Protein 6BHC (pdb70)

B-factor: mean 45.4, std 22.67, range [11.83, 154.19]

Organism: Homo sapiens (NCBI:txid9606)

Nearest PDB structures (foldseek):
  6bhc-assembly1_A-2  TM=9.994E-01  e=7.422E-68  Homo sapiens
  6ewx-assembly1_A-2  TM=8.955E-01  e=2.539E-34  Rattus norvegicus
  6ewx-assembly1_B-2  TM=9.000E-01  e=4.281E-34  Rattus norvegicus
  5ve6-assembly1_A-2  TM=8.969E-01  e=6.148E-33  Homo sapiens
  3byv-assembly1_A  TM=6.838E-01  e=8.892E-07  Toxoplasma gondii

GO terms:
  GO:0005925 focal adhesion (C, IDA)
  GO:0015629 actin cytoskeleton (C, IDA)
  GO:0042802 identical protein binding (F, IDA)
  GO:0051893 regulation of focal adhesion assembly (P, IDA)
  GO:0016477 cell migration (P, IMP)
  GO:0048041 focal adhesion assembly (P, IMP)
  GO:0005515 protein binding (F, IPI)
  GO:0004715 non-membrane spanning protein tyrosine kinase activity (F, IDA)
  GO:0034446 substrate adhesion-dependent cell spreading (P, IDA)
  GO:0016477 cell migration (P, IDA)
  GO:0046777 protein autophosphorylation (P, IDA)

Structure (mmCIF, N/CA/C/O backbone):
data_6BHC
#
_entry.id   6BHC
#
_cell.length_a   58.923
_cell.length_b   72.724
_cell.length_c   103.192
_cell.angle_alpha   90.00
_cell.angle_beta   90.00
_cell.angle_gamma   90.00
#
_symmetry.space_group_name_H-M   'P 2 21 21'
#
loop_
_entity.id
_entity.type
_entity.pdbx_description
1 polymer 'Pseudopodium-enriched atypical kinase 1'
2 water water
#
loop_
_atom_site.group_PDB
_atom_site.id
_atom_site.type_symbol
_atom_site.label_atom_id
_atom_site.label_alt_id
_atom_site.label_comp_id
_atom_site.label_asym_id
_atom_site.label_entity_id
_atom_site.label_seq_id
_atom_site.pdbx_PDB_ins_code
_atom_site.Cartn_x
_atom_site.Cartn_y
_atom_site.Cartn_z
_atom_site.occupancy
_atom_site.B_iso_or_equiv
_atom_site.auth_seq_id
_atom_site.auth_comp_id
_atom_site.auth_asym_id
_atom_site.auth_atom_id
_atom_site.pdbx_PDB_model_num
ATOM 1 N N . GLU A 1 15 ? 18.475 6.324 1.689 1.00 66.78 1285 GLU A N 1
ATOM 2 C CA . GLU A 1 15 ? 18.067 7.548 1.011 1.00 73.83 1285 GLU A CA 1
ATOM 3 C C . GLU A 1 15 ? 16.604 7.466 0.590 1.00 78.66 1285 GLU A C 1
ATOM 4 O O . GLU A 1 15 ? 15.714 7.906 1.319 1.00 79.86 1285 GLU A O 1
ATOM 10 N N . VAL A 1 16 ? 16.361 6.902 -0.595 1.00 77.71 1286 VAL A N 1
ATOM 11 C CA . VAL A 1 16 ? 14.989 6.705 -1.053 1.00 74.14 1286 VAL A CA 1
ATOM 12 C C . VAL A 1 16 ? 14.269 5.701 -0.162 1.00 70.12 1286 VAL A C 1
ATOM 13 O O . VAL A 1 16 ? 13.048 5.786 0.022 1.00 67.08 1286 VAL A O 1
ATOM 17 N N . VAL A 1 17 ? 15.007 4.751 0.418 1.00 68.46 1287 VAL A N 1
ATOM 18 C CA . VAL A 1 17 ? 14.397 3.767 1.309 1.00 60.44 1287 VAL A CA 1
ATOM 19 C C . VAL A 1 17 ? 13.757 4.455 2.509 1.00 49.67 1287 VAL A C 1
ATOM 20 O O . VAL A 1 17 ? 12.708 4.026 3.003 1.00 44.97 1287 VAL A O 1
ATOM 24 N N . GLY A 1 18 ? 14.372 5.537 2.991 1.00 48.36 1288 GLY A N 1
ATOM 25 C CA . GLY A 1 18 ? 13.790 6.274 4.100 1.00 47.03 1288 GLY A CA 1
ATOM 26 C C . GLY A 1 18 ? 12.520 7.009 3.724 1.00 43.37 1288 GLY A C 1
ATOM 27 O O . GLY A 1 18 ? 11.622 7.167 4.556 1.00 47.71 1288 GLY A O 1
ATOM 28 N N . LYS A 1 19 ? 12.425 7.465 2.473 1.00 43.72 1289 LYS A N 1
ATOM 29 C CA . LYS A 1 19 ? 11.223 8.156 2.015 1.00 48.51 1289 LYS A CA 1
ATOM 30 C C . LYS A 1 19 ? 10.026 7.213 1.976 1.00 41.08 1289 LYS A C 1
ATOM 31 O O . LYS A 1 19 ? 8.946 7.542 2.482 1.00 36.61 1289 LYS A O 1
ATOM 37 N N . ILE A 1 20 ? 10.200 6.033 1.376 1.00 38.39 1290 ILE A N 1
ATOM 38 C CA . ILE A 1 20 ? 9.115 5.055 1.316 1.00 41.10 1290 ILE A CA 1
ATOM 39 C C . ILE A 1 20 ? 8.751 4.579 2.716 1.00 43.43 1290 ILE A C 1
ATOM 40 O O . ILE A 1 20 ? 7.579 4.317 3.016 1.00 38.96 1290 ILE A O 1
ATOM 45 N N . ARG A 1 21 ? 9.748 4.462 3.594 1.00 35.87 1291 ARG A N 1
ATOM 46 C CA . ARG A 1 21 ? 9.481 4.082 4.975 1.00 34.90 1291 ARG A CA 1
ATOM 47 C C . ARG A 1 21 ? 8.629 5.131 5.678 1.00 36.47 1291 ARG A C 1
ATOM 48 O O . ARG A 1 21 ? 7.736 4.794 6.464 1.00 33.38 1291 ARG A O 1
ATOM 56 N N . SER A 1 22 ? 8.887 6.412 5.402 1.00 32.41 1292 SER A N 1
ATOM 57 C CA . SER A 1 22 ? 8.090 7.471 6.006 1.00 38.32 1292 SER A CA 1
ATOM 58 C C . SER A 1 22 ? 6.684 7.520 5.422 1.00 37.55 1292 SER A C 1
ATOM 59 O O . SER A 1 22 ? 5.727 7.830 6.142 1.00 32.38 1292 SER A O 1
ATOM 62 N N . LEU A 1 23 ? 6.539 7.223 4.127 1.00 28.94 1293 LEU A N 1
ATOM 63 C CA . LEU A 1 23 ? 5.220 7.238 3.502 1.00 33.51 1293 LEU A CA 1
ATOM 64 C C . LEU A 1 23 ? 4.321 6.158 4.089 1.00 30.19 1293 LEU A C 1
ATOM 65 O O . LEU A 1 23 ? 3.161 6.419 4.426 1.00 27.49 1293 LEU A O 1
ATOM 70 N N . HIS A 1 24 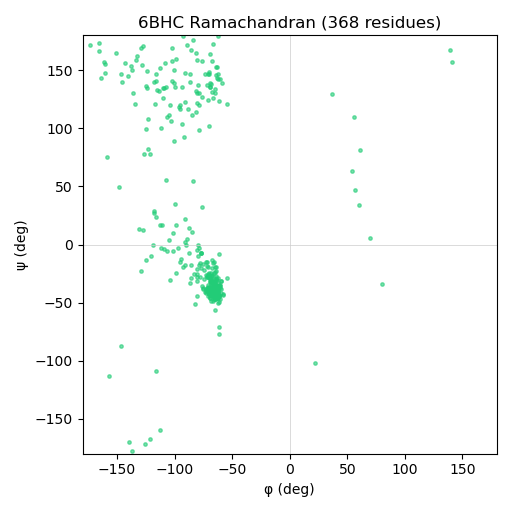? 4.838 4.934 4.212 1.00 34.03 1294 HIS A N 1
ATOM 71 C CA . HIS A 1 24 ? 4.043 3.851 4.781 1.00 31.92 1294 HIS A CA 1
ATOM 72 C C . HIS A 1 24 ? 3.679 4.138 6.230 1.00 33.28 1294 HIS A C 1
ATOM 73 O O . HIS A 1 24 ? 2.543 3.892 6.653 1.00 42.34 1294 HIS A O 1
ATOM 80 N N . THR A 1 25 ? 4.629 4.665 7.003 1.00 32.18 1295 THR A N 1
ATOM 81 C CA . THR A 1 25 ? 4.377 4.934 8.415 1.00 27.11 1295 THR A CA 1
ATOM 82 C C . THR A 1 25 ? 3.305 6.003 8.588 1.00 28.05 1295 THR A C 1
ATOM 83 O O . THR A 1 25 ? 2.369 5.838 9.378 1.00 38.82 1295 THR A O 1
ATOM 87 N N . ASP A 1 26 ? 3.422 7.109 7.847 1.00 28.52 1296 ASP A N 1
ATOM 88 C CA . ASP A 1 26 ? 2.416 8.162 7.937 1.00 27.26 1296 ASP A CA 1
ATOM 89 C C . ASP A 1 26 ? 1.064 7.697 7.410 1.00 30.37 1296 ASP A C 1
ATOM 90 O O . ASP A 1 26 ? 0.023 8.117 7.927 1.00 28.40 1296 ASP A O 1
ATOM 95 N N . ALA A 1 27 ? 1.056 6.832 6.393 1.00 28.90 1297 ALA A N 1
ATOM 96 C CA . ALA A 1 27 ? -0.207 6.336 5.857 1.00 26.60 1297 ALA A CA 1
ATOM 97 C C . ALA A 1 27 ? -0.903 5.412 6.849 1.00 28.20 1297 ALA A C 1
ATOM 98 O O . ALA A 1 27 ? -2.118 5.514 7.058 1.00 26.36 1297 ALA A O 1
ATOM 100 N N . LEU A 1 28 ? -0.150 4.501 7.472 1.00 27.24 1298 LEU A N 1
ATOM 101 C CA . LEU A 1 28 ? -0.752 3.576 8.429 1.00 24.17 1298 LEU A CA 1
ATOM 102 C C . LEU A 1 28 ? -1.292 4.304 9.652 1.00 26.05 1298 LEU A C 1
ATOM 103 O O . LEU A 1 28 ? -2.301 3.882 10.229 1.00 35.83 1298 LEU A O 1
ATOM 108 N N . LYS A 1 29 ? -0.638 5.392 10.066 1.00 28.49 1299 LYS A N 1
ATOM 109 C CA . LYS A 1 29 ? -1.181 6.205 11.149 1.00 31.23 1299 LYS A CA 1
ATOM 110 C C . LYS A 1 29 ? -2.496 6.855 10.739 1.00 30.69 1299 LYS A C 1
ATOM 111 O O . LYS A 1 29 ? -3.430 6.941 11.545 1.00 25.62 1299 LYS A O 1
ATOM 117 N N . LYS A 1 30 ? -2.589 7.314 9.489 1.00 25.71 1300 LYS A N 1
ATOM 118 C CA . LYS A 1 30 ? -3.837 7.901 9.013 1.00 31.02 1300 LYS A CA 1
ATOM 119 C C . LYS A 1 30 ? -4.926 6.843 8.882 1.00 32.04 1300 LYS A C 1
ATOM 120 O O . LYS A 1 30 ? -6.095 7.105 9.188 1.00 26.26 1300 LYS A O 1
ATOM 126 N N . LEU A 1 31 ? -4.560 5.639 8.435 1.00 25.15 1301 LEU A N 1
ATOM 127 C CA . LEU A 1 31 ? -5.530 4.552 8.355 1.00 25.31 1301 LEU A CA 1
ATOM 128 C C . LEU A 1 31 ? -6.016 4.143 9.740 1.00 31.11 1301 LEU A C 1
ATOM 129 O O . LEU A 1 31 ? -7.201 3.840 9.924 1.00 28.80 1301 LEU A O 1
ATOM 134 N N . ALA A 1 32 ? -5.116 4.130 10.726 1.00 25.09 1302 ALA A N 1
ATOM 135 C CA . ALA A 1 32 ? -5.517 3.772 12.083 1.00 32.98 1302 ALA A CA 1
ATOM 136 C C . ALA A 1 32 ? -6.460 4.813 12.671 1.00 26.54 1302 ALA A C 1
ATOM 137 O O . ALA A 1 32 ? -7.440 4.464 13.340 1.00 30.12 1302 ALA A O 1
ATOM 139 N N . VAL A 1 33 ? -6.184 6.096 12.427 1.00 27.84 1303 VAL A N 1
ATOM 140 C CA . VAL A 1 33 ? -7.056 7.155 12.925 1.00 25.03 1303 VAL A CA 1
ATOM 141 C C . VAL A 1 33 ? -8.408 7.108 12.223 1.00 40.53 1303 VAL A C 1
ATOM 142 O O . VAL A 1 33 ? -9.455 7.324 12.846 1.00 35.08 1303 VAL A O 1
ATOM 146 N N . LYS A 1 34 ? -8.412 6.822 10.918 1.00 30.35 1304 LYS A N 1
ATOM 147 C CA . LYS A 1 34 ? -9.676 6.712 10.198 1.00 36.79 1304 LYS A CA 1
ATOM 148 C C . LYS A 1 34 ? -10.493 5.525 10.694 1.00 36.37 1304 LYS A C 1
ATOM 149 O O . LYS A 1 34 ? -11.719 5.622 10.823 1.00 38.04 1304 LYS A O 1
ATOM 155 N N . CYS A 1 35 ? -9.835 4.398 10.975 1.00 34.30 1305 CYS A N 1
ATOM 156 C CA . CYS A 1 35 ? -10.536 3.271 11.582 1.00 30.51 1305 CYS A CA 1
ATOM 157 C C . CYS A 1 35 ? -11.105 3.652 12.941 1.00 38.07 1305 CYS A C 1
ATOM 158 O O . CYS A 1 35 ? -12.254 3.323 13.256 1.00 35.48 1305 CYS A O 1
ATOM 161 N N . GLU A 1 36 ? -10.317 4.359 13.755 1.00 40.78 1306 GLU A N 1
ATOM 162 C CA . GLU A 1 36 ? -10.778 4.762 15.079 1.00 46.31 1306 GLU A CA 1
ATOM 163 C C . GLU A 1 36 ? -12.046 5.604 14.994 1.00 42.26 1306 GLU A C 1
ATOM 164 O O . GLU A 1 36 ? -12.991 5.395 15.763 1.00 48.72 1306 GLU A O 1
ATOM 170 N N . ASP A 1 37 ? -12.093 6.551 14.056 1.00 34.59 1307 ASP A N 1
ATOM 171 C CA . ASP A 1 37 ? -13.277 7.393 13.929 1.00 39.57 1307 ASP A CA 1
ATOM 172 C C . ASP A 1 37 ? -14.474 6.608 13.405 1.00 44.20 1307 ASP A C 1
ATOM 173 O O . 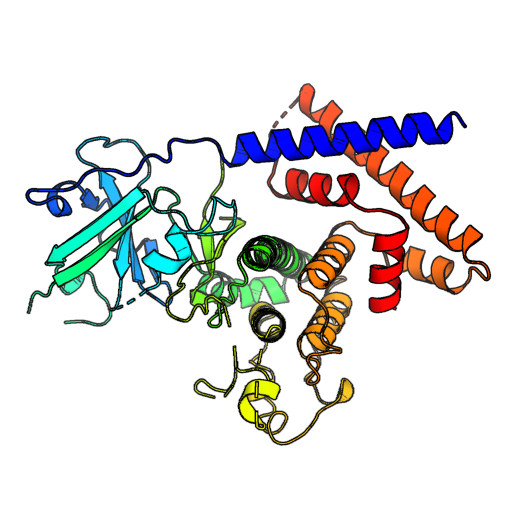ASP A 1 37 ? -15.620 6.949 13.718 1.00 45.40 1307 ASP A O 1
ATOM 178 N N . LEU A 1 38 ? -14.235 5.558 12.617 1.00 47.93 1308 LEU A N 1
ATOM 179 C CA . LEU A 1 38 ? -15.337 4.740 12.123 1.00 51.58 1308 LEU A CA 1
ATOM 180 C C . LEU A 1 38 ? -15.892 3.830 13.213 1.00 51.14 1308 LEU A C 1
ATOM 181 O O . LEU A 1 38 ? -17.105 3.605 13.277 1.00 45.75 1308 LEU A O 1
ATOM 186 N N . PHE A 1 39 ? -15.024 3.297 14.075 1.00 47.29 1309 PHE A N 1
ATOM 187 C CA . PHE A 1 39 ? -15.481 2.434 15.155 1.00 41.68 1309 PHE A CA 1
ATOM 188 C C . PHE A 1 39 ? -16.071 3.212 16.325 1.00 41.90 1309 PHE A C 1
ATOM 189 O O . PHE A 1 39 ? -16.786 2.623 17.143 1.00 45.78 1309 PHE A O 1
ATOM 197 N N . MET A 1 40 ? -15.796 4.512 16.423 1.00 35.95 1310 MET A N 1
ATOM 198 C CA . MET A 1 40 ? -16.275 5.333 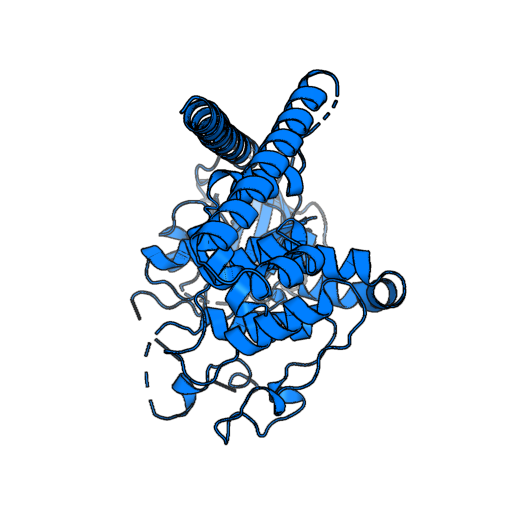17.528 1.00 33.90 1310 MET A CA 1
ATOM 199 C C . MET A 1 40 ? -17.432 6.243 17.140 1.00 38.97 1310 MET A C 1
ATOM 200 O O . MET A 1 40 ? -17.876 7.043 17.969 1.00 42.37 1310 MET A O 1
ATOM 205 N N . ALA A 1 41 ? -17.931 6.144 15.911 1.00 38.82 1311 ALA A N 1
ATOM 206 C CA . ALA A 1 41 ? -18.998 7.026 15.463 1.00 35.23 1311 ALA A CA 1
ATOM 207 C C . ALA A 1 41 ? -20.309 6.698 16.170 1.00 40.76 1311 ALA A C 1
ATOM 208 O O . ALA A 1 41 ? -20.582 5.548 16.525 1.00 39.80 1311 ALA A O 1
ATOM 210 N N . GLY A 1 42 ? -21.118 7.723 16.373 1.00 40.07 1312 GLY A N 1
ATOM 211 C CA . GLY A 1 42 ? -22.411 7.587 17.018 1.00 40.13 1312 GLY A CA 1
ATOM 212 C C . GLY A 1 42 ? -22.678 8.755 17.948 1.00 44.05 1312 GLY A C 1
ATOM 213 O O . GLY A 1 42 ? -21.769 9.438 18.419 1.00 42.82 1312 GLY A O 1
ATOM 214 N N . GLN A 1 43 ? -23.961 8.989 18.215 1.00 51.40 1313 GLN A N 1
ATOM 215 C CA . GLN A 1 43 ? -24.350 10.058 19.123 1.00 57.24 1313 GLN A CA 1
ATOM 216 C C . GLN A 1 43 ? -23.944 9.717 20.551 1.00 55.59 1313 GLN A C 1
ATOM 217 O O . GLN A 1 43 ? -24.127 8.588 21.014 1.00 53.93 1313 GLN A O 1
ATOM 223 N N . LYS A 1 44 ? -23.382 10.704 21.252 1.00 58.26 1314 LYS A N 1
ATOM 224 C CA . LYS A 1 44 ? -22.934 10.508 22.624 1.00 64.47 1314 LYS A CA 1
ATOM 225 C C . LYS A 1 44 ? -23.429 11.599 23.566 1.00 60.80 1314 LYS A C 1
ATOM 226 O O . LYS A 1 44 ? -22.933 11.696 24.694 1.00 57.65 1314 LYS A O 1
ATOM 232 N N . ASP A 1 45 ? -24.385 12.419 23.137 1.00 65.74 1315 ASP A N 1
ATOM 233 C CA . ASP A 1 45 ? -24.973 13.405 24.031 1.00 77.81 1315 ASP A CA 1
ATOM 234 C C . ASP A 1 45 ? -25.815 12.708 25.092 1.00 69.71 1315 ASP A C 1
ATOM 235 O O . ASP A 1 45 ? -26.580 11.787 24.793 1.00 66.30 1315 ASP A O 1
ATOM 240 N N . GLN A 1 46 ? -25.665 13.145 26.339 1.00 67.41 1316 GLN A N 1
ATOM 241 C CA . GLN A 1 46 ? -26.419 12.543 27.427 1.00 62.92 1316 GLN A CA 1
ATOM 242 C C . GLN A 1 46 ? -27.893 12.918 27.337 1.00 55.80 1316 GLN A C 1
ATOM 243 O O . GLN A 1 46 ? -28.257 14.012 26.900 1.00 57.35 1316 GLN A O 1
ATOM 249 N N . LEU A 1 47 ? -28.744 11.990 27.757 1.00 54.57 1317 LEU A N 1
ATOM 250 C CA . LEU A 1 47 ? -30.177 12.222 27.753 1.00 49.11 1317 LEU A CA 1
ATOM 251 C C . LEU A 1 47 ? -30.595 13.013 28.988 1.00 58.55 1317 LEU A C 1
ATOM 252 O O . LEU A 1 47 ? -29.846 13.142 29.960 1.00 61.69 1317 LEU A O 1
ATOM 257 N N . ARG A 1 48 ? -31.813 13.547 28.936 1.00 67.50 1318 ARG A N 1
ATOM 258 C CA . ARG A 1 48 ? -32.413 14.269 30.049 1.00 72.57 1318 ARG A CA 1
ATOM 259 C C . ARG A 1 48 ? -33.543 13.430 30.628 1.00 70.48 1318 ARG A C 1
ATOM 260 O O . ARG A 1 48 ? -34.358 12.880 29.881 1.00 71.48 1318 ARG A O 1
ATOM 268 N N . PHE A 1 49 ? -33.583 13.327 31.954 1.00 69.89 1319 PHE A N 1
ATOM 269 C CA . PHE A 1 49 ? -34.559 12.505 32.649 1.00 71.07 1319 PHE A CA 1
ATOM 270 C C . PHE A 1 49 ? -35.337 13.348 33.650 1.00 81.70 1319 PHE A C 1
ATOM 271 O O . PHE A 1 49 ? -34.819 14.323 34.204 1.00 88.43 1319 PHE A O 1
ATOM 279 N N . GLY A 1 50 ? -36.590 12.961 33.880 1.00 84.29 1320 GLY A N 1
ATOM 280 C CA . GLY A 1 50 ? -37.450 13.702 34.781 1.00 89.36 1320 GLY A CA 1
ATOM 281 C C . GLY A 1 50 ? -38.590 12.894 35.368 1.00 100.51 1320 GLY A C 1
ATOM 282 O O . GLY A 1 50 ? -38.365 11.964 36.149 1.00 96.29 1320 GLY A O 1
ATOM 283 N N . VAL A 1 51 ? -39.821 13.243 34.996 1.00 116.40 1321 VAL A N 1
ATOM 284 C CA . VAL A 1 51 ? -41.015 12.623 35.563 1.00 126.58 1321 VAL A CA 1
ATOM 285 C C . VAL A 1 51 ? -41.141 11.184 35.079 1.00 123.97 1321 VAL A C 1
ATOM 286 O O . VAL A 1 51 ? -41.571 10.933 33.947 1.00 126.37 1321 VAL A O 1
ATOM 290 N N . ASP A 1 52 ? -40.771 10.237 35.940 1.00 115.18 1322 ASP A N 1
ATOM 291 C CA . ASP A 1 52 ? -40.880 8.803 35.666 1.00 106.27 1322 ASP A CA 1
ATOM 292 C C . ASP A 1 52 ? -40.176 8.427 34.363 1.00 89.73 1322 ASP A C 1
ATOM 293 O O . ASP A 1 52 ? -40.789 7.971 33.395 1.00 89.15 1322 ASP A O 1
ATOM 298 N N . SER A 1 53 ? -38.856 8.626 34.355 1.00 71.41 1323 SER A N 1
ATOM 299 C CA . SER A 1 53 ? -38.058 8.182 33.221 1.00 60.54 1323 SER A CA 1
ATOM 300 C C . SER A 1 53 ? -37.852 6.674 33.224 1.00 53.17 1323 SER A C 1
ATOM 301 O O . SER A 1 53 ? -37.481 6.110 32.190 1.00 51.91 1323 SER A O 1
ATOM 304 N N . TRP A 1 54 ? -38.085 6.014 34.362 1.00 55.29 1324 TRP A N 1
ATOM 305 C CA . TRP A 1 54 ? -38.021 4.557 34.406 1.00 57.40 1324 TRP A CA 1
ATOM 306 C C . TRP A 1 54 ? -39.098 3.926 33.534 1.00 54.64 1324 TRP A C 1
ATOM 307 O O . TRP A 1 54 ? -38.906 2.825 33.007 1.00 56.74 1324 TRP A O 1
ATOM 318 N N . SER A 1 55 ? -40.233 4.608 33.367 1.00 54.70 1325 SER A N 1
ATOM 319 C CA . SER A 1 55 ? -41.304 4.107 32.517 1.00 57.43 1325 SER A CA 1
ATOM 320 C C . SER A 1 55 ? -41.024 4.316 31.035 1.00 51.95 1325 SER A C 1
ATOM 321 O O . SER A 1 55 ? -41.681 3.685 30.200 1.00 50.35 1325 SER A O 1
ATOM 324 N N . ASP A 1 56 ? -40.070 5.181 30.689 1.00 53.27 1326 ASP A N 1
ATOM 325 C CA . ASP A 1 56 ? -39.722 5.428 29.295 1.00 51.10 1326 ASP A CA 1
ATOM 326 C C . ASP A 1 56 ? -38.806 4.362 28.711 1.00 57.02 1326 ASP A C 1
ATOM 327 O O . ASP A 1 56 ? -38.510 4.414 27.512 1.00 55.91 1326 ASP A O 1
ATOM 332 N N . PHE A 1 57 ? -38.348 3.409 29.514 1.00 62.15 1327 PHE A N 1
ATOM 333 C CA . PHE A 1 57 ? -37.469 2.338 29.051 1.00 61.00 1327 PHE A CA 1
ATOM 334 C C . PHE A 1 57 ? -38.249 1.030 29.109 1.00 58.75 1327 PHE A C 1
ATOM 335 O O . PHE A 1 57 ? -38.396 0.428 30.176 1.00 63.99 1327 PHE A O 1
ATOM 343 N N . ARG A 1 58 ? -38.752 0.597 27.957 1.00 51.41 1328 ARG A N 1
ATOM 344 C CA . ARG A 1 58 ? -39.494 -0.653 27.850 1.00 51.27 1328 ARG A CA 1
ATOM 345 C C . ARG A 1 58 ? -38.495 -1.788 27.666 1.00 43.12 1328 ARG A C 1
ATOM 346 O O . ARG A 1 58 ? -37.836 -1.882 26.625 1.00 42.43 1328 ARG A O 1
ATOM 354 N N . LEU A 1 59 ? -38.375 -2.643 28.678 1.00 53.05 1329 LEU A N 1
ATOM 355 C CA . LEU A 1 59 ? -37.455 -3.768 28.599 1.00 51.89 1329 LEU A CA 1
ATOM 356 C C . LEU A 1 59 ? -37.924 -4.754 27.538 1.00 54.33 1329 LEU A C 1
ATOM 357 O O . LEU A 1 59 ? -39.072 -5.209 27.559 1.00 55.48 1329 LEU A O 1
ATOM 362 N N . THR A 1 60 ? -37.031 -5.080 26.605 1.00 53.50 1330 THR A N 1
ATOM 363 C CA . THR A 1 60 ? -37.355 -5.997 25.522 1.00 54.20 1330 THR A CA 1
ATOM 364 C C . THR A 1 60 ? -37.361 -7.455 25.959 1.00 57.28 1330 THR A C 1
ATOM 365 O O . THR A 1 60 ? -37.755 -8.320 25.169 1.00 68.99 1330 THR A O 1
ATOM 369 N N . SER A 1 61 ? -36.941 -7.745 27.188 1.00 54.86 1331 SER A N 1
ATOM 370 C CA . SER A 1 61 ? -36.905 -9.109 27.691 1.00 53.93 1331 SER A CA 1
ATOM 371 C C . SER A 1 61 ? -36.866 -9.063 29.210 1.00 63.80 1331 SER A C 1
ATOM 372 O O . SER A 1 61 ? -36.430 -8.075 29.807 1.00 67.41 1331 SER A O 1
ATOM 375 N N . ASP A 1 62 ? -37.331 -10.146 29.828 1.00 76.99 1332 ASP A N 1
ATOM 376 C CA . ASP A 1 62 ? -37.286 -10.260 31.279 1.00 88.03 1332 ASP A CA 1
ATOM 377 C C . ASP A 1 62 ? -36.031 -10.959 31.780 1.00 78.79 1332 ASP A C 1
ATOM 378 O O . ASP A 1 62 ? -35.685 -10.809 32.957 1.00 87.42 1332 ASP A O 1
ATOM 383 N N . LYS A 1 63 ? -35.341 -11.722 30.918 1.00 66.42 1333 LYS A N 1
ATOM 384 C CA . LYS A 1 63 ? -34.072 -12.199 31.441 1.00 60.36 1333 LYS A CA 1
ATOM 385 C C . LYS A 1 63 ? -32.977 -11.169 31.185 1.00 56.61 1333 LYS A C 1
ATOM 386 O O . LYS A 1 63 ? -33.017 -10.444 30.184 1.00 53.39 1333 LYS A O 1
ATOM 392 N N . PRO A 1 64 ? -32.002 -11.065 32.086 1.00 50.21 1334 PRO A N 1
ATOM 393 C CA . PRO A 1 64 ? -30.900 -10.124 31.865 1.00 44.80 1334 PRO A CA 1
ATOM 394 C C . PRO A 1 64 ? -30.078 -10.510 30.645 1.00 41.63 1334 PRO A C 1
ATOM 395 O O . PRO A 1 64 ? -29.905 -11.690 30.332 1.00 42.75 1334 PRO A O 1
ATOM 399 N N . CYS A 1 65 ? -29.575 -9.493 29.948 1.00 34.92 1335 CYS A N 1
ATOM 400 C CA . CYS A 1 65 ? -28.663 -9.722 28.837 1.00 42.35 1335 CYS A CA 1
ATOM 401 C C . CYS A 1 65 ? -27.215 -9.844 29.288 1.00 41.53 1335 CYS A C 1
ATOM 402 O O . CYS A 1 65 ? -26.386 -10.361 28.530 1.00 47.05 1335 CYS A O 1
ATOM 405 N N . CYS A 1 66 ? -26.897 -9.391 30.500 1.00 40.02 1336 CYS A N 1
ATOM 406 C CA . CYS A 1 66 ? -25.552 -9.499 31.047 1.00 36.96 1336 CYS A CA 1
ATOM 407 C C . CYS A 1 66 ? -25.614 -9.257 32.548 1.00 39.42 1336 CYS A C 1
ATOM 408 O O . CYS A 1 66 ? -26.399 -8.428 33.015 1.00 32.80 1336 CYS A O 1
ATOM 411 N N . GLU A 1 67 ? -24.784 -9.985 33.293 1.00 39.22 1337 GLU A N 1
ATOM 412 C CA . GLU A 1 67 ? -24.698 -9.858 34.748 1.00 46.43 1337 GLU A CA 1
ATOM 413 C C . GLU A 1 67 ? -23.243 -9.582 35.113 1.00 42.54 1337 GLU A C 1
ATOM 414 O O . GLU A 1 67 ? -22.429 -10.507 35.185 1.00 43.88 1337 GLU A O 1
ATOM 420 N N . ALA A 1 68 ? -22.919 -8.313 35.346 1.00 39.85 1338 ALA A N 1
ATOM 421 C CA . ALA A 1 68 ? -21.558 -7.910 35.650 1.00 36.72 1338 ALA A CA 1
ATOM 422 C C . ALA A 1 68 ? -21.332 -7.890 37.161 1.00 41.39 1338 ALA A C 1
ATOM 423 O O . ALA A 1 68 ? -22.230 -8.168 37.959 1.00 34.24 1338 ALA A O 1
ATOM 425 N N . GLY A 1 69 ? -20.107 -7.551 37.559 1.00 39.65 1339 GLY A N 1
ATOM 426 C CA . GLY A 1 69 ? -19.750 -7.510 38.966 1.00 43.01 1339 GLY A CA 1
ATOM 427 C C . GLY A 1 69 ? -20.362 -6.364 39.744 1.00 41.12 1339 GLY A C 1
ATOM 428 O O . GLY A 1 69 ? -20.352 -6.407 40.979 1.00 38.80 1339 GLY A O 1
ATOM 429 N N . ASP A 1 70 ? -20.893 -5.351 39.063 1.00 43.93 1340 ASP A N 1
ATOM 430 C CA . ASP A 1 70 ? -21.451 -4.187 39.734 1.00 39.06 1340 ASP A CA 1
ATOM 431 C C . ASP A 1 70 ? -22.919 -3.932 39.430 1.00 38.28 1340 ASP A C 1
ATOM 432 O O . ASP A 1 70 ? -23.527 -3.083 40.092 1.00 34.46 1340 ASP A O 1
ATOM 437 N N . ALA A 1 71 ? -23.508 -4.630 38.463 1.00 33.28 1341 ALA A N 1
ATOM 438 C CA . ALA A 1 71 ? -24.860 -4.300 38.037 1.00 35.47 1341 ALA A CA 1
ATOM 439 C C . ALA A 1 71 ? -25.429 -5.439 37.206 1.00 42.52 1341 ALA A C 1
ATOM 440 O O . ALA A 1 71 ? -24.737 -6.402 36.866 1.00 33.10 1341 ALA A O 1
ATOM 442 N N . VAL A 1 72 ? -26.713 -5.307 36.884 1.00 39.94 1342 VAL A N 1
ATOM 443 C CA . VAL A 1 72 ? -27.402 -6.188 35.953 1.00 33.70 1342 VAL A CA 1
ATOM 444 C C . VAL A 1 72 ? -27.842 -5.348 34.761 1.00 32.99 1342 VAL A C 1
ATOM 445 O O . VAL A 1 72 ? -28.142 -4.157 34.897 1.00 32.93 1342 VAL A O 1
ATOM 449 N N . TYR A 1 73 ? -27.853 -5.965 33.582 1.00 37.20 1343 TYR A N 1
ATOM 450 C CA . TYR A 1 73 ? -28.123 -5.264 32.334 1.00 32.12 1343 TYR A CA 1
ATOM 451 C C . TYR A 1 73 ? -29.377 -5.810 31.668 1.00 33.07 1343 TYR A C 1
ATOM 452 O O . TYR A 1 73 ? -29.606 -7.024 31.651 1.00 33.77 1343 TYR A O 1
ATOM 461 N N . TYR A 1 74 ? -30.174 -4.905 31.103 1.00 33.34 1344 TYR A N 1
ATOM 462 C CA . TYR A 1 74 ? -31.367 -5.267 30.351 1.00 34.42 1344 TYR A CA 1
ATOM 463 C C . TYR A 1 74 ? -31.428 -4.428 29.085 1.00 34.18 1344 TYR A C 1
ATOM 464 O O . TYR A 1 74 ? -31.280 -3.204 29.144 1.00 33.87 1344 TYR A O 1
ATOM 473 N N . THR A 1 75 ? -31.641 -5.083 27.948 1.00 36.97 1345 THR A N 1
ATOM 474 C CA . THR A 1 75 ? -31.899 -4.356 26.715 1.00 41.63 1345 THR A CA 1
ATOM 475 C C . THR A 1 75 ? -33.256 -3.670 26.801 1.00 42.84 1345 THR A C 1
ATOM 476 O O . THR A 1 75 ? -34.228 -4.245 27.297 1.00 37.41 1345 THR A O 1
ATOM 480 N N . ALA A 1 76 ? -33.320 -2.430 26.324 1.00 36.36 1346 ALA A N 1
ATOM 481 C CA . ALA A 1 76 ? -34.526 -1.631 26.469 1.00 48.09 1346 ALA A CA 1
ATOM 482 C C . ALA A 1 76 ? -34.751 -0.787 25.224 1.00 48.10 1346 ALA A C 1
ATOM 483 O O . ALA A 1 76 ? -33.820 -0.473 24.478 1.00 41.40 1346 ALA A O 1
ATOM 485 N N . SER A 1 77 ? -36.013 -0.421 25.018 1.00 44.98 1347 SER A N 1
ATOM 486 C CA . SER A 1 77 ? -36.425 0.491 23.958 1.00 41.94 1347 SER A CA 1
ATOM 487 C C . SER A 1 77 ? -36.788 1.823 24.603 1.00 49.34 1347 SER A C 1
ATOM 488 O O . SER A 1 77 ? -37.796 1.921 25.311 1.00 55.87 1347 SER A O 1
ATOM 491 N N . TYR A 1 78 ? -35.961 2.839 24.369 1.00 46.43 1348 TYR A N 1
ATOM 492 C CA . TYR A 1 78 ? -36.224 4.164 24.914 1.00 49.01 1348 TYR A CA 1
ATOM 493 C C . TYR A 1 78 ? -37.464 4.759 24.257 1.00 54.63 1348 TYR A C 1
ATOM 494 O O . TYR A 1 78 ? -37.594 4.748 23.031 1.00 55.23 1348 TYR A O 1
ATOM 503 N N . ALA A 1 79 ? -38.381 5.277 25.080 1.00 58.65 1349 ALA A N 1
ATOM 504 C CA . ALA A 1 79 ? -39.667 5.736 24.562 1.00 60.07 1349 ALA A CA 1
ATOM 505 C C . ALA A 1 79 ? -39.512 6.899 23.590 1.00 62.61 1349 ALA A C 1
ATOM 506 O O . ALA A 1 79 ? -40.326 7.051 22.672 1.00 65.60 1349 ALA A O 1
ATOM 508 N N . LYS A 1 80 ? -38.488 7.727 23.770 1.00 64.84 1350 LYS A N 1
ATOM 509 C CA . LYS A 1 80 ? -38.268 8.874 22.901 1.00 67.90 1350 LYS A CA 1
ATOM 510 C C . LYS A 1 80 ? -37.378 8.552 21.706 1.00 65.91 1350 LYS A C 1
ATOM 511 O O . LYS A 1 80 ? -37.127 9.437 20.881 1.00 62.91 1350 LYS A O 1
ATOM 517 N N . ASP A 1 81 ? -36.905 7.310 21.593 1.00 65.24 1351 ASP A N 1
ATOM 518 C CA . ASP A 1 81 ? -36.098 6.836 20.475 1.00 57.25 1351 ASP A CA 1
ATOM 519 C C . ASP A 1 81 ? -36.195 5.315 20.430 1.00 53.65 1351 ASP A C 1
ATOM 520 O O . ASP A 1 81 ? -35.249 4.617 20.819 1.00 55.96 1351 ASP A O 1
ATOM 525 N N . PRO A 1 82 ? -37.317 4.766 19.959 1.00 48.30 1352 PRO A N 1
ATOM 526 C CA . PRO A 1 82 ? -37.632 3.355 20.220 1.00 47.57 1352 PRO A CA 1
ATOM 527 C C . PRO A 1 82 ? -36.903 2.348 19.346 1.00 52.20 1352 PRO A C 1
ATOM 528 O O . PRO A 1 82 ? -37.076 1.143 19.562 1.00 48.76 1352 PRO A O 1
ATOM 532 N N . LEU A 1 83 ? -36.097 2.776 18.377 1.00 54.83 1353 LEU A N 1
ATOM 533 C CA . LEU A 1 83 ? -35.478 1.848 17.440 1.00 56.92 1353 LEU A CA 1
ATOM 534 C C . LEU A 1 83 ? -33.969 1.730 17.600 1.00 51.11 1353 LEU A C 1
ATOM 535 O O . LEU A 1 83 ? -33.350 0.924 16.898 1.00 52.15 1353 LEU A O 1
ATOM 540 N N . ASN A 1 84 ? -33.360 2.496 18.498 1.00 52.66 1354 ASN A N 1
ATOM 541 C CA . ASN A 1 84 ? -31.922 2.436 18.714 1.00 50.99 1354 ASN A CA 1
ATOM 542 C C . ASN A 1 84 ? -31.590 1.571 19.925 1.00 47.93 1354 ASN A C 1
ATOM 543 O O . ASN A 1 84 ? -32.426 1.330 20.799 1.00 57.83 1354 ASN A O 1
ATOM 548 N N . ASN A 1 85 ? -30.345 1.104 19.961 1.00 44.09 1355 ASN A N 1
ATOM 549 C CA . ASN A 1 85 ? -29.903 0.189 21.003 1.00 47.37 1355 ASN A CA 1
ATOM 550 C C . ASN A 1 85 ? -29.661 0.939 22.305 1.00 40.31 1355 ASN A C 1
ATOM 551 O O . ASN A 1 85 ? -28.925 1.931 22.337 1.00 37.34 1355 ASN A O 1
ATOM 556 N N . TYR A 1 86 ? -30.287 0.464 23.377 1.00 38.71 1356 TYR A N 1
ATOM 557 C CA . TYR A 1 86 ? -30.063 0.993 24.712 1.00 44.15 1356 TYR A CA 1
ATOM 558 C C . TYR A 1 86 ? -30.040 -0.161 25.699 1.00 40.63 1356 TYR A C 1
ATOM 559 O O . TYR A 1 86 ? -30.770 -1.142 25.535 1.00 35.70 1356 TYR A O 1
ATOM 568 N N . ALA A 1 87 ? -29.195 -0.039 26.718 1.00 32.06 1357 ALA A N 1
ATOM 569 C CA . ALA A 1 87 ? -29.106 -1.016 27.792 1.00 31.76 1357 ALA A CA 1
ATOM 570 C C . ALA A 1 87 ? -29.329 -0.309 29.120 1.00 39.21 1357 ALA A C 1
ATOM 571 O O . ALA A 1 87 ? -28.774 0.770 29.354 1.00 34.32 1357 ALA A O 1
ATOM 573 N N . VAL A 1 88 ? -30.148 -0.911 29.976 1.00 32.93 1358 VAL A N 1
ATOM 574 C CA . VAL A 1 88 ? -30.443 -0.380 31.301 1.00 36.18 1358 VAL A CA 1
ATOM 575 C C . VAL A 1 88 ? -29.522 -1.066 32.299 1.00 40.89 1358 VAL A C 1
ATOM 576 O O . VAL A 1 88 ? -29.563 -2.293 32.455 1.00 43.16 1358 VAL A O 1
ATOM 580 N N . LYS A 1 89 ? -28.686 -0.279 32.969 1.00 37.74 1359 LYS A N 1
ATOM 581 C CA . LYS A 1 89 ? -27.723 -0.789 33.938 1.00 37.78 1359 LYS A CA 1
ATOM 582 C C . LYS A 1 89 ? -28.236 -0.476 35.340 1.00 33.19 1359 LYS A C 1
ATOM 583 O O . LYS A 1 89 ? -28.284 0.691 35.743 1.00 33.73 1359 LYS A O 1
ATOM 589 N N . ILE A 1 90 ? -28.619 -1.514 36.076 1.00 37.48 1360 ILE A N 1
ATOM 590 C CA . ILE A 1 90 ? -29.166 -1.377 37.422 1.00 38.58 1360 ILE A CA 1
ATOM 591 C C . ILE A 1 90 ? -28.071 -1.763 38.408 1.00 34.87 1360 ILE A C 1
ATOM 592 O O . ILE A 1 90 ? -27.760 -2.947 38.575 1.00 34.84 1360 ILE A O 1
ATOM 597 N N . CYS A 1 91 ? -27.497 -0.769 39.079 1.00 35.49 1361 CYS A N 1
ATOM 598 C CA . CYS A 1 91 ? -26.329 -0.977 39.919 1.00 42.83 1361 CYS A CA 1
ATOM 599 C C . CYS A 1 91 ? -26.712 -1.634 41.245 1.00 45.32 1361 CYS A C 1
ATOM 600 O O . CYS A 1 91 ? -27.859 -1.572 41.696 1.00 47.98 1361 CYS A O 1
ATOM 603 N N . LYS A 1 92 ? -25.723 -2.272 41.873 1.00 49.96 1362 LYS A N 1
ATOM 604 C CA . LYS A 1 92 ? -25.987 -3.029 43.091 1.00 57.18 1362 LYS A CA 1
ATOM 605 C C . LYS A 1 92 ? -25.995 -2.147 44.334 1.00 72.97 1362 LYS A C 1
ATOM 606 O O . LYS A 1 92 ? -26.642 -2.492 45.329 1.00 74.44 1362 LYS A O 1
ATOM 612 N N . SER A 1 93 ? -25.296 -1.019 44.302 1.00 78.46 1363 SER A N 1
ATOM 613 C CA . SER A 1 93 ? -25.229 -0.127 45.458 1.00 89.70 1363 SER A CA 1
ATOM 614 C C . SER A 1 93 ? -25.132 1.334 45.028 1.00 92.99 1363 SER A C 1
ATOM 615 O O . SER A 1 93 ? -25.540 2.235 45.757 1.00 94.92 1363 SER A O 1
ATOM 618 N N . HIS A 1 103 ? -19.564 6.839 42.992 1.00 62.20 1373 HIS A N 1
ATOM 619 C CA . HIS A 1 103 ? -18.133 7.059 42.822 1.00 62.47 1373 HIS A CA 1
ATOM 620 C C . HIS A 1 103 ? -17.648 6.519 41.481 1.00 66.25 1373 HIS A C 1
ATOM 621 O O . HIS A 1 103 ? -16.732 7.074 40.874 1.00 63.94 1373 HIS A O 1
ATOM 628 N N . SER A 1 104 ? -18.265 5.424 41.027 1.00 63.99 1374 SER A N 1
ATOM 629 C CA . SER A 1 104 ? -17.905 4.862 39.730 1.00 59.88 1374 SER A CA 1
ATOM 630 C C . SER A 1 104 ? -18.247 5.825 38.601 1.00 59.71 1374 SER A C 1
ATOM 631 O O . SER A 1 104 ? -17.492 5.948 37.629 1.00 52.87 1374 SER A O 1
ATOM 634 N N . LEU A 1 105 ? -19.380 6.520 38.714 1.00 60.86 1375 LEU A N 1
ATOM 635 C CA . LEU A 1 105 ? -19.749 7.498 37.695 1.00 58.65 1375 LEU A CA 1
ATOM 636 C C . LEU A 1 105 ? -18.851 8.727 37.757 1.00 56.18 1375 LEU A C 1
ATOM 637 O O . LEU A 1 105 ? -18.499 9.294 36.718 1.00 51.08 1375 LEU A O 1
ATOM 642 N N . ALA A 1 106 ? -18.463 9.149 38.963 1.00 58.02 1376 ALA A N 1
ATOM 643 C CA . ALA A 1 106 ? -17.657 10.359 39.099 1.00 57.11 1376 ALA A CA 1
ATOM 644 C C . ALA A 1 106 ? -16.286 10.193 38.452 1.00 63.80 1376 ALA A C 1
ATOM 645 O O . ALA A 1 106 ? -15.815 11.088 37.740 1.00 60.23 1376 ALA A O 1
ATOM 647 N N . VAL A 1 107 ? -15.632 9.053 38.682 1.00 63.34 1377 VAL A N 1
ATOM 648 C CA . VAL A 1 107 ? -14.299 8.844 38.127 1.00 64.01 1377 VAL A CA 1
ATOM 649 C C . VAL A 1 107 ? -14.373 8.612 36.622 1.00 61.54 1377 VAL A C 1
ATOM 650 O O . VAL A 1 107 ? -13.560 9.144 35.857 1.00 57.13 1377 VAL A O 1
ATOM 654 N N . ARG A 1 108 ? -15.355 7.829 36.171 1.00 63.94 1378 ARG A N 1
ATOM 655 C CA . ARG A 1 108 ? -15.450 7.480 34.758 1.00 65.09 1378 ARG A CA 1
ATOM 656 C C . ARG A 1 108 ? -15.953 8.639 33.903 1.00 68.74 1378 ARG A C 1
ATOM 657 O O . ARG A 1 108 ? -15.587 8.736 32.726 1.00 68.32 1378 ARG A O 1
ATOM 665 N N . GLN A 1 109 ? -16.784 9.522 34.464 1.00 67.97 1379 GLN A N 1
ATOM 666 C CA . GLN A 1 109 ? -17.283 10.658 33.696 1.00 72.03 1379 GLN A CA 1
ATOM 667 C C . GLN A 1 109 ? -16.190 11.678 33.401 1.00 68.43 1379 GLN A C 1
ATOM 668 O O . GLN A 1 109 ? -16.301 12.424 32.421 1.00 67.50 1379 GLN A O 1
ATOM 674 N N . SER A 1 110 ? -15.135 11.720 34.213 1.00 60.47 1380 SER A N 1
ATOM 675 C CA . SER A 1 110 ? -14.034 12.650 33.997 1.00 62.49 1380 SER A CA 1
ATOM 676 C C . SER A 1 110 ? -13.064 12.189 32.917 1.00 54.14 1380 SER A C 1
ATOM 677 O O . SER A 1 110 ? -12.100 12.905 32.630 1.00 67.39 1380 SER A O 1
ATOM 680 N N . LEU A 1 111 ? -13.292 11.028 32.309 1.00 44.03 1381 LEU A N 1
ATOM 681 C CA . LEU A 1 111 ? -12.397 10.482 31.298 1.00 45.77 1381 LEU A CA 1
ATOM 682 C C . LEU A 1 111 ? -12.952 10.735 29.904 1.00 48.24 1381 LEU A C 1
ATOM 683 O O . LEU A 1 111 ? -14.158 10.604 29.670 1.00 36.04 1381 LEU A O 1
ATOM 688 N N . ALA A 1 112 ? -12.066 11.099 28.979 1.00 32.20 1382 ALA A N 1
ATOM 689 C CA . ALA A 1 112 ? -12.457 11.190 27.581 1.00 36.52 1382 ALA A CA 1
ATOM 690 C C . ALA A 1 112 ? -12.855 9.813 27.065 1.00 35.82 1382 ALA A C 1
ATOM 691 O O . ALA A 1 112 ? -12.390 8.783 27.560 1.00 35.06 1382 ALA A O 1
ATOM 693 N N . VAL A 1 113 ? -13.734 9.801 26.059 1.00 29.49 1383 VAL A N 1
ATOM 694 C CA . VAL A 1 113 ? -14.282 8.542 25.577 1.00 28.08 1383 VAL A CA 1
ATOM 695 C C . VAL A 1 113 ? -13.166 7.663 25.018 1.00 30.44 1383 VAL A C 1
ATOM 696 O O . VAL A 1 113 ? -12.170 8.147 24.466 1.00 29.23 1383 VAL A O 1
ATOM 700 N N . HIS A 1 114 ? -13.329 6.354 25.186 1.00 25.72 1384 HIS A N 1
ATOM 701 C CA . HIS A 1 114 ? -12.360 5.387 24.698 1.00 24.68 1384 HIS A CA 1
ATOM 702 C C . HIS A 1 114 ? -13.100 4.129 24.273 1.00 23.89 1384 HIS A C 1
ATOM 703 O O . HIS A 1 114 ? -14.115 3.758 24.866 1.00 29.54 1384 HIS A O 1
ATOM 710 N N . PHE A 1 115 ? -12.564 3.473 23.242 1.00 29.89 1385 PHE A N 1
ATOM 711 C CA . PHE A 1 115 ? -13.220 2.310 22.651 1.00 22.72 1385 PHE A CA 1
ATOM 712 C C . PHE A 1 115 ? -13.415 1.183 23.660 1.00 27.96 1385 PHE A C 1
ATOM 713 O O . PHE A 1 115 ? -14.391 0.429 23.567 1.00 24.76 1385 PHE A O 1
ATOM 721 N N . ASN A 1 116 ? -12.514 1.060 24.636 1.00 24.37 1386 ASN A N 1
ATOM 722 C CA . ASN A 1 116 ? -12.518 -0.059 25.570 1.00 22.76 1386 ASN A CA 1
ATOM 723 C C . ASN A 1 116 ? -12.892 0.356 26.990 1.00 23.43 1386 ASN A C 1
ATOM 724 O O . ASN A 1 116 ? -12.647 -0.399 27.937 1.00 25.67 1386 ASN A O 1
ATOM 729 N N . ILE A 1 117 ? -13.479 1.536 27.161 1.00 25.52 1387 ILE A N 1
ATOM 730 C CA . ILE A 1 117 ? -13.924 2.011 28.464 1.00 26.13 1387 ILE A CA 1
ATOM 731 C C . ILE A 1 117 ? -15.403 2.355 28.365 1.00 31.29 1387 ILE A C 1
ATOM 732 O O . ILE A 1 117 ? -15.843 2.964 27.383 1.00 24.89 1387 ILE A O 1
ATOM 737 N N . GLN A 1 118 ? -16.169 1.957 29.378 1.00 25.42 1388 GLN A N 1
ATOM 738 C CA . GLN A 1 118 ? -17.620 2.067 29.313 1.00 39.09 1388 GLN A CA 1
ATOM 739 C C . GLN A 1 118 ? -18.062 3.523 29.252 1.00 31.07 1388 GLN A C 1
ATOM 740 O O . GLN A 1 118 ? -17.577 4.366 30.014 1.00 29.62 1388 GLN A O 1
ATOM 746 N N . GLN A 1 119 ? -18.983 3.812 28.339 1.00 28.37 1389 GLN A N 1
ATOM 747 C CA . GLN A 1 119 ? -19.621 5.112 28.216 1.00 32.60 1389 GLN A CA 1
ATOM 748 C C . GLN A 1 119 ? -21.065 5.018 28.689 1.00 37.76 1389 GLN A C 1
ATOM 749 O O . GLN A 1 119 ? -21.678 3.947 28.675 1.00 28.18 1389 GLN A O 1
ATOM 755 N N . ASP A 1 120 ? -21.609 6.159 29.106 1.00 36.41 1390 ASP A N 1
ATOM 756 C CA . ASP A 1 120 ? -23.003 6.238 29.513 1.00 40.01 1390 ASP A CA 1
ATOM 757 C C . ASP A 1 120 ? -23.612 7.516 28.957 1.00 40.89 1390 ASP A C 1
ATOM 758 O O . ASP A 1 120 ? -22.909 8.497 28.705 1.00 36.18 1390 ASP A O 1
ATOM 763 N N . CYS A 1 121 ? -24.931 7.492 28.766 1.00 38.51 1391 CYS A N 1
ATOM 764 C CA . CYS A 1 121 ? -25.670 8.644 28.264 1.00 40.58 1391 CYS A CA 1
ATOM 765 C C . CYS A 1 121 ? -26.692 9.137 29.283 1.00 46.87 1391 CYS A C 1
ATOM 766 O O . CYS A 1 121 ? -27.724 9.704 28.915 1.00 48.34 1391 CYS A O 1
ATOM 769 N N . GLY A 1 122 ? -26.417 8.927 30.568 1.00 39.38 1392 GLY A N 1
ATOM 770 C CA . GLY A 1 122 ? -27.298 9.408 31.612 1.00 39.47 1392 GLY A CA 1
ATOM 771 C C . GLY A 1 122 ? -27.500 8.426 32.747 1.00 37.30 1392 GLY A C 1
ATOM 772 O O . GLY A 1 122 ? -27.136 7.252 32.638 1.00 35.75 1392 GLY A O 1
ATOM 773 N N . HIS A 1 123 ? -28.083 8.902 33.844 1.00 38.74 1393 HIS A N 1
ATOM 774 C CA . HIS A 1 123 ? -28.346 8.071 35.010 1.00 43.11 1393 HIS A CA 1
ATOM 775 C C . HIS A 1 123 ? -29.404 8.754 35.864 1.00 49.46 1393 HIS A C 1
ATOM 776 O O . HIS A 1 123 ? -29.593 9.971 35.792 1.00 42.19 1393 HIS A O 1
ATOM 783 N N . PHE A 1 124 ? -30.089 7.953 36.676 1.00 49.17 1394 PHE A N 1
ATOM 784 C CA . PHE A 1 124 ? -31.156 8.457 37.533 1.00 48.61 1394 PHE A CA 1
ATOM 785 C C . PHE A 1 124 ? -31.487 7.400 38.577 1.00 49.79 1394 PHE A C 1
ATOM 786 O O . PHE A 1 124 ? -31.076 6.241 38.470 1.00 45.78 1394 PHE A O 1
ATOM 794 N N . LEU A 1 125 ? -32.235 7.820 39.594 1.00 49.66 1395 LEU A N 1
ATOM 795 C CA . LEU A 1 125 ? -32.768 6.915 40.600 1.00 50.09 1395 LEU A CA 1
ATOM 796 C C . LEU A 1 125 ? -34.143 6.421 40.174 1.00 51.81 1395 LEU A C 1
ATOM 797 O O . LEU A 1 125 ? -34.903 7.135 39.514 1.00 59.46 1395 LEU A O 1
ATOM 802 N N . ALA A 1 126 ? -34.463 5.189 40.562 1.00 53.12 1396 ALA A N 1
ATOM 803 C CA . ALA A 1 126 ? -35.739 4.603 40.179 1.00 56.32 1396 ALA A CA 1
ATOM 804 C C . ALA A 1 126 ? -36.064 3.439 41.101 1.00 57.13 1396 ALA A C 1
ATOM 805 O O . ALA A 1 126 ? -35.169 2.733 41.572 1.00 56.99 1396 ALA A O 1
ATOM 807 N N . GLU A 1 127 ? -37.359 3.246 41.345 1.00 55.56 1397 GLU A N 1
ATOM 808 C CA . GLU A 1 127 ? -37.846 2.088 42.086 1.00 58.42 1397 GLU A CA 1
ATOM 809 C C . GLU A 1 127 ? -37.925 0.902 41.133 1.00 56.75 1397 GLU A C 1
ATOM 810 O O . GLU A 1 127 ? -38.724 0.903 40.192 1.00 60.26 1397 GLU A O 1
ATOM 816 N N . VAL A 1 128 ? -37.094 -0.107 41.370 1.00 57.32 1398 VAL A N 1
ATOM 817 C CA . VAL A 1 128 ? -36.991 -1.258 40.477 1.00 62.34 1398 VAL A CA 1
ATOM 818 C C . VAL A 1 128 ? -37.633 -2.465 41.152 1.00 65.47 1398 VAL A C 1
ATOM 819 O O . VAL A 1 128 ? -37.406 -2.692 42.350 1.00 64.47 1398 VAL A O 1
ATOM 823 N N . PRO A 1 129 ? -38.444 -3.249 40.441 1.00 61.20 1399 PRO A N 1
ATOM 824 C CA . PRO A 1 129 ? -39.000 -4.469 41.040 1.00 59.79 1399 PRO A CA 1
ATOM 825 C C . PRO A 1 129 ? -37.902 -5.449 41.426 1.00 58.91 1399 PRO A C 1
ATOM 826 O O . PRO A 1 129 ? -36.899 -5.597 40.724 1.00 54.06 1399 PRO A O 1
ATOM 830 N N . ASN A 1 130 ? -38.107 -6.128 42.557 1.00 56.35 1400 ASN A N 1
ATOM 831 C CA . ASN A 1 130 ? -37.122 -7.084 43.048 1.00 62.53 1400 ASN A CA 1
ATOM 832 C C . ASN A 1 130 ? -36.969 -8.285 42.125 1.00 62.12 1400 ASN A C 1
ATOM 833 O O . ASN A 1 130 ? -35.912 -8.926 42.136 1.00 60.50 1400 ASN A O 1
ATOM 838 N N . ARG A 1 131 ? -37.993 -8.606 41.328 1.00 46.62 1401 ARG A N 1
ATOM 839 C CA . ARG A 1 131 ? -37.901 -9.751 40.431 1.00 52.77 1401 ARG A CA 1
ATOM 840 C C . ARG A 1 131 ? -36.823 -9.569 39.370 1.00 55.57 1401 ARG A C 1
ATOM 841 O O . ARG A 1 131 ? -36.332 -10.562 38.823 1.00 58.84 1401 ARG A O 1
ATOM 849 N N . LEU A 1 132 ? -36.439 -8.326 39.071 1.00 50.20 1402 LEU A N 1
ATOM 850 C CA . LEU A 1 132 ? -35.378 -8.080 38.102 1.00 52.66 1402 LEU A CA 1
ATOM 851 C C . LEU A 1 132 ? -33.996 -8.261 38.714 1.00 62.33 1402 LEU A C 1
ATOM 852 O O . LEU A 1 132 ? -33.048 -8.613 38.003 1.00 60.65 1402 LEU A O 1
ATOM 857 N N . LEU A 1 133 ? -33.865 -8.035 40.018 1.00 66.55 1403 LEU A N 1
ATOM 858 C CA . LEU A 1 133 ? -32.574 -8.111 40.686 1.00 70.94 1403 LEU A CA 1
ATOM 859 C C . LEU A 1 133 ? -32.345 -9.521 41.210 1.00 71.04 1403 LEU A C 1
ATOM 860 O O . LEU A 1 133 ? -33.164 -10.018 41.996 1.00 75.00 1403 LEU A O 1
ATOM 865 N N . PRO A 1 134 ? -31.267 -10.197 40.808 1.00 67.35 1404 PRO A N 1
ATOM 866 C CA . PRO A 1 134 ? -31.025 -11.549 41.332 1.00 68.05 1404 PRO A CA 1
ATOM 867 C C . PRO A 1 134 ? -30.673 -11.567 42.808 1.00 76.47 1404 PRO A C 1
ATOM 868 O O . PRO A 1 134 ? -30.937 -12.572 43.479 1.00 83.07 1404 PRO A O 1
ATOM 872 N N . TRP A 1 135 ? -30.092 -10.492 43.337 1.00 78.51 1405 TRP A N 1
ATOM 873 C CA . TRP A 1 135 ? -29.657 -10.445 44.727 1.00 79.12 1405 TRP A CA 1
ATOM 874 C C . TRP A 1 135 ? -30.752 -9.980 45.680 1.00 86.02 1405 TRP A C 1
ATOM 875 O O . TRP A 1 135 ? -30.454 -9.653 46.833 1.00 88.99 1405 TRP A O 1
ATOM 886 N N . GLU A 1 136 ? -32.006 -9.948 45.231 1.00 92.26 1406 GLU A N 1
ATOM 887 C CA . GLU A 1 136 ? -33.117 -9.527 46.077 1.00 102.41 1406 GLU A CA 1
ATOM 888 C C . GLU A 1 136 ? -34.211 -10.589 46.096 1.00 107.46 1406 GLU A C 1
ATOM 889 O O . GLU A 1 136 ? -34.015 -11.698 45.587 1.00 109.14 1406 GLU A O 1
ATOM 895 N N . ASP A 1 137 ? -35.358 -10.254 46.686 1.00 108.43 1407 ASP A N 1
ATOM 896 C CA . ASP A 1 137 ? -36.529 -11.130 46.720 1.00 106.66 1407 ASP A CA 1
ATOM 897 C C . ASP A 1 137 ? -36.208 -12.492 47.330 1.00 107.58 1407 ASP A C 1
ATOM 898 O O . ASP A 1 137 ? -36.887 -12.945 48.252 1.00 110.37 1407 ASP A O 1
ATOM 903 N N . LYS A 1 141 ? -39.974 -6.277 48.917 1.00 96.44 1454 LYS A N 1
ATOM 904 C CA . LYS A 1 141 ? -40.229 -4.855 49.111 1.00 99.40 1454 LYS A CA 1
ATOM 905 C C . LYS A 1 141 ? -39.467 -4.036 48.073 1.00 101.63 1454 LYS A C 1
ATOM 906 O O . LYS A 1 141 ? -38.264 -4.221 47.886 1.00 106.74 1454 LYS A O 1
ATOM 912 N N . GLN A 1 142 ? -40.174 -3.134 47.398 1.00 100.30 1455 GLN A N 1
ATOM 913 C CA . GLN A 1 142 ? -39.566 -2.353 46.331 1.00 94.99 1455 GLN A CA 1
ATOM 914 C C . GLN A 1 142 ? -38.608 -1.315 46.901 1.00 96.86 1455 GLN A C 1
ATOM 915 O O . GLN A 1 142 ? -38.900 -0.659 47.904 1.00 99.70 1455 GLN A O 1
ATOM 921 N N . ARG A 1 143 ? -37.453 -1.171 46.254 1.00 92.55 1456 ARG A N 1
ATOM 922 C CA . ARG A 1 143 ? -36.408 -0.270 46.713 1.00 93.93 1456 ARG A CA 1
ATOM 923 C C . ARG A 1 143 ? -35.902 0.578 45.554 1.00 83.80 1456 ARG A C 1
ATOM 924 O O . ARG A 1 143 ? -36.115 0.261 44.380 1.00 84.30 1456 ARG A O 1
ATOM 932 N N . SER A 1 144 ? -35.223 1.667 45.903 1.00 69.68 1457 SER A N 1
ATOM 933 C CA . SER A 1 144 ? -34.679 2.591 44.920 1.00 60.63 1457 SER A CA 1
ATOM 934 C C . SER A 1 144 ? -33.238 2.225 44.596 1.00 62.81 1457 SER A C 1
ATOM 935 O O . SER A 1 144 ? -32.441 1.932 45.492 1.00 66.45 1457 SER A O 1
ATOM 938 N N . HIS A 1 145 ? -32.910 2.243 43.306 1.00 51.46 1458 HIS A N 1
ATOM 939 C CA . HIS A 1 145 ? -31.582 1.890 42.832 1.00 45.52 1458 HIS A CA 1
ATOM 940 C C . HIS A 1 145 ? -31.106 2.922 41.820 1.00 46.85 1458 HIS A C 1
ATOM 941 O O . HIS A 1 145 ? -31.901 3.644 41.212 1.00 44.64 1458 HIS A O 1
ATOM 948 N N . VAL A 1 146 ? -29.789 2.980 41.647 1.00 45.46 1459 VAL A N 1
ATOM 949 C CA . VAL A 1 146 ? -29.184 3.836 40.633 1.00 43.73 1459 VAL A CA 1
ATOM 950 C C . VAL A 1 146 ? -29.270 3.123 39.290 1.00 41.50 1459 VAL A C 1
ATOM 951 O O . VAL A 1 146 ? -28.765 2.006 39.135 1.00 38.05 1459 VAL A O 1
ATOM 955 N N . VAL A 1 147 ? -29.913 3.763 38.319 1.00 41.02 1460 VAL A N 1
ATOM 956 C CA . VAL A 1 147 ? -30.089 3.210 36.982 1.00 39.95 1460 VAL A CA 1
ATOM 957 C C . VAL A 1 147 ? -29.236 4.014 36.015 1.00 31.55 1460 VAL A C 1
ATOM 958 O O . VAL A 1 147 ? -29.347 5.244 35.955 1.00 34.42 1460 VAL A O 1
ATOM 962 N N . VAL A 1 148 ? -28.386 3.323 35.262 1.00 27.65 1461 VAL A N 1
ATOM 963 C CA . VAL A 1 148 ? -27.501 3.942 34.285 1.00 28.41 1461 VAL A CA 1
ATOM 964 C C . VAL A 1 148 ? -27.893 3.446 32.900 1.00 32.95 1461 VAL A C 1
ATOM 965 O O . VAL A 1 148 ? -28.234 2.271 32.726 1.00 35.35 1461 VAL A O 1
ATOM 969 N N . ILE A 1 149 ? -27.855 4.345 31.920 1.00 26.71 1462 ILE A N 1
ATOM 970 C CA . ILE A 1 149 ? -28.199 4.031 30.538 1.00 30.37 1462 ILE A CA 1
ATOM 971 C C . ILE A 1 149 ? -26.926 4.081 29.705 1.00 31.44 1462 ILE A C 1
ATOM 972 O O . ILE A 1 149 ? -26.124 5.014 29.841 1.00 43.80 1462 ILE A O 1
ATOM 977 N N . THR A 1 150 ? -26.739 3.079 28.848 1.00 29.35 1463 THR A N 1
ATOM 978 C CA . THR A 1 150 ? -25.585 3.019 27.963 1.00 38.72 1463 THR A CA 1
ATOM 979 C C . THR A 1 150 ? -26.033 2.584 26.576 1.00 38.38 1463 THR A C 1
ATOM 980 O O . THR A 1 150 ? -27.017 1.854 26.425 1.00 37.03 1463 THR A O 1
ATOM 984 N N . ARG A 1 151 ? -25.303 3.046 25.559 1.00 39.19 1464 ARG A N 1
ATOM 985 C CA . ARG A 1 151 ? -25.618 2.708 24.177 1.00 39.16 1464 ARG A CA 1
ATOM 986 C C . ARG A 1 151 ? -24.891 1.465 23.683 1.00 39.23 1464 ARG A C 1
ATOM 987 O O . ARG A 1 151 ? -25.301 0.888 22.670 1.00 47.32 1464 ARG A O 1
ATOM 995 N N . GLU A 1 152 ? -23.828 1.042 24.365 1.00 28.22 1465 GLU A N 1
ATOM 996 C CA . GLU A 1 152 ? -23.107 -0.182 24.014 1.00 30.07 1465 GLU A CA 1
ATOM 997 C C . GLU A 1 152 ? -23.691 -1.316 24.846 1.00 31.98 1465 GLU A C 1
ATOM 998 O O . GLU A 1 152 ? -23.409 -1.436 26.041 1.00 34.57 1465 GLU A O 1
ATOM 1004 N N . VAL A 1 153 ? -24.509 -2.151 24.214 1.00 33.11 1466 VAL A N 1
ATOM 1005 C CA . VAL A 1 153 ? -25.237 -3.207 24.913 1.00 30.85 1466 VAL A CA 1
ATOM 1006 C C . VAL A 1 153 ? -24.315 -4.390 25.179 1.00 27.91 1466 VAL A C 1
ATOM 1007 O O . VAL A 1 153 ? -23.784 -4.987 24.231 1.00 32.21 1466 VAL A O 1
ATOM 1011 N N . PRO A 1 154 ? -24.096 -4.766 26.437 1.00 31.24 1467 PRO A N 1
ATOM 1012 C CA . PRO A 1 154 ? -23.282 -5.952 26.720 1.00 34.47 1467 PRO A CA 1
ATOM 1013 C C . PRO A 1 154 ? -24.083 -7.233 26.552 1.00 34.32 1467 PRO A C 1
ATOM 1014 O O . PRO A 1 154 ? -25.238 -7.333 26.972 1.00 39.99 1467 PRO A O 1
ATOM 1018 N N . CYS A 1 155 ? -23.449 -8.221 25.921 1.00 25.51 1468 CYS A N 1
ATOM 1019 C CA . CYS A 1 155 ? -24.056 -9.530 25.725 1.00 37.92 1468 CYS A CA 1
ATOM 1020 C C . CYS A 1 155 ? -23.592 -10.555 26.748 1.00 35.84 1468 CYS A C 1
ATOM 1021 O O . CYS A 1 155 ? -24.321 -11.518 27.009 1.00 36.16 1468 CYS A O 1
ATOM 1024 N N . LEU A 1 156 ? -22.411 -10.360 27.327 1.00 39.97 1469 LEU A N 1
ATOM 1025 C CA . LEU A 1 156 ? -21.839 -11.252 28.328 1.00 34.35 1469 LEU A CA 1
ATOM 1026 C C . LEU A 1 156 ? -20.572 -10.593 28.859 1.00 28.62 1469 LEU A C 1
ATOM 1027 O O . LEU A 1 156 ? -20.124 -9.564 28.346 1.00 28.09 1469 LEU A O 1
ATOM 1032 N N . THR A 1 157 ? -20.006 -11.192 29.900 1.00 26.14 1470 THR A N 1
ATOM 1033 C CA . THR A 1 157 ? -18.723 -10.766 30.437 1.00 30.00 1470 THR A CA 1
ATOM 1034 C C . THR A 1 157 ? -17.626 -11.718 29.981 1.00 29.21 1470 THR A C 1
ATOM 1035 O O . THR A 1 157 ? -17.886 -12.793 29.436 1.00 28.54 1470 THR A O 1
ATOM 1039 N N . VAL A 1 158 ? -16.378 -11.311 30.216 1.00 21.93 1471 VAL A N 1
ATOM 1040 C CA . VAL A 1 158 ? -15.271 -12.213 29.928 1.00 23.81 1471 VAL A CA 1
ATOM 1041 C C . VAL A 1 158 ? -15.328 -13.430 30.844 1.00 26.56 1471 VAL A C 1
ATOM 1042 O O . VAL A 1 158 ? -14.998 -14.546 30.424 1.00 28.83 1471 VAL A O 1
ATOM 1046 N N . ALA A 1 159 ? -15.771 -13.248 32.093 1.00 26.94 1472 ALA A N 1
ATOM 1047 C CA . ALA A 1 159 ? -15.961 -14.389 32.983 1.00 25.80 1472 ALA A CA 1
ATOM 1048 C C . ALA A 1 159 ? -16.933 -15.400 32.386 1.00 31.55 1472 ALA A C 1
ATOM 1049 O O . ALA A 1 159 ? -16.695 -16.611 32.451 1.00 34.83 1472 ALA A O 1
ATOM 1051 N N . ASP A 1 160 ? -18.031 -14.922 31.794 1.00 33.93 1473 ASP A N 1
ATOM 1052 C CA . ASP A 1 160 ? -18.970 -15.829 31.140 1.00 32.06 1473 ASP A CA 1
ATOM 1053 C C . ASP A 1 160 ? -18.333 -16.496 29.930 1.00 32.59 1473 ASP A C 1
ATOM 1054 O O . ASP A 1 160 ? -18.546 -17.689 29.682 1.00 35.09 1473 ASP A O 1
ATOM 1059 N N . PHE A 1 161 ? -17.552 -15.737 29.159 1.00 25.48 1474 PHE A N 1
ATOM 1060 C CA . PHE A 1 161 ? -16.883 -16.296 27.990 1.00 19.15 1474 PHE A CA 1
ATOM 1061 C C . PHE A 1 161 ? -15.874 -17.363 28.394 1.00 29.02 1474 PHE A C 1
ATOM 1062 O O . PHE A 1 161 ? -15.819 -18.441 27.791 1.00 29.94 1474 PHE A O 1
ATOM 1070 N N . VAL A 1 162 ? -15.069 -17.080 29.421 1.00 23.72 1475 VAL A N 1
ATOM 1071 C CA . VAL A 1 162 ? -14.082 -18.051 29.884 1.00 31.27 1475 VAL A CA 1
ATOM 1072 C C . VAL A 1 162 ? -14.772 -19.298 30.427 1.00 37.08 1475 VAL A C 1
ATOM 1073 O O . VAL A 1 162 ? -14.325 -20.427 30.187 1.00 34.97 1475 VAL A O 1
ATOM 1077 N N . ARG A 1 163 ? -15.881 -19.116 31.150 1.00 32.82 1476 ARG A N 1
ATOM 1078 C CA . ARG A 1 163 ? -16.587 -20.254 31.732 1.00 35.04 1476 ARG A CA 1
ATOM 1079 C C . ARG A 1 163 ? -17.150 -21.175 30.655 1.00 31.48 1476 ARG A C 1
ATOM 1080 O O . ARG A 1 163 ? -17.171 -22.399 30.830 1.00 36.13 1476 ARG A O 1
ATOM 1088 N N . ASP A 1 164 ? -17.605 -20.614 29.538 1.00 33.78 1477 ASP A N 1
ATOM 1089 C CA . ASP A 1 164 ? -18.241 -21.392 28.483 1.00 45.18 1477 ASP A CA 1
ATOM 1090 C C . ASP A 1 164 ? -17.264 -21.890 27.426 1.00 46.99 1477 ASP A C 1
ATOM 1091 O O . ASP A 1 164 ? -17.695 -22.531 26.461 1.00 46.00 1477 ASP A O 1
ATOM 1096 N N . SER A 1 165 ? -15.966 -21.619 27.580 1.00 39.53 1478 SER A N 1
ATOM 1097 C CA . SER A 1 165 ? -14.978 -21.956 26.561 1.00 34.66 1478 SER A CA 1
ATOM 1098 C C . SER A 1 165 ? -13.956 -22.976 27.052 1.00 37.23 1478 SER A C 1
ATOM 1099 O O . SER A 1 165 ? -12.845 -23.038 26.517 1.00 43.43 1478 SER A O 1
ATOM 1102 N N . LEU A 1 166 ? -14.302 -23.780 28.059 1.00 35.89 1479 LEU A N 1
ATOM 1103 C CA . LEU A 1 166 ? -13.357 -24.778 28.548 1.00 40.57 1479 LEU A CA 1
ATOM 1104 C C . LEU A 1 166 ? -13.128 -25.876 27.516 1.00 41.02 1479 LEU A C 1
ATOM 1105 O O . LEU A 1 166 ? -11.985 -26.288 27.284 1.00 48.18 1479 LEU A O 1
ATOM 1110 N N . ALA A 1 167 ? -14.199 -26.355 26.880 1.00 37.95 1480 ALA A N 1
ATOM 1111 C CA . ALA A 1 167 ? -14.054 -27.420 25.893 1.00 35.18 1480 ALA A CA 1
ATOM 1112 C C . ALA A 1 167 ? -13.354 -26.921 24.634 1.00 35.84 1480 ALA A C 1
ATOM 1113 O O . ALA A 1 167 ? -12.561 -27.652 24.029 1.00 38.77 1480 ALA A O 1
ATOM 1115 N N . GLN A 1 168 ? -13.634 -25.681 24.222 1.00 30.77 1481 GLN A N 1
ATOM 1116 C CA . GLN A 1 168 ? -12.979 -25.138 23.037 1.00 35.54 1481 GLN A CA 1
ATOM 1117 C C . GLN A 1 168 ? -11.495 -24.892 23.275 1.00 32.50 1481 GLN A C 1
ATOM 1118 O O . GLN A 1 168 ? -10.695 -24.990 22.337 1.00 31.03 1481 GLN A O 1
ATOM 1124 N N . HIS A 1 169 ? -11.110 -24.567 24.510 1.00 23.45 1482 HIS A N 1
ATOM 1125 C CA . HIS A 1 169 ? -9.693 -24.417 24.819 1.00 23.16 1482 HIS A CA 1
ATOM 1126 C C . HIS A 1 169 ? -8.964 -25.748 24.681 1.00 29.86 1482 HIS A C 1
ATOM 1127 O O . HIS A 1 169 ? -7.829 -25.794 24.196 1.00 38.12 1482 HIS A O 1
ATOM 1134 N N . GLY A 1 170 ? -9.612 -26.842 25.083 1.00 35.89 1483 GLY A N 1
ATOM 1135 C CA . GLY A 1 170 ? -9.003 -28.152 24.928 1.00 34.88 1483 GLY A CA 1
ATOM 1136 C C . GLY A 1 170 ? -8.976 -28.624 23.487 1.00 36.11 1483 GLY A C 1
ATOM 1137 O O . GLY A 1 170 ? -8.003 -29.243 23.049 1.00 37.87 1483 GLY A O 1
ATOM 1138 N N . LYS A 1 171 ? -10.038 -28.336 22.731 1.00 35.16 1484 LYS A N 1
ATOM 1139 C CA . LYS A 1 171 ? -10.119 -28.796 21.348 1.00 37.64 1484 LYS A CA 1
ATOM 1140 C C . LYS A 1 171 ? -9.318 -27.906 20.405 1.00 36.00 1484 LYS A C 1
ATOM 1141 O O . LYS A 1 171 ? -8.595 -28.410 19.538 1.00 38.76 1484 LYS A O 1
ATOM 1147 N N . SER A 1 172 ? -9.432 -26.586 20.554 1.00 39.94 1485 SER A N 1
ATOM 1148 C CA . SER A 1 172 ? -8.772 -25.623 19.672 1.00 33.33 1485 SER A CA 1
ATOM 1149 C C . SER A 1 172 ? -7.965 -24.649 20.518 1.00 31.32 1485 SER A C 1
ATOM 1150 O O . SER A 1 172 ? -8.390 -23.508 20.748 1.00 39.96 1485 SER A O 1
ATOM 1153 N N . PRO A 1 173 ? -6.786 -25.061 20.993 1.00 29.16 1486 PRO A N 1
ATOM 1154 C CA . PRO A 1 173 ? -5.986 -24.149 21.825 1.00 26.31 1486 PRO A CA 1
ATOM 1155 C C . PRO A 1 173 ? -5.440 -22.956 21.060 1.00 27.71 1486 PRO A C 1
ATOM 1156 O O . PRO A 1 173 ? -5.298 -21.876 21.646 1.00 27.44 1486 PRO A O 1
ATOM 1160 N N . ASP A 1 174 ? -5.130 -23.114 19.772 1.00 24.13 1487 ASP A N 1
ATOM 1161 C CA . ASP A 1 174 ? -4.590 -21.996 19.004 1.00 31.83 1487 ASP A CA 1
ATOM 1162 C C . ASP A 1 174 ? -5.624 -20.892 18.832 1.00 27.10 1487 ASP A C 1
ATOM 1163 O O . ASP A 1 174 ? -5.311 -19.707 18.997 1.00 23.74 1487 ASP A O 1
ATOM 1168 N N . LEU A 1 175 ? -6.864 -21.262 18.508 1.00 24.08 1488 LEU A N 1
ATOM 1169 C CA . LEU A 1 175 ? -7.898 -20.259 18.286 1.00 24.07 1488 LEU A CA 1
ATOM 1170 C C . LEU A 1 175 ? -8.297 -19.573 19.587 1.00 22.83 1488 LEU A C 1
ATOM 1171 O O . LEU A 1 175 ? -8.457 -18.348 19.623 1.00 22.21 1488 LEU A O 1
ATOM 1176 N N . TYR A 1 176 ? -8.453 -20.339 20.668 1.00 25.01 1489 TYR A N 1
ATOM 1177 C CA . TYR A 1 176 ? -8.908 -19.741 21.920 1.00 20.68 1489 TYR A CA 1
ATOM 1178 C C . TYR A 1 176 ? -7.844 -18.828 22.517 1.00 24.34 1489 TYR A C 1
ATOM 1179 O O . TYR A 1 176 ? -8.146 -17.708 22.945 1.00 29.22 1489 TYR A O 1
ATOM 1188 N N . GLU A 1 177 ? -6.592 -19.290 22.563 1.00 24.35 1490 GLU A N 1
ATOM 1189 C CA . GLU A 1 177 ? -5.542 -18.489 23.182 1.00 27.56 1490 GLU A CA 1
ATOM 1190 C C . GLU A 1 177 ? -5.172 -17.272 22.343 1.00 28.61 1490 GLU A C 1
ATOM 1191 O O . GLU A 1 177 ? -4.584 -16.326 22.878 1.00 27.50 1490 GLU A O 1
ATOM 1197 N N . ARG A 1 178 ? -5.502 -17.270 21.049 1.00 23.58 1491 ARG A N 1
ATOM 1198 C CA . ARG A 1 178 ? -5.349 -16.048 20.266 1.00 21.62 1491 ARG A CA 1
ATOM 1199 C C . ARG A 1 178 ? -6.427 -15.033 20.627 1.00 24.47 1491 ARG A C 1
ATOM 1200 O O . ARG A 1 178 ? -6.146 -13.833 20.728 1.00 20.57 1491 ARG A O 1
ATOM 1208 N N . GLN A 1 179 ? -7.667 -15.494 20.827 1.00 24.45 1492 GLN A N 1
ATOM 1209 C CA . GLN A 1 179 ? -8.719 -14.598 21.302 1.00 19.02 1492 GLN A CA 1
ATOM 1210 C C . GLN A 1 179 ? -8.371 -14.006 22.660 1.00 20.22 1492 GLN A C 1
ATOM 1211 O O . GLN A 1 179 ? -8.720 -12.854 22.942 1.00 29.43 1492 GLN A O 1
ATOM 1217 N N . VAL A 1 180 ? -7.693 -14.778 23.513 1.00 18.79 1493 VAL A N 1
ATOM 1218 C CA . VAL A 1 180 ? -7.263 -14.256 24.806 1.00 24.59 1493 VAL A CA 1
ATOM 1219 C C . VAL A 1 180 ? -6.293 -13.097 24.615 1.00 25.08 1493 VAL A C 1
ATOM 1220 O O . VAL A 1 180 ? -6.411 -12.057 25.273 1.00 27.13 1493 VAL A O 1
ATOM 1224 N N . CYS A 1 181 ? -5.333 -13.248 23.696 1.00 16.19 1494 CYS A N 1
ATOM 1225 C CA . CYS A 1 181 ? -4.399 -12.159 23.419 1.00 22.74 1494 CYS A CA 1
ATOM 1226 C C . CYS A 1 181 ? -5.123 -10.928 22.888 1.00 16.94 1494 CYS A C 1
ATOM 1227 O O . CYS A 1 181 ? -4.759 -9.794 23.221 1.00 23.74 1494 CYS A O 1
ATOM 1230 N N . LEU A 1 182 ? -6.151 -11.129 22.059 1.00 15.60 1495 LEU A N 1
ATOM 1231 C CA . LEU A 1 182 ? -6.881 -9.994 21.502 1.00 21.99 1495 LEU A CA 1
ATOM 1232 C C . LEU A 1 182 ? -7.684 -9.269 22.574 1.00 23.29 1495 LEU A C 1
ATOM 1233 O O . LEU A 1 182 ? -7.771 -8.035 22.561 1.00 25.11 1495 LEU A O 1
ATOM 1238 N N . LEU A 1 183 ? -8.282 -10.012 23.508 1.00 16.43 1496 LEU A N 1
ATOM 1239 C CA . LEU A 1 183 ? -8.989 -9.369 24.610 1.00 24.11 1496 LEU A CA 1
ATOM 1240 C C . LEU A 1 183 ? -8.017 -8.664 25.548 1.00 23.60 1496 LEU A C 1
ATOM 1241 O O . LEU A 1 183 ? -8.285 -7.546 26.003 1.00 29.50 1496 LEU A O 1
ATOM 1246 N N . LEU A 1 184 ? -6.881 -9.300 25.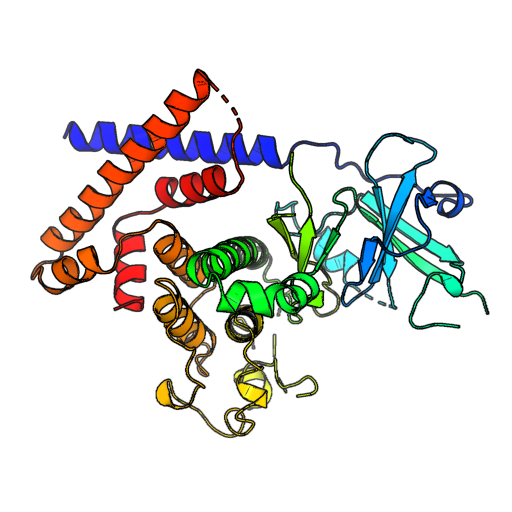845 1.00 22.06 1497 LEU A N 1
ATOM 1247 C CA . LEU A 1 184 ? -5.887 -8.670 26.707 1.00 19.60 1497 LEU A CA 1
ATOM 1248 C C . LEU A 1 184 ? -5.305 -7.420 26.064 1.00 20.87 1497 LEU A C 1
ATOM 1249 O O . LEU A 1 184 ? -4.978 -6.455 26.767 1.00 21.42 1497 LEU A O 1
ATOM 1254 N N . LEU A 1 185 ? -5.169 -7.417 24.736 1.00 22.46 1498 LEU A N 1
ATOM 1255 C CA . LEU A 1 185 ? -4.669 -6.235 24.041 1.00 22.45 1498 LEU A CA 1
ATOM 1256 C C . LEU A 1 185 ? -5.626 -5.059 24.195 1.00 20.64 1498 LEU A C 1
ATOM 1257 O O . LEU A 1 185 ? -5.193 -3.919 24.397 1.00 25.92 1498 LEU A O 1
ATOM 1262 N N . GLN A 1 186 ? -6.933 -5.315 24.098 1.00 13.04 1499 GLN A N 1
ATOM 1263 C CA . GLN A 1 186 ? -7.906 -4.246 24.298 1.00 17.68 1499 GLN A CA 1
ATOM 1264 C C . GLN A 1 186 ? -7.905 -3.762 25.743 1.00 22.48 1499 GLN A C 1
ATOM 1265 O O . GLN A 1 186 ? -8.083 -2.566 26.001 1.00 30.15 1499 GLN A O 1
ATOM 1271 N N . LEU A 1 187 ? -7.710 -4.676 26.697 1.00 19.08 1500 LEU A N 1
ATOM 1272 C CA . LEU A 1 187 ? -7.631 -4.281 28.099 1.00 19.81 1500 LEU A CA 1
ATOM 1273 C C . LEU A 1 187 ? -6.452 -3.348 28.335 1.00 18.39 1500 LEU A C 1
ATOM 1274 O O . LEU A 1 187 ? -6.584 -2.319 29.008 1.00 22.13 1500 LEU A O 1
ATOM 1279 N N . CYS A 1 188 ? -5.285 -3.692 27.784 1.00 11.83 1501 CYS A N 1
ATOM 1280 C CA . CYS A 1 188 ? -4.116 -2.834 27.942 1.00 22.98 1501 CYS A CA 1
ATOM 1281 C C . CYS A 1 188 ? -4.352 -1.461 27.327 1.00 17.82 1501 CYS A C 1
ATOM 1282 O O . CYS A 1 188 ? -3.892 -0.447 27.864 1.00 20.80 1501 CYS A O 1
ATOM 1285 N N . SER A 1 189 ? -5.078 -1.408 26.208 1.00 14.61 1502 SER A N 1
ATOM 1286 C CA A SER A 1 189 ? -5.387 -0.124 25.587 0.59 18.80 1502 SER A CA 1
ATOM 1287 C CA B SER A 1 189 ? -5.389 -0.124 25.586 0.41 18.60 1502 SER A CA 1
ATOM 1288 C C . SER A 1 189 ? -6.218 0.749 26.520 1.00 19.77 1502 SER A C 1
ATOM 1289 O O . SER A 1 189 ? -5.933 1.939 26.692 1.00 20.75 1502 SER A O 1
ATOM 1294 N N . GLY A 1 190 ? -7.251 0.170 27.135 1.00 18.18 1503 GLY A N 1
ATOM 1295 C CA . GLY A 1 190 ? -8.068 0.936 28.062 1.00 13.67 1503 GLY A CA 1
ATOM 1296 C C . GLY A 1 190 ? -7.315 1.329 29.318 1.00 18.58 1503 GLY A C 1
ATOM 1297 O O . GLY A 1 190 ? -7.497 2.432 29.840 1.00 23.63 1503 GLY A O 1
ATOM 1298 N N . LEU A 1 191 ? -6.459 0.435 29.823 1.00 18.04 1504 LEU A N 1
ATOM 1299 C CA . LEU A 1 191 ? -5.650 0.771 30.990 1.00 22.77 1504 LEU A CA 1
ATOM 1300 C C . LEU A 1 191 ? -4.613 1.834 30.654 1.00 20.65 1504 LEU A C 1
ATOM 1301 O O . LEU A 1 191 ? -4.304 2.692 31.488 1.00 29.53 1504 LEU A O 1
ATOM 1306 N N . GLU A 1 192 ? -4.065 1.794 29.437 1.00 32.66 1505 GLU A N 1
ATOM 1307 C CA . GLU A 1 192 ? -3.145 2.839 29.001 1.00 30.26 1505 GLU A CA 1
ATOM 1308 C C . GLU A 1 192 ? -3.843 4.191 28.929 1.00 34.70 1505 GLU A C 1
ATOM 1309 O O . GLU A 1 192 ? -3.204 5.234 29.109 1.00 27.37 1505 GLU A O 1
ATOM 1315 N N . HIS A 1 193 ? -5.154 4.192 28.675 1.00 23.53 1506 HIS A N 1
ATOM 1316 C CA . HIS A 1 193 ? -5.930 5.426 28.659 1.00 26.06 1506 HIS A CA 1
ATOM 1317 C C . HIS A 1 193 ? -6.049 6.049 30.044 1.00 29.28 1506 HIS A C 1
ATOM 1318 O O . HIS A 1 193 ? -6.238 7.265 30.149 1.00 32.25 1506 HIS A O 1
ATOM 1325 N N . LEU A 1 194 ? -5.931 5.249 31.106 1.00 21.35 1507 LEU A N 1
ATOM 1326 C CA . LEU A 1 194 ? -6.068 5.770 32.460 1.00 23.55 1507 LEU A CA 1
ATOM 1327 C C . LEU A 1 194 ? -4.800 6.438 32.973 1.00 27.33 1507 LEU A C 1
ATOM 1328 O O . LEU A 1 194 ? -4.877 7.242 33.909 1.00 29.29 1507 LEU A O 1
ATOM 1333 N N . LYS A 1 195 ? -3.645 6.128 32.385 1.00 19.37 1508 LYS A N 1
ATOM 1334 C CA . LYS A 1 195 ? -2.378 6.609 32.933 1.00 23.69 1508 LYS A CA 1
ATOM 1335 C C . LYS A 1 195 ? -2.250 8.127 32.927 1.00 33.01 1508 LYS A C 1
ATOM 1336 O O . LYS A 1 195 ? -1.826 8.687 33.953 1.00 30.22 1508 LYS A O 1
ATOM 1342 N N . PRO A 1 196 ? -2.572 8.852 31.848 1.00 32.70 1509 PRO A N 1
ATOM 1343 C CA . PRO A 1 196 ? -2.446 10.319 31.908 1.00 34.57 1509 PRO A CA 1
ATOM 1344 C C . PRO A 1 196 ? -3.383 10.969 32.912 1.00 32.65 1509 PRO A C 1
ATOM 1345 O O . PRO A 1 196 ? -3.141 12.114 33.314 1.00 33.06 1509 PRO A O 1
ATOM 1349 N N . TYR A 1 197 ? -4.444 10.281 33.329 1.00 22.72 1510 TYR A N 1
ATOM 1350 C CA . TYR A 1 197 ? -5.310 10.765 34.395 1.00 28.83 1510 TYR A CA 1
ATOM 1351 C C . TYR A 1 197 ? -4.827 10.356 35.779 1.00 36.82 1510 TYR A C 1
ATOM 1352 O O . TYR A 1 197 ? -5.391 10.823 36.774 1.00 33.04 1510 TYR A O 1
ATOM 1361 N N . HIS A 1 198 ? -3.801 9.504 35.861 1.00 33.67 1511 HIS A N 1
ATOM 1362 C CA . HIS A 1 198 ? -3.327 8.941 37.127 1.00 30.87 1511 HIS A CA 1
ATOM 1363 C C . HIS A 1 198 ? -4.456 8.213 37.853 1.00 31.49 1511 HIS A C 1
ATOM 1364 O O . HIS A 1 198 ? -4.678 8.392 39.052 1.00 38.64 1511 HIS A O 1
ATOM 1371 N N . VAL A 1 199 ? -5.178 7.385 37.105 1.00 29.98 1512 VAL A N 1
ATOM 1372 C CA . VAL A 1 199 ? -6.298 6.612 37.625 1.00 33.51 1512 VAL A CA 1
ATOM 1373 C C . VAL A 1 199 ? -5.926 5.137 37.579 1.00 34.87 1512 VAL A C 1
ATOM 1374 O O . VAL A 1 199 ? -5.419 4.649 36.561 1.00 32.92 1512 VAL A O 1
ATOM 1378 N N . THR A 1 200 ? -6.158 4.437 38.685 1.00 27.78 1513 THR A N 1
ATOM 1379 C CA . THR A 1 200 ? -5.981 2.993 38.769 1.00 31.60 1513 THR A CA 1
ATOM 1380 C C . THR A 1 200 ? -7.338 2.348 39.011 1.00 25.54 1513 THR A C 1
ATOM 1381 O O . THR A 1 200 ? -8.097 2.798 39.876 1.00 25.58 1513 THR A O 1
ATOM 1385 N N . HIS A 1 201 ? -7.638 1.295 38.250 1.00 23.02 1514 HIS A N 1
ATOM 1386 C CA . HIS A 1 201 ? -8.948 0.657 38.347 1.00 24.54 1514 HIS A CA 1
ATOM 1387 C C . HIS A 1 201 ? -9.121 -0.050 39.688 1.00 30.49 1514 HIS A C 1
ATOM 1388 O O . HIS A 1 201 ? -10.150 0.110 40.356 1.00 32.77 1514 HIS A O 1
ATOM 1395 N N . CYS A 1 202 ? -8.131 -0.851 40.086 1.00 27.57 1515 CYS A N 1
ATOM 1396 C CA . CYS A 1 202 ? -8.037 -1.516 41.387 1.00 37.18 1515 CYS A CA 1
ATOM 1397 C C . CYS A 1 202 ? -9.057 -2.630 41.588 1.00 34.79 1515 CYS A C 1
ATOM 1398 O O . CYS A 1 202 ? -9.135 -3.189 42.690 1.00 43.69 1515 CYS A O 1
ATOM 1401 N N . ASP A 1 203 ? -9.836 -2.979 40.571 1.00 29.12 1516 ASP A N 1
ATOM 1402 C CA . ASP A 1 203 ? -10.806 -4.062 40.699 1.00 29.49 1516 ASP A CA 1
ATOM 1403 C C . ASP A 1 203 ? -10.964 -4.762 39.351 1.00 30.88 1516 ASP A C 1
ATOM 1404 O O . ASP A 1 203 ? -12.073 -4.979 38.859 1.00 27.95 1516 ASP A O 1
ATOM 1409 N N . LEU A 1 204 ? -9.842 -5.124 38.737 1.00 32.32 1517 LEU A N 1
ATOM 1410 C CA . LEU A 1 204 ? -9.848 -5.786 37.437 1.00 27.63 1517 LEU A CA 1
ATOM 1411 C C . LEU A 1 204 ? -10.195 -7.255 37.642 1.00 32.87 1517 LEU A C 1
ATOM 1412 O O . LEU A 1 204 ? -9.339 -8.068 37.995 1.00 34.19 1517 LEU A O 1
ATOM 1417 N N . ARG A 1 205 ? -11.463 -7.595 37.428 1.00 31.42 1518 ARG A N 1
ATOM 1418 C CA . ARG A 1 205 ? -11.938 -8.968 37.502 1.00 24.15 1518 ARG A CA 1
ATOM 1419 C C . ARG A 1 205 ? -12.703 -9.294 36.228 1.00 29.06 1518 ARG A C 1
ATOM 1420 O O . ARG A 1 205 ? -13.238 -8.403 35.563 1.00 36.37 1518 ARG A O 1
ATOM 1428 N N . LEU A 1 206 ? -12.741 -10.585 35.887 1.00 30.85 1519 LEU A N 1
ATOM 1429 C CA . LEU A 1 206 ? -13.305 -10.991 34.602 1.00 26.83 1519 LEU A CA 1
ATOM 1430 C C . LEU A 1 206 ? -14.782 -10.634 34.491 1.00 26.23 1519 LEU A C 1
ATOM 1431 O O . LEU A 1 206 ? -15.278 -10.394 33.385 1.00 29.43 1519 LEU A O 1
ATOM 1436 N N . GLU A 1 207 ? -15.498 -10.585 35.615 1.00 25.83 1520 GLU A N 1
ATOM 1437 C CA . GLU A 1 207 ? -16.900 -10.187 35.600 1.00 32.56 1520 GLU A CA 1
ATOM 1438 C C . GLU A 1 207 ? -17.087 -8.681 35.461 1.00 34.76 1520 GLU A C 1
ATOM 1439 O O . GLU A 1 207 ? -18.226 -8.228 35.300 1.00 34.14 1520 GLU A O 1
ATOM 1445 N N . ASN A 1 208 ? -16.010 -7.899 35.515 1.00 30.98 1521 ASN A N 1
ATOM 1446 C CA . ASN A 1 208 ? -16.071 -6.463 35.284 1.00 29.35 1521 ASN A CA 1
ATOM 1447 C C . ASN A 1 208 ? -15.703 -6.082 33.856 1.00 31.21 1521 ASN A C 1
ATOM 1448 O O . ASN A 1 208 ? -15.774 -4.901 33.505 1.00 26.60 1521 ASN A O 1
ATOM 1453 N N . LEU A 1 209 ? -15.315 -7.049 33.030 1.00 26.93 1522 LEU A N 1
ATOM 1454 C CA . LEU A 1 209 ? -14.985 -6.810 31.632 1.00 25.52 1522 LEU A CA 1
ATOM 1455 C C . LEU A 1 209 ? -16.138 -7.303 30.766 1.00 29.24 1522 LEU A C 1
ATOM 1456 O O . LEU A 1 209 ? -16.477 -8.491 30.795 1.00 32.89 1522 LEU A O 1
ATOM 1461 N N . LEU A 1 210 ? -16.731 -6.394 30.000 1.00 20.81 1523 LEU A N 1
ATOM 1462 C CA . LEU A 1 210 ? -17.904 -6.685 29.192 1.00 22.10 1523 LEU A CA 1
ATOM 1463 C C . LEU A 1 210 ? -17.515 -6.908 27.736 1.00 24.79 1523 LEU A C 1
ATOM 1464 O O . LEU A 1 210 ? -16.545 -6.332 27.237 1.00 21.94 1523 LEU A O 1
ATOM 1469 N N . LEU A 1 211 ? -18.295 -7.746 27.055 1.00 25.71 1524 LEU A N 1
ATOM 1470 C CA . LEU A 1 211 ? -18.103 -8.044 25.640 1.00 25.24 1524 LEU A CA 1
ATOM 1471 C C . LEU A 1 211 ? -19.324 -7.569 24.866 1.00 32.61 1524 LEU A C 1
ATOM 1472 O O . LEU A 1 211 ? -20.445 -8.015 25.134 1.00 30.88 1524 LEU A O 1
ATOM 1477 N N . VAL A 1 212 ? -19.105 -6.668 23.908 1.00 28.20 1525 VAL A N 1
ATOM 1478 C CA . VAL A 1 212 ? -20.171 -6.102 23.094 1.00 38.02 1525 VAL A CA 1
ATOM 1479 C C . VAL A 1 212 ? -19.809 -6.272 21.623 1.00 43.08 1525 VAL A C 1
ATOM 1480 O O . VAL A 1 212 ? -18.695 -6.663 21.273 1.00 44.98 1525 VAL A O 1
ATOM 1484 N N . HIS A 1 213 ? -20.774 -5.970 20.761 1.00 45.73 1526 HIS A N 1
ATOM 1485 C CA . HIS A 1 213 ? -20.574 -6.046 19.322 1.00 52.23 1526 HIS A CA 1
ATOM 1486 C C . HIS A 1 213 ? -20.042 -4.723 18.780 1.00 54.72 1526 HIS A C 1
ATOM 1487 O O . HIS A 1 213 ? -19.970 -3.711 19.482 1.00 55.99 1526 HIS A O 1
ATOM 1494 N N . TYR A 1 214 ? -19.665 -4.741 17.505 1.00 60.71 1527 TYR A N 1
ATOM 1495 C CA . TYR A 1 214 ? -19.214 -3.536 16.827 1.00 64.51 1527 TYR A CA 1
ATOM 1496 C C . TYR A 1 214 ? -19.652 -3.601 15.372 1.00 64.53 1527 TYR A C 1
ATOM 1497 O O . TYR A 1 214 ? -19.596 -4.664 14.747 1.00 62.07 1527 TYR A O 1
ATOM 1506 N N . GLN A 1 215 ? -20.095 -2.465 14.843 1.00 73.78 1528 GLN A N 1
ATOM 1507 C CA . GLN A 1 215 ? -20.530 -2.388 13.453 1.00 81.84 1528 GLN A CA 1
ATOM 1508 C C . GLN A 1 215 ? -19.342 -2.167 12.524 1.00 76.59 1528 GLN A C 1
ATOM 1509 O O . GLN A 1 215 ? -18.874 -3.098 11.868 1.00 66.40 1528 GLN A O 1
ATOM 1515 N N . PRO A 1 235 ? -19.516 -10.894 19.732 1.00 50.71 1548 PRO A N 1
ATOM 1516 C CA . PRO A 1 235 ? -19.121 -9.954 20.786 1.00 45.48 1548 PRO A CA 1
ATOM 1517 C C . PRO A 1 235 ? -17.628 -10.023 21.093 1.00 40.33 1548 PRO A C 1
ATOM 1518 O O . PRO A 1 235 ? -17.207 -10.783 21.965 1.00 46.64 1548 PRO A O 1
ATOM 1522 N N . THR A 1 236 ? -16.837 -9.229 20.374 1.00 39.34 1549 THR A N 1
ATOM 1523 C CA . THR A 1 236 ? -15.390 -9.237 20.522 1.00 35.05 1549 THR A CA 1
ATOM 1524 C C . THR A 1 236 ? -14.820 -7.903 20.981 1.00 32.30 1549 THR A C 1
ATOM 1525 O O . THR A 1 236 ? -13.600 -7.797 21.154 1.00 24.35 1549 THR A O 1
ATOM 1529 N N . ARG A 1 237 ? -15.653 -6.885 21.182 1.00 25.85 1550 ARG A N 1
ATOM 1530 C CA . ARG A 1 237 ? -15.198 -5.599 21.693 1.00 23.50 1550 ARG A CA 1
ATOM 1531 C C . ARG A 1 237 ? -15.234 -5.627 23.217 1.00 25.78 1550 ARG A C 1
ATOM 1532 O O . ARG A 1 237 ? -16.308 -5.760 23.814 1.00 30.40 1550 ARG A O 1
ATOM 1540 N N . LEU A 1 238 ? -14.065 -5.504 23.840 1.00 20.33 1551 LEU A N 1
ATOM 1541 C CA . LEU A 1 238 ? -13.957 -5.527 25.291 1.00 20.25 1551 LEU A CA 1
ATOM 1542 C C . LEU A 1 238 ? -14.166 -4.128 25.853 1.00 22.53 1551 LEU A C 1
ATOM 1543 O O . LEU A 1 238 ? -13.688 -3.140 25.289 1.00 28.94 1551 LEU A O 1
ATOM 1548 N N . ILE A 1 239 ? -14.880 -4.051 26.973 1.00 19.52 1552 ILE A N 1
ATOM 1549 C CA . ILE A 1 239 ? -15.215 -2.784 27.608 1.00 20.81 1552 ILE A CA 1
ATOM 1550 C C . ILE A 1 239 ? -14.950 -2.911 29.102 1.00 27.22 1552 ILE A C 1
ATOM 1551 O O . ILE A 1 239 ? -15.534 -3.775 29.770 1.00 18.70 1552 ILE A O 1
ATOM 1556 N N . VAL A 1 240 ? -14.066 -2.062 29.621 1.00 22.53 1553 VAL A N 1
ATOM 1557 C CA . VAL A 1 240 ? -13.752 -2.050 31.046 1.00 20.63 1553 VAL A CA 1
ATOM 1558 C C . VAL A 1 240 ? -14.833 -1.271 31.781 1.00 24.55 1553 VAL A C 1
ATOM 1559 O O . VAL A 1 240 ? -15.185 -0.153 31.389 1.00 18.81 1553 VAL A O 1
ATOM 1563 N N . SER A 1 241 ? -15.361 -1.857 32.853 1.00 21.59 1554 SER A N 1
ATOM 1564 C CA . SER A 1 241 ? -16.438 -1.238 33.608 1.00 17.34 1554 SER A CA 1
ATOM 1565 C C . SER A 1 241 ? -16.163 -1.394 35.096 1.00 24.55 1554 SER A C 1
ATOM 1566 O O . SER A 1 241 ? -15.130 -1.934 35.509 1.00 22.35 1554 SER A O 1
ATOM 1569 N N . ASN A 1 242 ? -17.110 -0.909 35.899 1.00 26.01 1555 ASN A N 1
ATOM 1570 C CA . ASN A 1 242 ? -17.061 -0.984 37.353 1.00 20.54 1555 ASN A CA 1
ATOM 1571 C C . ASN A 1 242 ? -15.853 -0.247 37.914 1.00 32.47 1555 ASN A C 1
ATOM 1572 O O . ASN A 1 242 ? -14.833 -0.863 38.241 1.00 32.47 1555 ASN A O 1
ATOM 1577 N N . PHE A 1 243 ? -15.970 1.073 38.041 1.00 30.91 1556 PHE A N 1
ATOM 1578 C CA . PHE A 1 243 ? -14.932 1.910 38.628 1.00 29.47 1556 PHE A CA 1
ATOM 1579 C C . PHE A 1 243 ? -15.236 2.268 40.079 1.00 32.74 1556 PHE A C 1
ATOM 1580 O O . PHE A 1 243 ? -14.904 3.370 40.530 1.00 35.61 1556 PHE A O 1
ATOM 1588 N N . SER A 1 244 ? -15.861 1.351 40.824 1.00 26.80 1557 SER A N 1
ATOM 1589 C CA . SER A 1 244 ? -16.225 1.639 42.208 1.00 31.61 1557 SER A CA 1
ATOM 1590 C C . SER A 1 244 ? -15.004 1.700 43.117 1.00 36.67 1557 SER A C 1
ATOM 1591 O O . SER A 1 244 ? -15.028 2.400 44.135 1.00 40.86 1557 SER A O 1
ATOM 1594 N N . GLN A 1 245 ? -13.940 0.974 42.778 1.00 33.28 1558 GLN A N 1
ATOM 1595 C CA . GLN A 1 245 ? -12.721 0.942 43.574 1.00 35.42 1558 GLN A CA 1
ATOM 1596 C C . GLN A 1 245 ? -11.618 1.814 42.987 1.00 34.88 1558 GLN A C 1
ATOM 1597 O O . GLN A 1 245 ? -10.475 1.743 43.448 1.00 32.13 1558 GLN A O 1
ATOM 1603 N N . ALA A 1 246 ? -11.934 2.630 41.985 1.00 34.65 1559 ALA A N 1
ATOM 1604 C CA . ALA A 1 246 ? -10.906 3.373 41.271 1.00 32.92 1559 ALA A CA 1
ATOM 1605 C C . ALA A 1 246 ? -10.291 4.451 42.154 1.00 38.33 1559 ALA A C 1
ATOM 1606 O O . ALA A 1 246 ? -10.987 5.135 42.910 1.00 41.45 1559 ALA A O 1
ATOM 1608 N N . LYS A 1 247 ? -8.973 4.597 42.053 1.00 40.58 1560 LYS A N 1
ATOM 1609 C CA . LYS A 1 247 ? -8.235 5.622 42.775 1.00 44.08 1560 LYS A CA 1
ATOM 1610 C C . LYS A 1 247 ? -7.886 6.765 41.833 1.00 40.56 1560 LYS A C 1
ATOM 1611 O O . LYS A 1 247 ? -7.539 6.542 40.670 1.00 39.45 1560 LYS A O 1
ATOM 1617 N N . GLN A 1 248 ? -7.981 7.990 42.343 1.00 49.89 1561 GLN A N 1
ATOM 1618 C CA . GLN A 1 248 ? -7.701 9.200 41.576 1.00 59.41 1561 GLN A CA 1
ATOM 1619 C C . GLN A 1 248 ? -6.622 9.990 42.306 1.00 67.73 1561 GLN A C 1
ATOM 1620 O O . GLN A 1 248 ? -6.887 10.581 43.358 1.00 67.93 1561 GLN A O 1
ATOM 1626 N N . LYS A 1 249 ? -5.412 9.999 41.754 1.00 73.14 1562 LYS A N 1
ATOM 1627 C CA . LYS A 1 249 ? -4.311 10.736 42.365 1.00 80.40 1562 LYS A CA 1
ATOM 1628 C C . LYS A 1 249 ? -4.187 12.130 41.754 1.00 83.33 1562 LYS A C 1
ATOM 1629 O O . LYS A 1 249 ? -3.268 12.405 40.981 1.00 79.77 1562 LYS A O 1
ATOM 1635 N N . ARG A 1 259 ? -8.891 -14.084 49.884 1.00 92.96 1572 ARG A N 1
ATOM 1636 C CA . ARG A 1 259 ? -10.211 -13.496 49.694 1.00 93.03 1572 ARG A CA 1
ATOM 1637 C C . ARG A 1 259 ? -10.128 -12.291 48.762 1.00 95.95 1572 ARG A C 1
ATOM 1638 O O . ARG A 1 259 ? -10.031 -12.443 47.544 1.00 82.99 1572 ARG A O 1
ATOM 1646 N N . ASP A 1 260 ? -10.164 -11.093 49.348 1.00 112.46 1573 ASP A N 1
ATOM 1647 C CA . ASP A 1 260 ? -10.014 -9.858 48.590 1.00 120.36 1573 ASP A CA 1
ATOM 1648 C C . ASP A 1 260 ? -8.554 -9.470 48.396 1.00 107.86 1573 ASP A C 1
ATOM 1649 O O . ASP A 1 260 ? -8.219 -8.824 47.394 1.00 107.32 1573 ASP A O 1
ATOM 1654 N N . GLN A 1 261 ? -7.677 -9.855 49.326 1.00 95.58 1574 GLN A N 1
ATOM 1655 C CA . GLN A 1 261 ? -6.257 -9.554 49.208 1.00 81.30 1574 GLN A CA 1
ATOM 1656 C C . GLN A 1 261 ? -5.536 -10.459 48.218 1.00 70.87 1574 GLN A C 1
ATOM 1657 O O . GLN A 1 261 ? -4.358 -10.218 47.929 1.00 66.86 1574 GLN A O 1
ATOM 1663 N N . SER A 1 262 ? -6.207 -11.488 47.693 1.00 65.50 1575 SER A N 1
ATOM 1664 C CA . SER A 1 262 ? -5.577 -12.358 46.708 1.00 67.14 1575 SER A CA 1
ATOM 1665 C C . SER A 1 262 ? -5.298 -11.634 45.398 1.00 56.12 1575 SER A C 1
ATOM 1666 O O . SER A 1 262 ? -4.509 -12.130 44.586 1.00 50.86 1575 SER A O 1
ATOM 1669 N N . ARG A 1 263 ? -5.922 -10.477 45.176 1.00 58.92 1576 ARG A N 1
ATOM 1670 C CA . ARG A 1 263 ? -5.703 -9.679 43.977 1.00 54.11 1576 ARG A CA 1
ATOM 1671 C C . ARG A 1 263 ? -5.001 -8.361 44.283 1.00 56.53 1576 ARG A C 1
ATOM 1672 O O . ARG A 1 263 ? -5.018 -7.446 43.454 1.00 61.53 1576 ARG A O 1
ATOM 1680 N N . LEU A 1 264 ? -4.388 -8.244 45.456 1.00 52.23 1577 LEU A N 1
ATOM 1681 C CA . LEU A 1 264 ? -3.648 -7.052 45.840 1.00 50.78 1577 LEU A CA 1
ATOM 1682 C C . LEU A 1 264 ? -2.158 -7.274 45.623 1.00 47.43 1577 LEU A C 1
ATOM 1683 O O . LEU A 1 264 ? -1.620 -8.329 45.971 1.00 46.20 1577 LEU A O 1
ATOM 1688 N N . ALA A 1 265 ? -1.499 -6.273 45.045 1.00 46.06 1578 ALA A N 1
ATOM 1689 C CA . ALA A 1 265 ? -0.076 -6.374 44.771 1.00 44.67 1578 ALA A CA 1
ATOM 1690 C C . ALA A 1 265 ? 0.707 -6.512 46.077 1.00 41.97 1578 ALA A C 1
ATOM 1691 O O . ALA A 1 265 ? 0.255 -6.057 47.132 1.00 47.60 1578 ALA A O 1
ATOM 1693 N N . PRO A 1 266 ? 1.882 -7.148 46.037 1.00 45.69 1579 PRO A N 1
ATOM 1694 C CA . PRO A 1 266 ? 2.634 -7.374 47.284 1.00 45.51 1579 PRO A CA 1
ATOM 1695 C C . PRO A 1 266 ? 3.008 -6.100 48.020 1.00 46.10 1579 PRO A C 1
ATOM 1696 O O . PRO A 1 266 ? 3.085 -6.116 49.255 1.00 40.78 1579 PRO A O 1
ATOM 1700 N N . GLU A 1 267 ? 3.244 -4.994 47.308 1.00 40.00 1580 GLU A N 1
ATOM 1701 C CA . GLU A 1 267 ? 3.632 -3.764 47.991 1.00 43.94 1580 GLU A CA 1
ATOM 1702 C C . GLU A 1 267 ? 2.494 -3.209 48.839 1.00 47.06 1580 GLU A C 1
ATOM 1703 O O . GLU A 1 267 ? 2.744 -2.522 49.836 1.00 44.35 1580 GLU A O 1
ATOM 1709 N N . ILE A 1 268 ? 1.245 -3.504 48.472 1.00 48.14 1581 ILE A N 1
ATOM 1710 C CA . ILE A 1 268 ? 0.109 -3.046 49.265 1.00 59.08 1581 ILE A CA 1
ATOM 1711 C C . ILE A 1 268 ? 0.068 -3.759 50.613 1.00 66.84 1581 ILE A C 1
ATOM 1712 O O . ILE A 1 268 ? -0.368 -3.182 51.617 1.00 76.65 1581 ILE A O 1
ATOM 1717 N N . ILE A 1 269 ? 0.533 -5.005 50.666 1.00 64.52 1582 ILE A N 1
ATOM 1718 C CA . ILE A 1 269 ? 0.435 -5.794 51.889 1.00 64.17 1582 ILE A CA 1
ATOM 1719 C C . ILE A 1 269 ? 1.615 -5.554 52.829 1.00 68.01 1582 ILE A C 1
ATOM 1720 O O . ILE A 1 269 ? 1.446 -5.601 54.052 1.00 72.44 1582 ILE A O 1
ATOM 1725 N N . THR A 1 270 ? 2.803 -5.287 52.287 1.00 68.28 1583 THR A N 1
ATOM 1726 C CA . THR A 1 270 ? 4.026 -5.226 53.081 1.00 74.55 1583 THR A CA 1
ATOM 1727 C C . THR A 1 270 ? 3.990 -4.141 54.150 1.00 77.77 1583 THR A C 1
ATOM 1728 O O . THR A 1 270 ? 3.910 -4.446 55.345 1.00 91.58 1583 THR A O 1
ATOM 1732 N N . ALA A 1 271 ? 4.060 -2.881 53.734 1.00 70.02 1584 ALA A N 1
ATOM 1733 C CA . ALA A 1 271 ? 4.152 -1.761 54.669 1.00 76.59 1584 ALA A CA 1
ATOM 1734 C C . ALA A 1 271 ? 2.932 -1.675 55.581 1.00 61.00 1584 ALA A C 1
ATOM 1735 O O . ALA A 1 271 ? 3.007 -1.128 56.680 1.00 68.25 1584 ALA A O 1
ATOM 1737 N N . LYS A 1 275 ? 2.418 2.833 41.753 1.00 38.56 1588 LYS A N 1
ATOM 1738 C CA . LYS A 1 275 ? 1.204 2.806 40.946 1.00 52.79 1588 LYS A CA 1
ATOM 1739 C C . LYS A 1 275 ? 1.260 1.701 39.896 1.00 51.10 1588 LYS A C 1
ATOM 1740 O O . LYS A 1 275 ? 1.103 1.954 38.701 1.00 46.08 1588 LYS A O 1
ATOM 1746 N N . LYS A 1 276 ? 1.485 0.471 40.355 1.00 41.63 1589 LYS A N 1
ATOM 1747 C CA . LYS A 1 276 ? 1.553 -0.699 39.490 1.00 34.28 1589 LYS A CA 1
ATOM 1748 C C . LYS A 1 276 ? 0.459 -1.705 39.835 1.00 28.39 1589 LYS A C 1
ATOM 1749 O O . LYS A 1 276 ? 0.610 -2.905 39.598 1.00 30.69 1589 LYS A O 1
ATOM 1755 N N . CYS A 1 277 ? -0.653 -1.220 40.392 1.00 29.98 1590 CYS A N 1
ATOM 1756 C CA . CYS A 1 277 ? -1.712 -2.115 40.852 1.00 31.61 1590 CYS A CA 1
ATOM 1757 C C . CYS A 1 277 ? -2.421 -2.792 39.684 1.00 29.56 1590 CYS A C 1
ATOM 1758 O O . CYS A 1 277 ? -2.661 -4.005 39.711 1.00 39.34 1590 CYS A O 1
ATOM 1761 N N . ASP A 1 278 ? -2.772 -2.024 38.648 1.00 27.54 1591 ASP A N 1
ATOM 1762 C CA . ASP A 1 278 ? -3.509 -2.604 37.528 1.00 24.74 1591 ASP A CA 1
ATOM 1763 C C . ASP A 1 278 ? -2.657 -3.588 36.736 1.00 25.57 1591 ASP A C 1
ATOM 1764 O O . ASP A 1 278 ? -3.183 -4.577 36.211 1.00 24.31 1591 ASP A O 1
ATOM 1769 N N . GLU A 1 279 ? -1.348 -3.339 36.638 1.00 23.22 1592 GLU A N 1
ATOM 1770 C CA . GLU A 1 279 ? -0.470 -4.290 35.964 1.00 21.95 1592 GLU A CA 1
ATOM 1771 C C . GLU A 1 279 ? -0.437 -5.625 36.699 1.00 24.20 1592 GLU A C 1
ATOM 1772 O O . GLU A 1 279 ? -0.473 -6.691 36.072 1.00 26.23 1592 GLU A O 1
ATOM 1778 N N . PHE A 1 280 ? -0.379 -5.586 38.032 1.00 27.38 1593 PHE A N 1
ATOM 1779 C CA . PHE A 1 280 ? -0.342 -6.820 38.810 1.00 31.22 1593 PHE A CA 1
ATOM 1780 C C . PHE A 1 280 ? -1.639 -7.608 38.665 1.00 29.41 1593 PHE A C 1
ATOM 1781 O O . PHE A 1 280 ? -1.613 -8.839 38.555 1.00 32.74 1593 PHE A O 1
ATOM 1789 N N . GLN A 1 281 ? -2.784 -6.919 38.661 1.00 22.77 1594 GLN A N 1
ATOM 1790 C CA . GLN A 1 281 ? -4.057 -7.621 38.523 1.00 23.86 1594 GLN A CA 1
ATOM 1791 C C . GLN A 1 281 ? -4.241 -8.184 37.120 1.00 30.35 1594 GLN A C 1
ATOM 1792 O O . GLN A 1 281 ? -4.924 -9.200 36.947 1.00 34.42 1594 GLN A O 1
ATOM 1798 N N . THR A 1 282 ? -3.639 -7.548 36.112 1.00 28.48 1595 THR A N 1
ATOM 1799 C CA . THR A 1 282 ? -3.691 -8.089 34.758 1.00 20.97 1595 THR A CA 1
ATOM 1800 C C . THR A 1 282 ? -2.941 -9.412 34.659 1.00 21.87 1595 THR A C 1
ATOM 1801 O O . THR A 1 282 ? -3.343 -10.297 33.893 1.00 24.99 1595 THR A O 1
ATOM 1805 N N . GLY A 1 283 ? -1.863 -9.573 35.431 1.00 19.98 1596 GLY A N 1
ATOM 1806 C CA . GLY A 1 283 ? -1.150 -10.838 35.435 1.00 18.25 1596 GLY A CA 1
ATOM 1807 C C . GLY A 1 283 ? -1.976 -11.978 35.994 1.00 21.49 1596 GLY A C 1
ATOM 1808 O O . GLY A 1 283 ? -1.862 -13.118 35.534 1.00 23.34 1596 GLY A O 1
ATOM 1809 N N . ILE A 1 284 ? -2.815 -11.692 36.991 1.00 19.57 1597 ILE A N 1
ATOM 1810 C CA . ILE A 1 284 ? -3.728 -12.705 37.510 1.00 20.17 1597 ILE A CA 1
ATOM 1811 C C . ILE A 1 284 ? -4.770 -13.071 36.462 1.00 27.13 1597 ILE A C 1
ATOM 1812 O O . ILE A 1 284 ? -5.151 -14.240 36.326 1.00 40.35 1597 ILE A O 1
ATOM 1817 N N . LEU A 1 285 ? -5.241 -12.081 35.698 1.00 27.92 1598 LEU A N 1
ATOM 1818 C CA . LEU A 1 285 ? -6.262 -12.345 34.689 1.00 25.84 1598 LEU A CA 1
ATOM 1819 C C . LEU A 1 285 ? -5.756 -13.282 33.602 1.00 31.37 1598 LEU A C 1
ATOM 1820 O O . LEU A 1 285 ? -6.543 -14.040 33.025 1.00 32.90 1598 LEU A O 1
ATOM 1825 N N . ILE A 1 286 ? -4.454 -13.244 33.305 1.00 23.59 1599 ILE A N 1
ATOM 1826 C CA . ILE A 1 286 ? -3.902 -14.123 32.278 1.00 20.10 1599 ILE A CA 1
ATOM 1827 C C . ILE A 1 286 ? -4.090 -15.581 32.668 1.00 22.25 1599 ILE A C 1
ATOM 1828 O O . ILE A 1 286 ? -4.486 -16.415 31.845 1.00 31.65 1599 ILE A O 1
ATOM 1833 N N . TYR A 1 287 ? -3.815 -15.911 33.931 1.00 18.77 1600 TYR A N 1
ATOM 1834 C CA . TYR A 1 287 ? -4.037 -17.273 34.404 1.00 19.06 1600 TYR A CA 1
ATOM 1835 C C . TYR A 1 287 ? -5.512 -17.649 34.336 1.00 22.34 1600 TYR A C 1
ATOM 1836 O O . TYR A 1 287 ? -5.859 -18.750 33.892 1.00 24.64 1600 TYR A O 1
ATOM 1845 N N . GLU A 1 288 ? -6.395 -16.745 34.767 1.00 19.17 1601 GLU A N 1
ATOM 1846 C CA . GLU A 1 288 ? -7.819 -17.064 34.821 1.00 25.56 1601 GLU A CA 1
ATOM 1847 C C . GLU A 1 288 ? -8.411 -17.222 33.425 1.00 24.09 1601 GLU A C 1
ATOM 1848 O O . GLU A 1 288 ? -9.221 -18.127 33.190 1.00 26.68 1601 GLU A O 1
ATOM 1854 N N . MET A 1 289 ? -8.020 -16.358 32.486 1.00 20.36 1602 MET A N 1
ATOM 1855 C CA . MET A 1 289 ? -8.490 -16.492 31.112 1.00 22.97 1602 MET A CA 1
ATOM 1856 C C . MET A 1 289 ? -7.995 -17.773 30.454 1.00 32.49 1602 MET A C 1
ATOM 1857 O O . MET A 1 289 ? -8.627 -18.254 29.507 1.00 31.95 1602 MET A O 1
ATOM 1862 N N . LEU A 1 290 ? -6.885 -18.335 30.930 1.00 21.68 1603 LEU A N 1
ATOM 1863 C CA . LEU A 1 290 ? -6.399 -19.621 30.454 1.00 27.51 1603 LEU A CA 1
ATOM 1864 C C . LEU A 1 290 ? -6.947 -20.786 31.271 1.00 26.16 1603 LEU A C 1
ATOM 1865 O O . LEU A 1 290 ? -6.341 -21.864 31.282 1.00 29.83 1603 LEU A O 1
ATOM 1870 N N . HIS A 1 291 ? -8.074 -20.583 31.957 1.00 21.76 1604 HIS A N 1
ATOM 1871 C CA . HIS A 1 291 ? -8.744 -21.624 32.737 1.00 25.53 1604 HIS A CA 1
ATOM 1872 C C . HIS A 1 291 ? -7.845 -22.180 33.836 1.00 24.49 1604 HIS A C 1
ATOM 1873 O O . HIS A 1 291 ? -7.912 -23.363 34.177 1.00 27.73 1604 HIS A O 1
ATOM 1880 N N . LEU A 1 292 ? -7.004 -21.327 34.401 1.00 26.36 1605 LEU A N 1
ATOM 1881 C CA . LEU A 1 292 ? -6.187 -21.670 35.548 1.00 35.98 1605 LEU A CA 1
ATOM 1882 C C . LEU A 1 292 ? -6.635 -20.864 36.762 1.00 33.47 1605 LEU A C 1
ATOM 1883 O O . LEU A 1 292 ? -7.170 -19.761 36.614 1.00 40.55 1605 LEU A O 1
ATOM 1888 N N . PRO A 1 293 ? -6.446 -21.381 37.971 1.00 38.46 1606 PRO A N 1
ATOM 1889 C CA . PRO A 1 293 ? -6.822 -20.609 39.158 1.00 38.67 1606 PRO A CA 1
ATOM 1890 C C . PRO A 1 293 ? -5.903 -19.414 39.355 1.00 33.36 1606 PRO A C 1
ATOM 1891 O O . PRO A 1 293 ? -4.828 -19.310 38.760 1.00 27.51 1606 PRO A O 1
ATOM 1895 N N . ASN A 1 294 ? -6.364 -18.491 40.193 1.00 37.26 1607 ASN A N 1
ATOM 1896 C CA . ASN A 1 294 ? -5.543 -17.389 40.661 1.00 30.61 1607 ASN A CA 1
ATOM 1897 C C . ASN A 1 294 ? -4.258 -17.945 41.274 1.00 28.89 1607 ASN A C 1
ATOM 1898 O O . ASN A 1 294 ? -4.329 -18.748 42.217 1.00 36.71 1607 ASN A O 1
ATOM 1903 N N . PRO A 1 295 ? -3.083 -17.570 40.761 1.00 30.93 1608 PRO A N 1
ATOM 1904 C CA . PRO A 1 295 ? -1.829 -18.158 41.268 1.00 33.55 1608 PRO A CA 1
ATOM 1905 C C . PRO A 1 295 ? -1.651 -18.030 42.768 1.00 41.16 1608 PRO A C 1
ATOM 1906 O O . PRO A 1 295 ? -0.996 -18.882 43.384 1.00 48.37 1608 PRO A O 1
ATOM 1910 N N . PHE A 1 296 ? -2.213 -16.990 43.376 1.00 35.58 1609 PHE A N 1
ATOM 1911 C CA . PHE A 1 296 ? -2.127 -16.785 44.813 1.00 40.85 1609 PHE A CA 1
ATOM 1912 C C . PHE A 1 296 ? -3.262 -17.466 45.564 1.00 55.13 1609 PHE A C 1
ATOM 1913 O O . PHE A 1 296 ? -3.373 -17.302 46.784 1.00 59.80 1609 PHE A O 1
ATOM 1921 N N . ASP A 1 297 ? -4.105 -18.219 44.858 1.00 58.46 1610 ASP A N 1
ATOM 1922 C CA . ASP A 1 297 ? -5.023 -19.169 45.473 1.00 66.95 1610 ASP A CA 1
ATOM 1923 C C . ASP A 1 297 ? -4.568 -20.612 45.319 1.00 73.39 1610 ASP A C 1
ATOM 1924 O O . ASP A 1 297 ? -4.866 -21.439 46.187 1.00 69.94 1610 ASP A O 1
ATOM 1929 N N . GLU A 1 298 ? -3.859 -20.934 44.233 1.00 73.38 1611 GLU A N 1
ATOM 1930 C CA . GLU A 1 298 ? -3.314 -22.279 44.074 1.00 77.26 1611 GLU A CA 1
ATOM 1931 C C . GLU A 1 298 ? -2.091 -22.485 44.959 1.00 71.53 1611 GLU A C 1
ATOM 1932 O O . GLU A 1 298 ? -1.904 -23.566 45.532 1.00 75.26 1611 GLU A O 1
ATOM 1938 N N . ASN A 1 299 ? -1.250 -21.457 45.087 1.00 66.44 1612 ASN A N 1
ATOM 1939 C CA . ASN A 1 299 ? -0.079 -21.473 45.961 1.00 59.51 1612 ASN A CA 1
ATOM 1940 C C . ASN A 1 299 ? -0.230 -20.324 46.954 1.00 58.13 1612 ASN A C 1
ATOM 1941 O O . ASN A 1 299 ? 0.405 -19.269 46.801 1.00 52.38 1612 ASN A O 1
ATOM 1946 N N . PRO A 1 300 ? -1.058 -20.496 47.994 1.00 65.39 1613 PRO A N 1
ATOM 1947 C CA . PRO A 1 300 ? -1.377 -19.367 48.882 1.00 75.57 1613 PRO A CA 1
ATOM 1948 C C . PRO A 1 300 ? -0.262 -19.015 49.857 1.00 88.74 1613 PRO A C 1
ATOM 1949 O O . PRO A 1 300 ? -0.535 -18.570 50.976 1.00 98.73 1613 PRO A O 1
ATOM 1953 N N . GLU A 1 301 ? 0.994 -19.206 49.450 1.00 90.91 1614 GLU A N 1
ATOM 1954 C CA . GLU A 1 301 ? 2.133 -18.834 50.279 1.00 100.40 1614 GLU A CA 1
ATOM 1955 C C . GLU A 1 301 ? 3.122 -17.942 49.539 1.00 97.05 1614 GLU A C 1
ATOM 1956 O O . GLU A 1 301 ? 4.243 -17.744 50.023 1.00 99.77 1614 GLU A O 1
ATOM 1962 N N . LEU A 1 302 ? 2.739 -17.400 48.381 1.00 89.82 1615 LEU A N 1
ATOM 1963 C CA . LEU A 1 302 ? 3.609 -16.480 47.660 1.00 78.03 1615 LEU A CA 1
ATOM 1964 C C . LEU A 1 302 ? 3.554 -15.073 48.238 1.00 79.40 1615 LEU A C 1
ATOM 1965 O O . LEU A 1 302 ? 4.555 -14.349 48.190 1.00 84.36 1615 LEU A O 1
ATOM 1970 N N . LYS A 1 303 ? 2.405 -14.669 48.786 1.00 82.26 1616 LYS A N 1
ATOM 1971 C CA . LYS A 1 303 ? 2.287 -13.326 49.344 1.00 93.86 1616 LYS A CA 1
ATOM 1972 C C . LYS A 1 303 ? 3.039 -13.189 50.660 1.00 102.41 1616 LYS A C 1
ATOM 1973 O O . LYS A 1 303 ? 3.454 -12.083 51.022 1.00 108.94 1616 LYS A O 1
ATOM 1979 N N . GLU A 1 304 ? 3.221 -14.288 51.386 1.00 102.39 1617 GLU A N 1
ATOM 1980 C CA . GLU A 1 304 ? 3.972 -14.290 52.632 1.00 105.73 1617 GLU A CA 1
ATOM 1981 C C . GLU A 1 304 ? 5.472 -14.440 52.409 1.00 102.85 1617 GLU A C 1
ATOM 1982 O O . GLU A 1 304 ? 6.214 -14.662 53.372 1.00 102.92 1617 GLU A O 1
ATOM 1988 N N . ARG A 1 305 ? 5.929 -14.324 51.165 1.00 100.11 1618 ARG A N 1
ATOM 1989 C CA . ARG A 1 305 ? 7.343 -14.390 50.821 1.00 99.58 1618 ARG A CA 1
ATOM 1990 C C . ARG A 1 305 ? 7.615 -13.332 49.757 1.00 98.71 1618 ARG A C 1
ATOM 1991 O O . ARG A 1 305 ? 6.772 -12.476 49.472 1.00 100.30 1618 ARG A O 1
ATOM 1999 N N . GLU A 1 306 ? 8.806 -13.389 49.167 1.00 99.98 1619 GLU A N 1
ATOM 2000 C CA . GLU A 1 306 ? 9.169 -12.578 48.006 1.00 105.10 1619 GLU A CA 1
ATOM 2001 C C . GLU A 1 306 ? 9.584 -13.553 46.910 1.00 95.47 1619 GLU A C 1
ATOM 2002 O O . GLU A 1 306 ? 10.770 -13.812 46.693 1.00 101.19 1619 GLU A O 1
ATOM 2008 N N . TYR A 1 307 ? 8.585 -14.093 46.218 1.00 83.35 1620 TYR A N 1
ATOM 2009 C CA . TYR A 1 307 ? 8.767 -15.196 45.289 1.00 67.70 1620 TYR A CA 1
ATOM 2010 C C . TYR A 1 307 ? 9.600 -14.771 44.080 1.00 66.01 1620 TYR A C 1
ATOM 2011 O O . TYR A 1 307 ? 9.925 -13.596 43.884 1.00 68.33 1620 TYR A O 1
ATOM 2020 N N . THR A 1 308 ? 9.944 -15.760 43.263 1.00 62.07 1621 THR A N 1
ATOM 2021 C CA . THR A 1 308 ? 10.687 -15.567 42.027 1.00 62.32 1621 THR A CA 1
ATOM 2022 C C . THR A 1 308 ? 9.862 -16.103 40.856 1.00 64.98 1621 THR A C 1
ATOM 2023 O O . THR A 1 308 ? 8.670 -16.396 40.988 1.00 67.78 1621 THR A O 1
ATOM 2027 N N . ARG A 1 309 ? 10.513 -16.236 39.699 1.00 65.61 1622 ARG A N 1
ATOM 2028 C CA . ARG A 1 309 ? 9.812 -16.702 38.507 1.00 68.13 1622 ARG A CA 1
ATOM 2029 C C . ARG A 1 309 ? 9.472 -18.184 38.614 1.00 66.52 1622 ARG A C 1
ATOM 2030 O O . ARG A 1 309 ? 8.399 -18.614 38.174 1.00 61.38 1622 ARG A O 1
ATOM 2038 N N . ALA A 1 310 ? 10.368 -18.978 39.204 1.00 66.90 1623 ALA A N 1
ATOM 2039 C CA . ALA A 1 310 ? 10.148 -20.414 39.330 1.00 67.76 1623 ALA A CA 1
ATOM 2040 C C . ALA A 1 310 ? 9.088 -20.763 40.366 1.00 62.62 1623 ALA A C 1
ATOM 2041 O O . ALA A 1 310 ? 8.614 -21.905 40.378 1.00 69.32 1623 ALA A O 1
ATOM 2043 N N . ASP A 1 311 ? 8.705 -19.821 41.228 1.00 51.92 1624 ASP A N 1
ATOM 2044 C CA . ASP A 1 311 ? 7.695 -20.108 42.239 1.00 43.07 1624 ASP A CA 1
ATOM 2045 C C . ASP A 1 311 ? 6.278 -20.031 41.681 1.00 38.02 1624 ASP A C 1
ATOM 2046 O O . ASP A 1 311 ? 5.371 -20.671 42.226 1.00 39.70 1624 ASP A O 1
ATOM 2051 N N . LEU A 1 312 ? 6.066 -19.266 40.612 1.00 28.44 1625 LEU A N 1
ATOM 2052 C CA . LEU A 1 312 ? 4.730 -19.120 40.056 1.00 45.87 1625 LEU A CA 1
ATOM 2053 C C . LEU A 1 312 ? 4.274 -20.421 39.394 1.00 41.64 1625 LEU A C 1
ATOM 2054 O O . LEU A 1 312 ? 5.087 -21.165 38.840 1.00 39.18 1625 LEU A O 1
ATOM 2059 N N . PRO A 1 313 ? 2.975 -20.720 39.446 1.00 44.30 1626 PRO A N 1
ATOM 2060 C CA . PRO A 1 313 ? 2.471 -21.926 38.776 1.00 43.69 1626 PRO A CA 1
ATOM 2061 C C . PRO A 1 313 ? 2.686 -21.850 37.271 1.00 33.39 1626 PRO A C 1
ATOM 2062 O O . PRO A 1 313 ? 2.576 -20.784 36.662 1.00 41.44 1626 PRO A O 1
ATOM 2066 N N . ARG A 1 314 ? 2.995 -22.999 36.675 1.00 36.79 1627 ARG A N 1
ATOM 2067 C CA . ARG A 1 314 ? 3.345 -23.059 35.263 1.00 33.28 1627 ARG A CA 1
ATOM 2068 C C . ARG A 1 314 ? 2.092 -23.056 34.397 1.00 28.91 1627 ARG A C 1
ATOM 2069 O O . ARG A 1 314 ? 1.151 -23.816 34.644 1.00 35.58 1627 ARG A O 1
ATOM 2077 N N . ILE A 1 315 ? 2.085 -22.204 33.381 1.00 21.61 1628 ILE A N 1
ATOM 2078 C CA . ILE A 1 315 ? 1.002 -22.209 32.395 1.00 29.19 1628 ILE A CA 1
ATOM 2079 C C . ILE A 1 315 ? 1.236 -23.353 31.418 1.00 33.84 1628 ILE A C 1
ATOM 2080 O O . ILE A 1 315 ? 2.357 -23.496 30.900 1.00 40.23 1628 ILE A O 1
ATOM 2085 N N . PRO A 1 316 ? 0.233 -24.190 31.149 1.00 27.15 1629 PRO A N 1
ATOM 2086 C CA . PRO A 1 316 ? 0.433 -25.314 30.227 1.00 28.32 1629 PRO A CA 1
ATOM 2087 C C . PRO A 1 316 ? 0.830 -24.836 28.836 1.00 28.36 1629 PRO A C 1
ATOM 2088 O O . PRO A 1 316 ? 0.338 -23.821 28.341 1.00 23.41 1629 PRO A O 1
ATOM 2092 N N . PHE A 1 317 ? 1.734 -25.587 28.209 1.00 33.21 1630 PHE A N 1
ATOM 2093 C CA . PHE A 1 317 ? 2.284 -25.247 26.896 1.00 26.62 1630 PHE A CA 1
ATOM 2094 C C . PHE A 1 317 ? 1.425 -25.924 25.833 1.00 27.57 1630 PHE A C 1
ATOM 2095 O O . PHE A 1 317 ? 1.651 -27.075 25.457 1.00 29.46 1630 PHE A O 1
ATOM 2103 N N . ARG A 1 318 ? 0.423 -25.195 25.337 1.00 33.37 1631 ARG A N 1
ATOM 2104 C CA . ARG A 1 318 ? -0.588 -25.773 24.461 1.00 38.52 1631 ARG A CA 1
ATOM 2105 C C . ARG A 1 318 ? -0.747 -25.070 23.120 1.00 26.11 1631 ARG A C 1
ATOM 2106 O O . ARG A 1 318 ? -1.393 -25.633 22.231 1.00 31.34 1631 ARG A O 1
ATOM 2114 N N . SER A 1 319 ? -0.186 -23.881 22.938 1.00 29.29 1632 SER A N 1
ATOM 2115 C CA . SER A 1 319 ? -0.368 -23.126 21.706 1.00 26.27 1632 SER A CA 1
ATOM 2116 C C . SER A 1 319 ? 0.864 -22.272 21.482 1.00 28.24 1632 SER A C 1
ATOM 2117 O O . SER A 1 319 ? 1.676 -22.090 22.398 1.00 27.02 1632 SER A O 1
ATOM 2120 N N . PRO A 1 320 ? 1.047 -21.729 20.270 1.00 25.33 1633 PRO A N 1
ATOM 2121 C CA . PRO A 1 320 ? 2.174 -20.811 20.036 1.00 27.33 1633 PRO A CA 1
ATOM 2122 C C . PRO A 1 320 ? 2.140 -19.554 20.889 1.00 30.99 1633 PRO A C 1
ATOM 2123 O O . PRO A 1 320 ? 3.118 -18.795 20.874 1.00 25.69 1633 PRO A O 1
ATOM 2127 N N . TYR A 1 321 ? 1.058 -19.303 21.620 1.00 23.71 1634 TYR A N 1
ATOM 2128 C CA . TYR A 1 321 ? 0.937 -18.120 22.457 1.00 27.26 1634 TYR A CA 1
ATOM 2129 C C . TYR A 1 321 ? 1.190 -18.410 23.930 1.00 29.52 1634 TYR A C 1
ATOM 2130 O O . TYR A 1 321 ? 1.245 -17.472 24.730 1.00 26.58 1634 TYR A O 1
ATOM 2139 N N . SER A 1 322 ? 1.370 -19.680 24.300 1.00 24.75 1635 SER A N 1
ATOM 2140 C CA . SER A 1 322 ? 1.428 -20.045 25.712 1.00 23.36 1635 SER A CA 1
ATOM 2141 C C . SER A 1 322 ? 2.707 -19.545 26.374 1.00 23.75 1635 SER A C 1
ATOM 2142 O O . SER A 1 322 ? 2.666 -19.040 27.502 1.00 25.67 1635 SER A O 1
ATOM 2145 N N . ARG A 1 323 ? 3.851 -19.673 25.696 1.00 21.30 1636 ARG A N 1
ATOM 2146 C CA . ARG A 1 323 ? 5.111 -19.242 26.298 1.00 25.41 1636 ARG A CA 1
ATOM 2147 C C . ARG A 1 323 ? 5.152 -17.730 26.477 1.00 26.19 1636 ARG A C 1
ATOM 2148 O O . ARG A 1 323 ? 5.631 -17.235 27.504 1.00 24.93 1636 ARG A O 1
ATOM 2156 N N . GLY A 1 324 ? 4.663 -16.982 25.487 1.00 19.99 1637 GLY A N 1
ATOM 2157 C CA . GLY A 1 324 ? 4.649 -15.534 25.606 1.00 20.62 1637 GLY A CA 1
ATOM 2158 C C . GLY A 1 324 ? 3.709 -15.046 26.692 1.00 19.52 1637 GLY A C 1
ATOM 2159 O O . GLY A 1 324 ? 4.033 -14.112 27.430 1.00 19.89 1637 GLY A O 1
ATOM 2160 N N . LEU A 1 325 ? 2.534 -15.670 26.807 1.00 16.65 1638 LEU A N 1
ATOM 2161 C CA . LEU A 1 325 ? 1.610 -15.307 27.875 1.00 21.12 1638 LEU A CA 1
ATOM 2162 C C . LEU A 1 325 ? 2.171 -15.667 29.245 1.00 22.86 1638 LEU A C 1
ATOM 2163 O O . LEU A 1 325 ? 1.923 -14.953 30.223 1.00 24.01 1638 LEU A O 1
ATOM 2168 N N . GLN A 1 326 ? 2.926 -16.764 29.334 1.00 19.48 1639 GLN A N 1
ATOM 2169 C CA . GLN A 1 326 ? 3.582 -17.110 30.590 1.00 27.20 1639 GLN A CA 1
ATOM 2170 C C . GLN A 1 326 ? 4.622 -16.064 30.967 1.00 32.01 1639 GLN A C 1
ATOM 2171 O O . GLN A 1 326 ? 4.671 -15.606 32.115 1.00 29.08 1639 GLN A O 1
ATOM 2177 N N . GLN A 1 327 ? 5.464 -15.672 30.007 1.00 26.31 1640 GLN A N 1
ATOM 2178 C CA . GLN A 1 327 ? 6.471 -14.652 30.276 1.00 28.37 1640 GLN A CA 1
ATOM 2179 C C . GLN A 1 327 ? 5.822 -13.312 30.598 1.00 25.56 1640 GLN A C 1
ATOM 2180 O O . GLN A 1 327 ? 6.303 -12.572 31.464 1.00 32.50 1640 GLN A O 1
ATOM 2186 N N . LEU A 1 328 ? 4.722 -12.988 29.916 1.00 23.25 1641 LEU A N 1
ATOM 2187 C CA . LEU A 1 328 ? 4.023 -11.736 30.183 1.00 18.35 1641 LEU A CA 1
ATOM 2188 C C . LEU A 1 328 ? 3.454 -11.711 31.596 1.00 22.71 1641 LEU A C 1
ATOM 2189 O O . LEU A 1 328 ? 3.538 -10.691 32.289 1.00 25.43 1641 LEU A O 1
ATOM 2194 N N . ALA A 1 329 ? 2.871 -12.827 32.040 1.00 18.71 1642 ALA A N 1
ATOM 2195 C CA . ALA A 1 329 ? 2.321 -12.889 33.390 1.00 25.03 1642 ALA A CA 1
ATOM 2196 C C . ALA A 1 329 ? 3.419 -12.784 34.442 1.00 24.95 1642 ALA A C 1
ATOM 2197 O O . ALA A 1 329 ? 3.257 -12.080 35.445 1.00 23.44 1642 ALA A O 1
ATOM 2199 N N . SER A 1 330 ? 4.543 -13.472 34.228 1.00 23.62 1643 SER A N 1
ATOM 2200 C CA . SER A 1 330 ? 5.643 -13.413 35.186 1.00 23.29 1643 SER A CA 1
ATOM 2201 C C . SER A 1 330 ? 6.160 -11.990 35.348 1.00 21.08 1643 SER A C 1
ATOM 2202 O O . SER A 1 330 ? 6.521 -11.574 36.455 1.00 28.50 1643 SER A O 1
ATOM 2205 N N . CYS A 1 331 ? 6.202 -11.226 34.254 1.00 20.35 1644 CYS A N 1
ATOM 2206 C CA . CYS A 1 331 ? 6.647 -9.839 34.338 1.00 28.72 1644 CYS A CA 1
ATOM 2207 C C . CYS A 1 331 ? 5.616 -8.969 35.044 1.00 31.07 1644 CYS A C 1
ATOM 2208 O O . CYS A 1 331 ? 5.976 -8.080 35.825 1.00 29.42 1644 CYS A O 1
ATOM 2211 N N . LEU A 1 332 ? 4.329 -9.205 34.777 1.00 21.75 1645 LEU A N 1
ATOM 2212 C CA . LEU A 1 332 ? 3.276 -8.448 35.439 1.00 29.69 1645 LEU A CA 1
ATOM 2213 C C . LEU A 1 332 ? 3.137 -8.814 36.911 1.00 26.74 1645 LEU A C 1
ATOM 2214 O O . LEU A 1 332 ? 2.655 -7.992 37.697 1.00 24.44 1645 LEU A O 1
ATOM 2219 N N . LEU A 1 333 ? 3.543 -10.022 37.301 1.00 24.00 1646 LEU A N 1
ATOM 2220 C CA . LEU A 1 333 ? 3.426 -10.480 38.677 1.00 25.29 1646 LEU A CA 1
ATOM 2221 C C . LEU A 1 333 ? 4.729 -10.343 39.451 1.00 26.68 1646 LEU A C 1
ATOM 2222 O O . LEU A 1 333 ? 4.885 -10.970 40.504 1.00 37.92 1646 LEU A O 1
ATOM 2227 N N . ASN A 1 334 ? 5.664 -9.547 38.953 1.00 38.97 1647 ASN A N 1
ATOM 2228 C CA . ASN A 1 334 ? 6.908 -9.303 39.666 1.00 28.07 1647 ASN A CA 1
ATOM 2229 C C . ASN A 1 334 ? 6.601 -8.649 41.009 1.00 40.58 1647 ASN A C 1
ATOM 2230 O O . ASN A 1 334 ? 5.954 -7.592 41.040 1.00 33.67 1647 ASN A O 1
ATOM 2235 N N . PRO A 1 335 ? 7.037 -9.232 42.131 1.00 38.30 1648 PRO A N 1
ATOM 2236 C CA . PRO A 1 335 ? 6.704 -8.641 43.437 1.00 35.75 1648 PRO A CA 1
ATOM 2237 C C . PRO A 1 335 ? 7.332 -7.279 43.672 1.00 40.23 1648 PRO A C 1
ATOM 2238 O O . PRO A 1 335 ? 6.897 -6.569 44.588 1.00 40.61 1648 PRO A O 1
ATOM 2242 N N . ASN A 1 336 ? 8.332 -6.887 42.882 1.00 40.77 1649 ASN A N 1
ATOM 2243 C CA . ASN A 1 336 ? 8.951 -5.579 43.027 1.00 47.07 1649 ASN A CA 1
ATOM 2244 C C . ASN A 1 336 ? 8.308 -4.607 42.053 1.00 38.85 1649 ASN A C 1
ATOM 2245 O O . ASN A 1 336 ? 8.424 -4.805 40.833 1.00 29.55 1649 ASN A O 1
ATOM 2250 N N . PRO A 1 337 ? 7.632 -3.558 42.531 1.00 40.74 1650 PRO A N 1
ATOM 2251 C CA . PRO A 1 337 ? 6.946 -2.646 41.597 1.00 39.72 1650 PRO A CA 1
ATOM 2252 C C . PRO A 1 337 ? 7.884 -1.950 40.627 1.00 48.94 1650 PRO A C 1
ATOM 2253 O O . PRO A 1 337 ? 7.505 -1.711 39.473 1.00 44.20 1650 PRO A O 1
ATOM 2257 N N . SER A 1 338 ? 9.104 -1.622 41.061 1.00 53.94 1651 SER A N 1
ATOM 2258 C CA . SER A 1 338 ? 10.040 -0.924 40.183 1.00 55.90 1651 SER A CA 1
ATOM 2259 C C . SER A 1 338 ? 10.502 -1.803 39.028 1.00 51.53 1651 SER A C 1
ATOM 2260 O O . SER A 1 338 ? 10.875 -1.282 37.971 1.00 54.03 1651 SER A O 1
ATOM 2263 N N . GLU A 1 339 ? 10.488 -3.125 39.205 1.00 52.04 1652 GLU A N 1
ATOM 2264 C CA . GLU A 1 339 ? 10.831 -4.057 38.140 1.00 47.57 1652 GLU A CA 1
ATOM 2265 C C . GLU A 1 339 ? 9.613 -4.580 37.388 1.00 46.81 1652 GLU A C 1
ATOM 2266 O O . GLU A 1 339 ? 9.773 -5.154 36.306 1.00 47.96 1652 GLU A O 1
ATOM 2272 N N . ARG A 1 340 ? 8.412 -4.400 37.931 1.00 35.84 1653 ARG A N 1
ATOM 2273 C CA . ARG A 1 340 ? 7.199 -4.808 37.235 1.00 35.40 1653 ARG A CA 1
ATOM 2274 C C . ARG A 1 340 ? 7.027 -3.980 35.967 1.00 30.64 1653 ARG A C 1
ATOM 2275 O O . ARG A 1 340 ? 7.123 -2.750 36.001 1.00 36.98 1653 ARG A O 1
ATOM 2283 N N . ILE A 1 341 ? 6.781 -4.658 34.842 1.00 29.50 1654 ILE A N 1
ATOM 2284 C CA . ILE A 1 341 ? 6.718 -3.958 33.563 1.00 29.50 1654 ILE A CA 1
ATOM 2285 C C . ILE A 1 341 ? 5.498 -3.043 33.517 1.00 30.76 1654 ILE A C 1
ATOM 2286 O O . ILE A 1 341 ? 4.514 -3.217 34.247 1.00 24.69 1654 ILE A O 1
ATOM 2291 N N . LEU A 1 342 ? 5.573 -2.049 32.637 1.00 25.15 1655 LEU A N 1
ATOM 2292 C CA . LEU A 1 342 ? 4.486 -1.108 32.429 1.00 30.99 1655 LEU A CA 1
ATOM 2293 C C . LEU A 1 342 ? 3.420 -1.713 31.521 1.00 31.25 1655 LEU A C 1
ATOM 2294 O O . LEU A 1 342 ? 3.675 -2.645 30.753 1.00 27.98 1655 LEU A O 1
ATOM 2299 N N . ILE A 1 343 ? 2.208 -1.159 31.612 1.00 32.56 1656 ILE A N 1
ATOM 2300 C CA . ILE A 1 343 ? 1.101 -1.676 30.816 1.00 33.70 1656 ILE A CA 1
ATOM 2301 C C . ILE A 1 343 ? 1.308 -1.407 29.330 1.00 31.76 1656 ILE A C 1
ATOM 2302 O O . ILE A 1 343 ? 0.695 -2.078 28.492 1.00 29.27 1656 ILE A O 1
ATOM 2307 N N . SER A 1 344 ? 2.164 -0.444 28.976 1.00 27.23 1657 SER A N 1
ATOM 2308 C CA . SER A 1 344 ? 2.503 -0.231 27.574 1.00 31.59 1657 SER A CA 1
ATOM 2309 C C . SER A 1 344 ? 3.502 -1.266 27.074 1.00 31.15 1657 SER A C 1
ATOM 231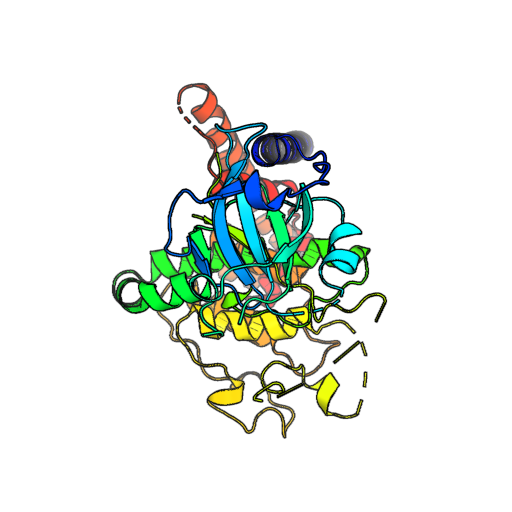0 O O . SER A 1 344 ? 3.519 -1.577 25.878 1.00 32.82 1657 SER A O 1
ATOM 2313 N N . ASP A 1 345 ? 4.339 -1.797 27.966 1.00 31.36 1658 ASP A N 1
ATOM 2314 C CA . ASP A 1 345 ? 5.211 -2.905 27.592 1.00 25.24 1658 ASP A CA 1
ATOM 2315 C C . ASP A 1 345 ? 4.409 -4.186 27.406 1.00 23.73 1658 ASP A C 1
ATOM 2316 O O . ASP A 1 345 ? 4.677 -4.964 26.483 1.00 20.61 1658 ASP A O 1
ATOM 2321 N N . ALA A 1 346 ? 3.420 -4.418 28.275 1.00 20.57 1659 ALA A N 1
ATOM 2322 C CA . ALA A 1 346 ? 2.529 -5.558 28.098 1.00 24.16 1659 ALA A CA 1
ATOM 2323 C C . ALA A 1 346 ? 1.792 -5.476 26.770 1.00 27.83 1659 ALA A C 1
ATOM 2324 O O . ALA A 1 346 ? 1.579 -6.497 26.106 1.00 30.76 1659 ALA A O 1
ATOM 2326 N N . LYS A 1 347 ? 1.395 -4.267 26.367 1.00 28.99 1660 LYS A N 1
ATOM 2327 C CA . LYS A 1 347 ? 0.753 -4.097 25.070 1.00 26.14 1660 LYS A CA 1
ATOM 2328 C C . LYS A 1 347 ? 1.686 -4.512 23.940 1.00 18.57 1660 LYS A C 1
ATOM 2329 O O . LYS A 1 347 ? 1.270 -5.205 23.007 1.00 17.94 1660 LYS A O 1
ATOM 2335 N N . GLY A 1 348 ? 2.954 -4.108 24.014 1.00 19.54 1661 GLY A N 1
ATOM 2336 C CA . GLY A 1 348 ? 3.902 -4.483 22.981 1.00 22.76 1661 GLY A CA 1
ATOM 2337 C C . GLY A 1 348 ? 4.153 -5.973 22.913 1.00 20.26 1661 GLY A C 1
ATOM 2338 O O . GLY A 1 348 ? 4.362 -6.518 21.829 1.00 30.35 1661 GLY A O 1
ATOM 2339 N N . ILE A 1 349 ? 4.135 -6.651 24.060 1.00 23.97 1662 ILE A N 1
ATOM 2340 C CA . ILE A 1 349 ? 4.271 -8.102 24.068 1.00 21.35 1662 ILE A CA 1
ATOM 2341 C C . ILE A 1 349 ? 3.069 -8.748 23.390 1.00 25.40 1662 ILE A C 1
ATOM 2342 O O . ILE A 1 349 ? 3.218 -9.627 22.534 1.00 23.83 1662 ILE A O 1
ATOM 2347 N N . LEU A 1 350 ? 1.860 -8.305 23.749 1.00 15.34 1663 LEU A N 1
ATOM 2348 C CA . LEU A 1 350 ? 0.654 -8.862 23.144 1.00 22.77 1663 LEU A CA 1
ATOM 2349 C C . LEU A 1 350 ? 0.619 -8.609 21.643 1.00 22.52 1663 LEU A C 1
ATOM 2350 O O . LEU A 1 350 ? 0.226 -9.488 20.868 1.00 23.42 1663 LEU A O 1
ATOM 2355 N N . GLN A 1 351 ? 1.027 -7.413 21.213 1.00 19.93 1664 GLN A N 1
ATOM 2356 C CA . GLN A 1 351 ? 1.121 -7.138 19.783 1.00 16.54 1664 GLN A CA 1
ATOM 2357 C C . GLN A 1 351 ? 2.132 -8.058 19.113 1.00 26.73 1664 GLN A C 1
ATOM 2358 O O . GLN A 1 351 ? 1.921 -8.509 17.980 1.00 18.75 1664 GLN A O 1
ATOM 2364 N N . CYS A 1 352 ? 3.237 -8.354 19.801 1.00 19.77 1665 CYS A N 1
ATOM 2365 C CA . CYS A 1 352 ? 4.247 -9.234 19.227 1.00 16.34 1665 CYS A CA 1
ATOM 2366 C C . CYS A 1 352 ? 3.736 -10.665 19.106 1.00 23.63 1665 CYS A C 1
ATOM 2367 O O . CYS A 1 352 ? 4.025 -11.350 18.119 1.00 21.06 1665 CYS A O 1
ATOM 2370 N N . LEU A 1 353 ? 2.982 -11.139 20.102 1.00 22.47 1666 LEU A N 1
ATOM 2371 C CA . LEU A 1 353 ? 2.445 -12.494 20.027 1.00 21.50 1666 LEU A CA 1
ATOM 2372 C C . LEU A 1 353 ? 1.395 -12.625 18.931 1.00 24.43 1666 LEU A C 1
ATOM 2373 O O . LEU A 1 353 ? 1.250 -13.700 18.337 1.00 19.35 1666 LEU A O 1
ATOM 2378 N N . LEU A 1 354 ? 0.661 -11.549 18.644 1.00 20.83 1667 LEU A N 1
ATOM 2379 C CA . LEU A 1 354 ? -0.403 -11.606 17.648 1.00 25.56 1667 LEU A CA 1
ATOM 2380 C C . LEU A 1 354 ? 0.139 -11.453 16.231 1.00 22.57 1667 LEU A C 1
ATOM 2381 O O . LEU A 1 354 ? -0.174 -12.261 15.350 1.00 27.57 1667 LEU A O 1
ATOM 2386 N N . TRP A 1 355 ? 0.947 -10.421 15.991 1.00 24.91 1668 TRP A N 1
ATOM 2387 C CA . TRP A 1 355 ? 1.492 -10.157 14.665 1.00 27.61 1668 TRP A CA 1
ATOM 2388 C C . TRP A 1 355 ? 2.996 -9.947 14.639 1.00 43.48 1668 TRP A C 1
ATOM 2389 O O . TRP A 1 355 ? 3.603 -10.143 13.578 1.00 30.65 1668 TRP A O 1
ATOM 2400 N N . GLY A 1 356 ? 3.616 -9.558 15.755 1.00 50.69 1669 GLY A N 1
ATOM 2401 C CA . GLY A 1 356 ? 5.008 -9.166 15.788 1.00 23.52 1669 GLY A CA 1
ATOM 2402 C C . GLY A 1 356 ? 5.951 -10.284 15.404 1.00 29.04 1669 GLY A C 1
ATOM 2403 O O . GLY A 1 356 ? 5.530 -11.408 15.113 1.00 37.63 1669 GLY A O 1
ATOM 2404 N N . PRO A 1 357 ? 7.252 -9.993 15.400 1.00 27.88 1670 PRO A N 1
ATOM 2405 C CA . PRO A 1 357 ? 8.226 -10.987 14.931 1.00 27.33 1670 PRO A CA 1
ATOM 2406 C C . PRO A 1 357 ? 8.153 -12.270 15.745 1.00 26.71 1670 PRO A C 1
ATOM 2407 O O . PRO A 1 357 ? 7.989 -12.248 16.967 1.00 31.79 1670 PRO A O 1
ATOM 2411 N N . ARG A 1 358 ? 8.263 -13.396 15.045 1.00 33.71 1671 ARG A N 1
ATOM 2412 C CA . ARG A 1 358 ? 8.130 -14.705 15.663 1.00 39.69 1671 ARG A CA 1
ATOM 2413 C C . ARG A 1 358 ? 9.458 -15.142 16.275 1.00 47.90 1671 ARG A C 1
ATOM 2414 O O . ARG A 1 358 ? 10.487 -14.472 16.146 1.00 45.87 1671 ARG A O 1
ATOM 2422 N N . GLU A 1 359 ? 9.432 -16.296 16.946 1.00 53.20 1672 GLU A N 1
ATOM 2423 C CA . GLU A 1 359 ? 10.645 -16.843 17.541 1.00 59.06 1672 GLU A CA 1
ATOM 2424 C C . GLU A 1 359 ? 11.678 -17.231 16.491 1.00 56.78 1672 GLU A C 1
ATOM 2425 O O . GLU A 1 359 ? 12.859 -17.371 16.826 1.00 64.83 1672 GLU A O 1
ATOM 2431 N N . ASP A 1 360 ? 11.264 -17.407 15.233 1.00 58.51 1673 ASP A N 1
ATOM 2432 C CA . ASP A 1 360 ? 12.228 -17.674 14.170 1.00 65.25 1673 ASP A CA 1
ATOM 2433 C C . ASP A 1 360 ? 13.175 -16.496 13.983 1.00 60.38 1673 ASP A C 1
ATOM 2434 O O . ASP A 1 360 ? 14.376 -16.684 13.754 1.00 58.10 1673 ASP A O 1
ATOM 2439 N N . LEU A 1 361 ? 12.654 -15.271 14.082 1.00 55.75 1674 LEU A N 1
ATOM 2440 C CA . LEU A 1 361 ? 13.504 -14.088 14.014 1.00 48.37 1674 LEU A CA 1
ATOM 2441 C C . LEU A 1 361 ? 14.306 -13.887 15.295 1.00 54.17 1674 LEU A C 1
ATOM 2442 O O . LEU A 1 361 ? 15.342 -13.215 15.262 1.00 47.31 1674 LEU A O 1
ATOM 2447 N N . PHE A 1 362 ? 13.858 -14.463 16.415 1.00 48.53 1675 PHE A N 1
ATOM 2448 C CA . PHE A 1 362 ? 14.580 -14.296 17.673 1.00 45.62 1675 PHE A CA 1
ATOM 2449 C C . PHE A 1 362 ? 15.966 -14.924 17.602 1.00 49.11 1675 PHE A C 1
ATOM 2450 O O . PHE A 1 362 ? 16.926 -14.392 18.172 1.00 51.89 1675 PHE A O 1
ATOM 2458 N N . GLN A 1 363 ? 16.091 -16.059 16.907 1.00 54.66 1676 GLN A N 1
ATOM 2459 C CA . GLN A 1 363 ? 17.392 -16.711 16.783 1.00 60.06 1676 GLN A CA 1
ATOM 2460 C C . GLN A 1 363 ? 18.380 -15.832 16.027 1.00 58.50 1676 GLN A C 1
ATOM 2461 O O . GLN A 1 363 ? 19.545 -15.712 16.425 1.00 64.84 1676 GLN A O 1
ATOM 2467 N N . THR A 1 364 ? 17.935 -15.214 14.931 1.00 55.57 1677 THR A N 1
ATOM 2468 C CA . THR A 1 364 ? 18.802 -14.292 14.206 1.00 56.46 1677 THR A CA 1
ATOM 2469 C C . THR A 1 364 ? 19.127 -13.063 15.045 1.00 56.94 1677 THR A C 1
ATOM 2470 O O . THR A 1 364 ? 20.228 -12.511 14.933 1.00 59.33 1677 THR A O 1
ATOM 2474 N N . PHE A 1 365 ? 18.192 -12.634 15.895 1.00 50.32 1678 PHE A N 1
ATOM 2475 C CA . PHE A 1 365 ? 18.437 -11.486 16.763 1.00 46.59 1678 PHE A CA 1
ATOM 2476 C C . PHE A 1 365 ? 19.590 -11.760 17.722 1.00 49.72 1678 PHE A C 1
ATOM 2477 O O . PHE A 1 365 ? 20.522 -10.957 17.838 1.00 52.83 1678 PHE A O 1
ATOM 2485 N N . THR A 1 366 ? 19.548 -12.902 18.413 1.00 53.13 1679 THR A N 1
ATOM 2486 C CA . THR A 1 366 ? 20.604 -13.228 19.366 1.00 57.39 1679 THR A CA 1
ATOM 2487 C C . THR A 1 366 ? 21.933 -13.498 18.671 1.00 64.60 1679 THR A C 1
ATOM 2488 O O . THR A 1 366 ? 22.995 -13.243 19.249 1.00 63.32 1679 THR A O 1
ATOM 2492 N N . ALA A 1 367 ? 21.896 -14.011 17.441 1.00 68.29 1680 ALA A N 1
ATOM 2493 C CA . ALA A 1 367 ? 23.121 -14.333 16.720 1.00 74.09 1680 ALA A CA 1
ATOM 2494 C C . ALA A 1 367 ? 23.814 -13.103 16.147 1.00 78.10 1680 ALA A C 1
ATOM 2495 O O . ALA A 1 367 ? 25.011 -13.169 15.850 1.00 82.89 1680 ALA A O 1
ATOM 2497 N N . CYS A 1 368 ? 23.100 -11.997 15.984 1.00 76.91 1681 CYS A N 1
ATOM 2498 C CA . CYS A 1 368 ? 23.710 -10.779 15.459 1.00 75.30 1681 CYS A CA 1
ATOM 2499 C C . CYS A 1 368 ? 24.652 -10.178 16.494 1.00 79.09 1681 CYS A C 1
ATOM 2500 O O . CYS A 1 368 ? 24.224 -9.905 17.623 1.00 69.88 1681 CYS A O 1
ATOM 2503 N N . PRO A 1 369 ? 25.923 -9.954 16.164 1.00 85.72 1682 PRO A N 1
ATOM 2504 C CA . PRO A 1 369 ? 26.866 -9.432 17.162 1.00 89.23 1682 PRO A CA 1
ATOM 2505 C C . PRO A 1 369 ? 26.700 -7.944 17.434 1.00 82.92 1682 PRO A C 1
ATOM 2506 O O . PRO A 1 369 ? 26.872 -7.497 18.573 1.00 92.31 1682 PRO A O 1
ATOM 2510 N N . SER A 1 370 ? 26.367 -7.169 16.408 1.00 65.86 1683 SER A N 1
ATOM 2511 C CA . SER A 1 370 ? 26.319 -5.718 16.511 1.00 53.64 1683 SER A CA 1
ATOM 2512 C C . SER A 1 370 ? 24.884 -5.218 16.633 1.00 51.08 1683 SER A C 1
ATOM 2513 O O . SER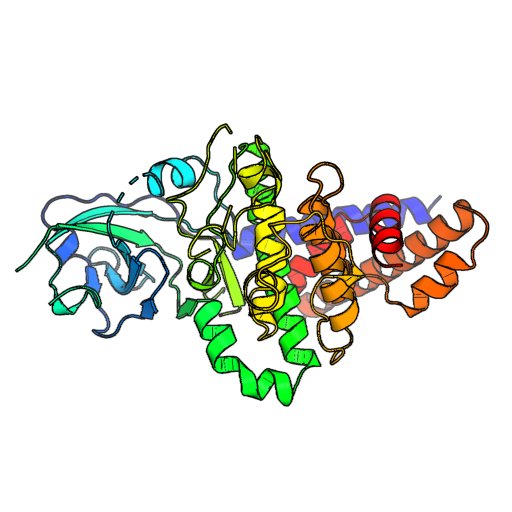 A 1 370 ? 23.925 -5.892 16.250 1.00 47.08 1683 SER A O 1
ATOM 2516 N N . LEU A 1 371 ? 24.752 -4.005 17.179 1.00 42.84 1684 LEU A N 1
ATOM 2517 C CA . LEU A 1 371 ? 23.445 -3.365 17.257 1.00 39.66 1684 LEU A CA 1
ATOM 2518 C C . LEU A 1 371 ? 22.960 -2.914 15.886 1.00 37.41 1684 LEU A C 1
ATOM 2519 O O . LEU A 1 371 ? 21.748 -2.819 15.660 1.00 31.51 1684 LEU A O 1
ATOM 2524 N N . VAL A 1 372 ? 23.884 -2.631 14.966 1.00 37.60 1685 VAL A N 1
ATOM 2525 C CA . VAL A 1 372 ? 23.496 -2.212 13.622 1.00 37.44 1685 VAL A CA 1
ATOM 2526 C C . VAL A 1 372 ? 22.796 -3.351 12.891 1.00 41.45 1685 VAL A C 1
ATOM 2527 O O . VAL A 1 372 ? 21.749 -3.156 12.262 1.00 39.93 1685 VAL A O 1
ATOM 2531 N N . GLN A 1 373 ? 23.360 -4.560 12.965 1.00 46.99 1686 GLN A N 1
ATOM 2532 C CA . GLN A 1 373 ? 22.740 -5.703 12.304 1.00 47.81 1686 GLN A CA 1
ATOM 2533 C C . GLN A 1 373 ? 21.407 -6.073 12.941 1.00 41.47 1686 GLN A C 1
ATOM 2534 O O . GLN A 1 373 ? 20.497 -6.532 12.241 1.00 42.63 1686 GLN A O 1
ATOM 2540 N N . ARG A 1 374 ? 21.267 -5.885 14.255 1.00 34.14 1687 ARG A N 1
ATOM 2541 C CA . ARG A 1 374 ? 19.974 -6.123 14.889 1.00 37.21 1687 ARG A CA 1
ATOM 2542 C C . ARG A 1 374 ? 18.957 -5.073 14.464 1.00 35.31 1687 ARG A C 1
ATOM 2543 O O . ARG A 1 374 ? 17.776 -5.386 14.269 1.00 30.51 1687 ARG A O 1
ATOM 2551 N N . ASN A 1 375 ? 19.398 -3.823 14.309 1.00 33.69 1688 ASN A N 1
ATOM 2552 C CA . ASN A 1 375 ? 18.495 -2.772 13.855 1.00 35.65 1688 ASN A CA 1
ATOM 2553 C C . ASN A 1 375 ? 18.048 -3.014 12.419 1.00 33.42 1688 ASN A C 1
ATOM 2554 O O . ASN A 1 375 ? 16.890 -2.755 12.071 1.00 32.05 1688 ASN A O 1
ATOM 2559 N N . THR A 1 376 ? 18.952 -3.513 11.573 1.00 31.34 1689 THR A N 1
ATOM 2560 C CA . THR A 1 376 ? 18.586 -3.826 10.195 1.00 33.18 1689 THR A CA 1
ATOM 2561 C C . THR A 1 376 ? 17.597 -4.984 10.138 1.00 30.47 1689 THR A C 1
ATOM 2562 O O . THR A 1 376 ? 16.644 -4.955 9.351 1.00 36.99 1689 THR A O 1
ATOM 2566 N N . LEU A 1 377 ? 17.804 -6.007 10.970 1.00 28.86 1690 LEU A N 1
ATOM 2567 C CA . LEU A 1 377 ? 16.880 -7.135 11.009 1.00 30.47 1690 LEU A CA 1
ATOM 2568 C C . LEU A 1 377 ? 15.476 -6.683 11.397 1.00 27.27 1690 LEU A C 1
ATOM 2569 O O . LEU A 1 377 ? 14.489 -7.067 10.761 1.00 29.76 1690 LEU A O 1
ATOM 2574 N N . LEU A 1 378 ? 15.371 -5.857 12.440 1.00 31.54 1691 LEU A N 1
ATOM 2575 C CA . LEU A 1 378 ? 14.061 -5.386 12.880 1.00 26.24 1691 LEU A CA 1
ATOM 2576 C C . LEU A 1 378 ? 13.451 -4.418 11.874 1.00 31.16 1691 LEU A C 1
ATOM 2577 O O . LEU A 1 378 ? 12.234 -4.430 11.655 1.00 27.98 1691 LEU A O 1
ATOM 2582 N N . GLN A 1 379 ? 14.276 -3.571 11.253 1.00 28.54 1692 GLN A N 1
ATOM 2583 C CA . GLN A 1 379 ? 13.748 -2.608 10.292 1.00 28.15 1692 GLN A CA 1
ATOM 2584 C C . GLN A 1 379 ? 13.259 -3.301 9.027 1.00 29.91 1692 GLN A C 1
ATOM 2585 O O . GLN A 1 379 ? 12.232 -2.912 8.460 1.00 27.21 1692 GLN A O 1
ATOM 2591 N N . ASN A 1 380 ? 13.982 -4.326 8.566 1.00 20.25 1693 ASN A N 1
ATOM 2592 C CA . ASN A 1 380 ? 13.531 -5.074 7.397 1.00 26.32 1693 ASN A CA 1
ATOM 2593 C C . ASN A 1 380 ? 12.205 -5.769 7.673 1.00 27.33 1693 ASN A C 1
ATOM 2594 O O . ASN A 1 380 ? 11.319 -5.797 6.811 1.00 24.74 1693 ASN A O 1
ATOM 2599 N N . TRP A 1 381 ? 12.050 -6.331 8.874 1.00 24.77 1694 TRP A N 1
ATOM 2600 C CA . TRP A 1 381 ? 10.782 -6.955 9.237 1.00 30.25 1694 TRP A CA 1
ATOM 2601 C C . TRP A 1 381 ? 9.648 -5.936 9.236 1.00 24.28 1694 TRP A C 1
ATOM 2602 O O . TRP A 1 381 ? 8.546 -6.226 8.758 1.00 25.75 1694 TRP A O 1
ATOM 2613 N N . LEU A 1 382 ? 9.904 -4.734 9.759 1.00 26.81 1695 LEU A N 1
ATOM 2614 C CA . LEU A 1 382 ? 8.878 -3.695 9.786 1.00 28.01 1695 LEU A CA 1
ATOM 2615 C C . LEU A 1 382 ? 8.478 -3.274 8.377 1.00 27.38 1695 LEU A C 1
ATOM 2616 O O . LEU A 1 382 ? 7.287 -3.139 8.071 1.00 26.45 1695 LEU A O 1
ATOM 2621 N N . ASP A 1 383 ? 9.466 -3.056 7.507 1.00 20.35 1696 ASP A N 1
ATOM 2622 C CA . ASP A 1 383 ? 9.171 -2.582 6.158 1.00 29.39 1696 ASP A CA 1
ATOM 2623 C C . ASP A 1 383 ? 8.338 -3.595 5.381 1.00 26.49 1696 ASP A C 1
ATOM 2624 O O . ASP A 1 383 ? 7.431 -3.219 4.630 1.00 28.59 1696 ASP A O 1
ATOM 2629 N N . ILE A 1 384 ? 8.622 -4.887 5.560 1.00 22.20 1697 ILE A N 1
ATOM 2630 C CA . ILE A 1 384 ? 7.867 -5.919 4.858 1.00 22.23 1697 ILE A CA 1
ATOM 2631 C C . ILE A 1 384 ? 6.452 -6.024 5.414 1.00 29.23 1697 ILE A C 1
ATOM 2632 O O . ILE A 1 384 ? 5.479 -6.110 4.656 1.00 25.56 1697 ILE A O 1
ATOM 2637 N N . LYS A 1 385 ? 6.313 -6.017 6.743 1.00 31.40 1698 LYS A N 1
ATOM 2638 C CA . LYS A 1 385 ? 4.991 -6.140 7.349 1.00 27.97 1698 LYS A CA 1
ATOM 2639 C C . LYS A 1 385 ? 4.118 -4.932 7.035 1.00 21.12 1698 LYS A C 1
ATOM 2640 O O . LYS A 1 385 ? 2.912 -5.076 6.806 1.00 22.55 1698 LYS A O 1
ATOM 2646 N N . ARG A 1 386 ? 4.706 -3.732 7.020 1.00 18.73 1699 ARG A N 1
ATOM 2647 C CA . ARG A 1 386 ? 3.936 -2.546 6.658 1.00 24.09 1699 ARG A CA 1
ATOM 2648 C C . ARG A 1 386 ? 3.477 -2.615 5.208 1.00 30.24 1699 ARG A C 1
ATOM 2649 O O . ARG A 1 386 ? 2.365 -2.186 4.877 1.00 23.92 1699 ARG A O 1
ATOM 2657 N N . THR A 1 387 ? 4.324 -3.154 4.328 1.00 20.57 1700 THR A N 1
ATOM 2658 C CA . THR A 1 387 ? 3.944 -3.307 2.928 1.00 23.70 1700 THR A CA 1
ATOM 2659 C C . THR A 1 387 ? 2.805 -4.307 2.774 1.00 23.51 1700 THR A C 1
ATOM 2660 O O . THR A 1 387 ? 1.848 -4.058 2.032 1.00 21.99 1700 THR A O 1
ATOM 2664 N N . LEU A 1 388 ? 2.887 -5.440 3.476 1.00 24.87 1701 LEU A N 1
ATOM 2665 C CA . LEU A 1 388 ? 1.836 -6.449 3.392 1.00 29.39 1701 LEU A CA 1
ATOM 2666 C C . LEU A 1 388 ? 0.503 -5.901 3.890 1.00 28.09 1701 LEU A C 1
ATOM 2667 O O . LEU A 1 388 ? -0.537 -6.091 3.248 1.00 25.79 1701 LEU A O 1
ATOM 2672 N N . LEU A 1 389 ? 0.516 -5.214 5.034 1.00 25.92 1702 LEU A N 1
ATOM 2673 C CA . LEU A 1 389 ? -0.725 -4.667 5.574 1.00 28.70 1702 LEU A CA 1
ATOM 2674 C C . LEU A 1 389 ? -1.302 -3.597 4.656 1.00 30.52 1702 LEU A C 1
ATOM 2675 O O . LEU A 1 389 ? -2.523 -3.522 4.471 1.00 23.78 1702 LEU A O 1
ATOM 2680 N N . MET A 1 390 ? -0.441 -2.762 4.068 1.00 25.54 1703 MET A N 1
ATOM 2681 C CA . MET A 1 390 ? -0.922 -1.746 3.138 1.00 24.64 1703 MET A CA 1
ATOM 2682 C C . MET A 1 390 ? -1.587 -2.385 1.926 1.00 25.87 1703 MET A C 1
ATOM 2683 O O . MET A 1 390 ? -2.617 -1.899 1.444 1.00 29.97 1703 MET A O 1
ATOM 2688 N N . ILE A 1 391 ? -1.010 -3.477 1.420 1.00 28.17 1704 ILE A N 1
ATOM 2689 C CA . ILE A 1 391 ? -1.620 -4.201 0.308 1.00 30.09 1704 ILE A CA 1
ATOM 2690 C C . ILE A 1 391 ? -2.979 -4.755 0.717 1.00 31.18 1704 ILE A C 1
ATOM 2691 O O . ILE A 1 391 ? -3.938 -4.724 -0.063 1.00 32.57 1704 ILE A O 1
ATOM 2696 N N . LYS A 1 392 ? -3.086 -5.254 1.952 1.00 27.28 1705 LYS A N 1
ATOM 2697 C CA . LYS A 1 392 ? -4.348 -5.818 2.425 1.00 27.96 1705 LYS A CA 1
ATOM 2698 C C . LYS A 1 392 ? -5.458 -4.774 2.425 1.00 25.25 1705 LYS A C 1
ATOM 2699 O O . LYS A 1 392 ? -6.583 -5.054 1.996 1.00 29.96 1705 LYS A O 1
ATOM 2705 N N . PHE A 1 393 ? -5.162 -3.563 2.905 1.00 22.13 1706 PHE A N 1
ATOM 2706 C CA . PHE A 1 393 ? -6.165 -2.503 2.891 1.00 23.29 1706 PHE A CA 1
ATOM 2707 C C . PHE A 1 393 ? -6.537 -2.117 1.466 1.00 21.85 1706 PHE A C 1
ATOM 2708 O O . PHE A 1 393 ? -7.711 -1.864 1.170 1.00 25.02 1706 PHE A O 1
ATOM 2716 N N . ALA A 1 394 ? -5.550 -2.074 0.568 1.00 20.61 1707 ALA A N 1
ATOM 2717 C CA . ALA A 1 394 ? -5.815 -1.694 -0.815 1.00 26.07 1707 ALA A CA 1
ATOM 2718 C C . ALA A 1 394 ? -6.721 -2.705 -1.508 1.00 26.82 1707 ALA A C 1
ATOM 2719 O O . ALA A 1 394 ? -7.560 -2.331 -2.336 1.00 26.19 1707 ALA A O 1
ATOM 2721 N N . GLU A 1 395 ? -6.567 -3.992 -1.184 1.00 24.48 1708 GLU A N 1
ATOM 2722 C CA . GLU A 1 395 ? -7.397 -5.013 -1.815 1.00 31.76 1708 GLU A CA 1
ATOM 2723 C C . GLU A 1 395 ? -8.835 -4.961 -1.311 1.00 30.39 1708 GLU A C 1
ATOM 2724 O O . GLU A 1 395 ? -9.759 -5.336 -2.043 1.00 29.95 1708 GLU A O 1
ATOM 2730 N N . LYS A 1 396 ? -9.049 -4.499 -0.077 1.00 24.97 1709 LYS A N 1
ATOM 2731 C CA . LYS A 1 396 ? -10.410 -4.375 0.430 1.00 27.11 1709 LYS A CA 1
ATOM 2732 C C . LYS A 1 396 ? -11.174 -3.235 -0.231 1.00 35.63 1709 LYS A C 1
ATOM 2733 O O . LYS A 1 396 ? -12.408 -3.227 -0.183 1.00 39.15 1709 LYS A O 1
ATOM 2739 N N . SER A 1 397 ? -10.476 -2.282 -0.854 1.00 26.58 1710 SER A N 1
ATOM 2740 C CA . SER A 1 397 ? -11.155 -1.195 -1.549 1.00 33.52 1710 SER A CA 1
ATOM 2741 C C . SER A 1 397 ? -11.908 -1.671 -2.784 1.00 38.34 1710 SER A C 1
ATOM 2742 O O . SER A 1 397 ? -12.718 -0.910 -3.325 1.00 41.19 1710 SER A O 1
ATOM 2745 N N . LEU A 1 398 ? -11.660 -2.897 -3.239 1.00 41.91 1711 LEU A N 1
ATOM 2746 C CA . LEU A 1 398 ? -12.367 -3.479 -4.370 1.00 41.99 1711 LEU A CA 1
ATOM 2747 C C . LEU A 1 398 ? -13.320 -4.592 -3.959 1.00 43.73 1711 LEU A C 1
ATOM 2748 O O . LEU A 1 398 ? -14.038 -5.120 -4.815 1.00 51.91 1711 LEU A O 1
ATOM 2753 N N . ASP A 1 399 ? -13.345 -4.961 -2.682 1.00 47.50 1712 ASP A N 1
ATOM 2754 C CA . ASP A 1 399 ? -14.286 -5.956 -2.179 1.00 64.85 1712 ASP A CA 1
ATOM 2755 C C . ASP A 1 399 ? -15.235 -5.335 -1.160 1.00 69.56 1712 ASP A C 1
ATOM 2756 O O . ASP A 1 399 ? -16.325 -4.879 -1.510 1.00 79.60 1712 ASP A O 1
ATOM 2761 N N . GLY A 1 403 ? -15.745 -5.968 5.121 1.00 64.93 1716 GLY A N 1
ATOM 2762 C CA . GLY A 1 403 ? -15.369 -4.690 5.697 1.00 60.21 1716 GLY A CA 1
ATOM 2763 C C . GLY A 1 403 ? -14.081 -4.743 6.495 1.00 61.20 1716 GLY A C 1
ATOM 2764 O O . GLY A 1 403 ? -13.269 -5.653 6.327 1.00 59.53 1716 GLY A O 1
ATOM 2765 N N . ILE A 1 404 ? -13.893 -3.759 7.369 1.00 57.31 1717 ILE A N 1
ATOM 2766 C CA . ILE A 1 404 ? -12.715 -3.673 8.223 1.00 49.60 1717 ILE A CA 1
ATOM 2767 C C . ILE A 1 404 ? -13.059 -4.297 9.567 1.00 46.72 1717 ILE A C 1
ATOM 2768 O O . ILE A 1 404 ? -13.977 -3.839 10.257 1.00 52.56 1717 ILE A O 1
ATOM 2773 N N . SER A 1 405 ? -12.326 -5.340 9.938 1.00 32.19 1718 SER A N 1
ATOM 2774 C CA . SER A 1 405 ? -12.549 -6.016 11.205 1.00 32.10 1718 SER A CA 1
ATOM 2775 C C . SER A 1 405 ? -11.785 -5.313 12.323 1.00 32.77 1718 SER A C 1
ATOM 2776 O O . SER A 1 405 ? -10.918 -4.467 12.090 1.00 27.34 1718 SER A O 1
ATOM 2779 N N . LEU A 1 406 ? -12.123 -5.681 13.559 1.00 26.92 1719 LEU A N 1
ATOM 2780 C CA . LEU A 1 406 ? -11.446 -5.103 14.714 1.00 27.52 1719 LEU A CA 1
ATOM 2781 C C . LEU A 1 406 ? -9.963 -5.450 14.714 1.00 26.68 1719 LEU A C 1
ATOM 2782 O O . LEU A 1 406 ? -9.123 -4.618 15.076 1.00 24.64 1719 LEU A O 1
ATOM 2787 N N . GLU A 1 407 ? -9.621 -6.672 14.297 1.00 27.28 1720 GLU A N 1
ATOM 2788 C CA . GLU A 1 407 ? -8.221 -7.081 14.282 1.00 30.50 1720 GLU A CA 1
ATOM 2789 C C . GLU A 1 407 ? -7.414 -6.295 13.255 1.00 25.42 1720 GLU A C 1
ATOM 2790 O O . GLU A 1 407 ? -6.224 -6.039 13.472 1.00 32.35 1720 GLU A O 1
ATOM 2796 N N . ASP A 1 408 ? -8.036 -5.903 12.139 1.00 22.96 1721 ASP A N 1
ATOM 2797 C CA . ASP A 1 408 ? -7.330 -5.099 11.146 1.00 21.97 1721 ASP A CA 1
ATOM 2798 C C . ASP A 1 408 ? -6.952 -3.738 11.712 1.00 20.32 1721 ASP A C 1
ATOM 2799 O O . ASP A 1 408 ? -5.840 -3.246 11.482 1.00 24.72 1721 ASP A O 1
ATOM 2804 N N . TRP A 1 409 ? -7.870 -3.110 12.447 1.00 23.96 1722 TRP A N 1
ATOM 2805 C CA . TRP A 1 409 ? -7.572 -1.834 13.086 1.00 22.47 1722 TRP A CA 1
ATOM 2806 C C . TRP A 1 409 ? -6.426 -1.977 14.081 1.00 20.32 1722 TRP A C 1
ATOM 2807 O O . TRP A 1 409 ? -5.464 -1.201 14.054 1.00 25.03 1722 TRP A O 1
ATOM 2818 N N . LEU A 1 410 ? -6.507 -2.978 14.962 1.00 17.51 1723 LEU A N 1
ATOM 2819 C CA . LEU A 1 410 ? -5.466 -3.165 15.968 1.00 23.05 1723 LEU A CA 1
ATOM 2820 C C . LEU A 1 410 ? -4.118 -3.465 15.323 1.00 22.18 1723 LEU A C 1
ATOM 2821 O O . LEU A 1 410 ? -3.074 -3.013 15.810 1.00 22.33 1723 LEU A O 1
ATOM 2826 N N . CYS A 1 411 ? -4.117 -4.223 14.224 1.00 22.10 1724 CYS A N 1
ATOM 2827 C CA . CYS A 1 411 ? -2.866 -4.502 13.527 1.00 21.25 1724 CYS A CA 1
ATOM 2828 C C . CYS A 1 411 ? -2.286 -3.234 12.914 1.00 23.14 1724 CYS A C 1
ATOM 2829 O O . CYS A 1 411 ? -1.066 -3.030 12.935 1.00 29.28 1724 CYS A O 1
ATOM 2832 N N . ALA A 1 412 ? -3.1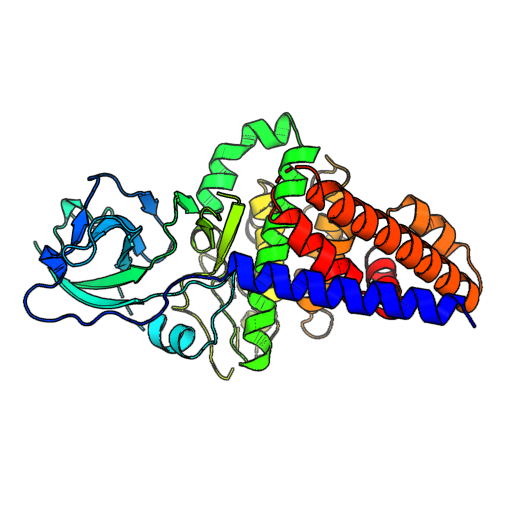45 -2.369 12.368 1.00 24.76 1725 ALA A N 1
ATOM 2833 C CA . ALA A 1 412 ? -2.672 -1.093 11.844 1.00 17.38 1725 ALA A CA 1
ATOM 2834 C C . ALA A 1 412 ? -2.105 -0.216 12.954 1.00 23.28 1725 ALA A C 1
ATOM 2835 O O . ALA A 1 412 ? -1.110 0.485 12.744 1.00 25.38 1725 ALA A O 1
ATOM 2837 N N . GLN A 1 413 ? -2.726 -0.237 14.139 1.00 23.04 1726 GLN A N 1
ATOM 2838 C CA . GLN A 1 413 ? -2.191 0.520 15.268 1.00 26.05 1726 GLN A CA 1
ATOM 2839 C C . GLN A 1 413 ? -0.783 0.063 15.615 1.00 17.63 1726 GLN A C 1
ATOM 2840 O O . GLN A 1 413 ? 0.094 0.883 15.907 1.00 22.15 1726 GLN A O 1
ATOM 2846 N N . TYR A 1 414 ? -0.553 -1.249 15.588 1.00 19.45 1727 TYR A N 1
ATOM 2847 C CA . TYR A 1 414 ? 0.744 -1.798 15.957 1.00 18.11 1727 TYR A CA 1
ATOM 2848 C C . TYR A 1 414 ? 1.829 -1.353 14.983 1.00 20.34 1727 TYR A C 1
ATOM 2849 O O . TYR A 1 414 ? 2.829 -0.746 15.381 1.00 18.16 1727 TYR A O 1
ATOM 2858 N N . LEU A 1 415 ? 1.637 -1.632 13.692 1.00 16.19 1728 LEU A N 1
ATOM 2859 C CA . LEU A 1 415 ? 2.684 -1.360 12.711 1.00 22.25 1728 LEU A CA 1
ATOM 2860 C C . LEU A 1 415 ? 2.895 0.132 12.487 1.00 26.05 1728 LEU A C 1
ATOM 2861 O O . LEU A 1 415 ? 3.995 0.547 12.104 1.00 28.27 1728 LEU A O 1
ATOM 2866 N N . ALA A 1 416 ? 1.868 0.953 12.717 1.00 19.34 1729 ALA A N 1
ATOM 2867 C CA . ALA A 1 416 ? 2.004 2.384 12.458 1.00 31.38 1729 ALA A CA 1
ATOM 2868 C C . ALA A 1 416 ? 2.913 3.054 13.481 1.00 30.79 1729 ALA A C 1
ATOM 2869 O O . ALA A 1 416 ? 3.680 3.961 13.137 1.00 26.20 1729 ALA A O 1
ATOM 2871 N N . PHE A 1 417 ? 2.844 2.622 14.740 1.00 21.29 1730 PHE A N 1
ATOM 2872 C CA . PHE A 1 417 ? 3.570 3.274 15.820 1.00 17.54 1730 PHE A CA 1
ATOM 2873 C C . PHE A 1 417 ? 4.767 2.483 16.325 1.00 23.15 1730 PHE A C 1
ATOM 2874 O O . PHE A 1 417 ? 5.513 2.997 17.165 1.00 28.54 1730 PHE A O 1
ATOM 2882 N N . ALA A 1 418 ? 4.973 1.260 15.846 1.00 23.45 1731 ALA A N 1
ATOM 2883 C CA . ALA A 1 418 ? 6.131 0.488 16.267 1.00 32.17 1731 ALA A CA 1
ATOM 2884 C C . ALA A 1 418 ? 7.401 1.030 15.620 1.00 29.61 1731 ALA A C 1
ATOM 2885 O O . ALA A 1 418 ? 7.389 1.525 14.490 1.00 32.52 1731 ALA A O 1
ATOM 2887 N N . THR A 1 419 ? 8.504 0.945 16.360 1.00 25.48 1732 THR A N 1
ATOM 2888 C CA . THR A 1 419 ? 9.820 1.328 15.871 1.00 24.73 1732 THR A CA 1
ATOM 2889 C C . THR A 1 419 ? 10.793 0.193 16.147 1.00 28.69 1732 THR A C 1
ATOM 2890 O O . THR A 1 419 ? 10.487 -0.754 16.877 1.00 29.52 1732 THR A O 1
ATOM 2894 N N . THR A 1 420 ? 11.985 0.297 15.556 1.00 20.95 1733 THR A N 1
ATOM 2895 C CA . THR A 1 420 ? 13.017 -0.694 15.833 1.00 26.07 1733 THR A CA 1
ATOM 2896 C C . THR A 1 420 ? 13.414 -0.681 17.303 1.00 27.37 1733 THR A C 1
ATOM 2897 O O . THR A 1 420 ? 13.742 -1.731 17.866 1.00 30.03 1733 THR A O 1
ATOM 2901 N N . ASP A 1 421 ? 13.372 0.490 17.942 1.00 26.72 1734 ASP A N 1
ATOM 2902 C CA . ASP A 1 421 ? 13.701 0.569 19.361 1.00 30.25 1734 ASP A CA 1
ATOM 2903 C C . ASP A 1 421 ? 12.635 -0.106 20.216 1.00 29.40 1734 ASP A C 1
ATOM 2904 O O . ASP A 1 421 ? 12.960 -0.801 21.185 1.00 32.86 1734 ASP A O 1
ATOM 2909 N N . SER A 1 422 ? 11.358 0.083 19.873 1.00 30.94 1735 SER A N 1
ATOM 2910 C CA . SER A 1 422 ? 10.290 -0.543 20.646 1.00 25.34 1735 SER A CA 1
ATOM 2911 C C . SER A 1 422 ? 10.277 -2.053 20.448 1.00 28.29 1735 SER A C 1
ATOM 2912 O O . SER A 1 422 ? 9.993 -2.805 21.387 1.00 34.01 1735 SER A O 1
ATOM 2915 N N . LEU A 1 423 ? 10.573 -2.517 19.231 1.00 19.45 1736 LEU A N 1
ATOM 2916 C CA . LEU A 1 423 ? 10.643 -3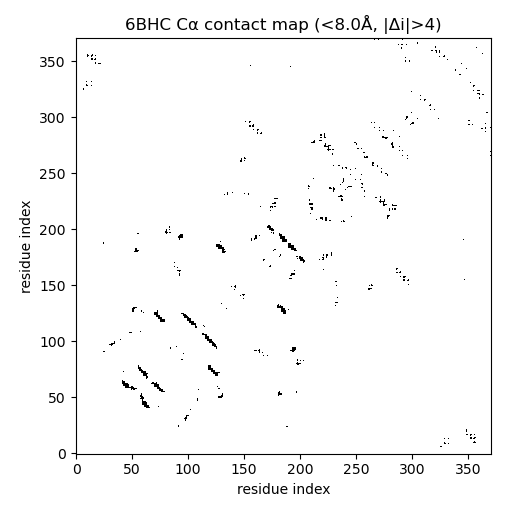.955 18.994 1.00 23.95 1736 LEU A CA 1
ATOM 2917 C C . LEU A 1 423 ? 11.825 -4.575 19.725 1.00 26.45 1736 LEU A C 1
ATOM 2918 O O . LEU A 1 423 ? 11.713 -5.675 20.278 1.00 26.75 1736 LEU A O 1
ATOM 2923 N N . SER A 1 424 ? 12.966 -3.881 19.742 1.00 21.64 1737 SER A N 1
ATOM 2924 C CA . SER A 1 424 ? 14.147 -4.412 20.413 1.00 35.59 1737 SER A CA 1
ATOM 2925 C C . SER A 1 424 ? 13.897 -4.601 21.904 1.00 33.30 1737 SER A C 1
ATOM 2926 O O . SER A 1 424 ? 14.391 -5.561 22.506 1.00 39.75 1737 SER A O 1
ATOM 2929 N N . CYS A 1 425 ? 13.127 -3.699 22.517 1.00 34.95 1738 CYS A N 1
ATOM 2930 C CA . CYS A 1 425 ? 12.812 -3.843 23.935 1.00 35.46 1738 CYS A CA 1
ATOM 2931 C C . CYS A 1 425 ? 11.862 -5.011 24.177 1.00 33.01 1738 CYS A C 1
ATOM 2932 O O . CYS A 1 425 ? 12.042 -5.775 25.132 1.00 32.66 1738 CYS A O 1
ATOM 2935 N N . ILE A 1 426 ? 10.849 -5.170 23.321 1.00 32.65 1739 ILE A N 1
ATOM 2936 C CA . ILE A 1 426 ? 9.888 -6.254 23.503 1.00 32.79 1739 ILE A CA 1
ATOM 2937 C C . ILE A 1 426 ? 10.550 -7.607 23.270 1.00 31.94 1739 ILE A C 1
ATOM 2938 O O . ILE A 1 426 ? 10.291 -8.573 23.998 1.00 30.60 1739 ILE A O 1
ATOM 2943 N N . VAL A 1 427 ? 11.413 -7.700 22.255 1.00 35.47 1740 VAL A N 1
ATOM 2944 C CA . VAL A 1 427 ? 12.088 -8.962 21.963 1.00 25.84 1740 VAL A CA 1
ATOM 2945 C C . VAL A 1 427 ? 12.984 -9.372 23.124 1.00 32.58 1740 VAL A C 1
ATOM 2946 O O . VAL A 1 427 ? 12.981 -10.534 23.548 1.00 45.22 1740 VAL A O 1
ATOM 2950 N N . LYS A 1 428 ? 13.756 -8.425 23.665 1.00 32.78 1741 LYS A N 1
ATOM 2951 C CA . LYS A 1 428 ? 14.668 -8.755 24.755 1.00 33.68 1741 LYS A CA 1
ATOM 2952 C C . LYS A 1 428 ? 13.919 -9.210 26.001 1.00 34.83 1741 LYS A C 1
ATOM 2953 O O . LYS A 1 428 ? 14.463 -9.977 26.803 1.00 38.45 1741 LYS A O 1
ATOM 2959 N N . ILE A 1 429 ? 12.675 -8.761 26.180 1.00 38.48 1742 ILE A N 1
ATOM 2960 C CA . ILE A 1 429 ? 11.871 -9.253 27.294 1.00 44.07 1742 ILE A CA 1
ATOM 2961 C C . ILE A 1 429 ? 11.418 -10.685 27.034 1.00 44.71 1742 ILE A C 1
ATOM 2962 O O . ILE A 1 429 ? 11.419 -11.526 27.941 1.00 51.53 1742 ILE A O 1
ATOM 2967 N N . LEU A 1 430 ? 11.040 -10.992 25.792 1.00 40.87 1743 LEU A N 1
ATOM 2968 C CA . LEU A 1 430 ? 10.548 -12.321 25.450 1.00 35.95 1743 LEU A CA 1
ATOM 2969 C C . LEU A 1 430 ? 11.656 -13.347 25.255 1.00 44.31 1743 LEU A C 1
ATOM 2970 O O . LEU A 1 430 ? 11.354 -14.539 25.139 1.00 58.41 1743 LEU A O 1
ATOM 2975 N N . LEU A 1 431 ? 12.915 -12.926 25.203 1.00 40.40 1744 LEU A N 1
ATOM 2976 C CA . LEU A 1 431 ? 14.015 -13.870 25.036 1.00 53.96 1744 LEU A CA 1
ATOM 2977 C C . LEU A 1 431 ? 14.252 -14.667 26.314 1.00 60.36 1744 LEU A C 1
ATOM 2978 O O . LEU A 1 431 ? 14.679 -14.117 27.330 1.00 66.92 1744 LEU A O 1
#

InterPro domains:
  IPR000719 Protein kinase domain [PF00069] (1478-1658)
  IPR000719 Protein kinase domain [PS50011] (1313-1675)
  IPR000719 Protein kinase domain [SM00220] (1344-1666)
  IPR008266 Tyrosine-protein kinase, active site [PS00109] (1512-1524)
  IPR011009 Protein kinase-like domain superfamily [SSF56112] (1355-1664)
  IPR051511 Mitochondrial Quality Control and Scaffold Kinases [PTHR22972] (1-1746)

Solvent-accessible surface area: 19029 Å² total; per-residue (Å²): 200,105,97,33,124,92,77,53,93,42,25,82,37,0,74,129,46,5,79,112,7,79,86,134,28,31,82,55,117,76,101,89,37,218,50,61,154,108,10,59,82,36,12,119,49,91,49,108,154,37,35,6,98,6,21,19,1,1,0,3,39,5,19,9,44,151,41,67,167,88,105,10,0,0,6,0,25,87,142,132,21,38,68,9,10,114,68,16,59,84,38,10,6,6,8,23,27,1,4,79,29,128,10,118,0,35,25,171,8,4,80,95,58,153,210,104,154,71,22,44,0,2,0,1,53,37,32,0,51,37,1,0,23,28,38,12,157,105,11,117,83,94,2,50,164,33,31,74,112,4,1,51,63,0,0,31,10,2,2,3,1,1,12,1,0,62,38,2,61,106,72,113,2,9,0,29,20,0,57,13,54,0,1,2,4,2,116,68,218,64,69,16,2,4,1,0,6,0,56,94,4,122,106,170,261,99,116,15,45,50,0,12,50,104,73,104,138,143,33,17,1,2,0,4,1,0,0,0,0,1,28,2,3,46,36,71,8,0,9,82,101,58,89,110,3,45,142,125,151,8,87,117,72,43,8,20,166,14,56,140,92,7,98,24,2,140,8,0,16,50,1,0,12,20,0,0,43,33,65,39,95,118,4,22,100,2,54,48,0,29,10,0,0,21,4,21,0,20,1,3,116,106,121,26,18,138,64,4,84,80,17,118,46,135,114,94,53,70,68,38,2,28,74,38,1,35,108,53,9,52,102,12,40,85,91,26,60,109,74,92,161,166,101,56,44,10,55,16,8,11,14,0,39,8,1,1,125,8,72,20,105,44,3,26,60,12,1,120,47,30,101

Sequence (371 aa):
EVVGKIRSLHTDALKKLAVKCEDLFMAGQKDQLRFGVDSWSDFRLTSDKPCCEAGDAVYYTASYAKDPLNNYAVKICKSHSLAVRQSLAVHFNIQQDCGHFLAEVPNRLLPWEDKQRSHVVVITREVPCLTVADFVRDSLAQHGKSPDLYERQVCLLLLQLCSSGLEHLKPYHVTHCDLRLENLLLVHYQPTRLIVSNFSQAKQKRDQSRLAPEIITAKKCDEFQTGILIYEMLHLPNPFDENPELKEREYTRADLPRIPFRSPYSRGLQQLASCLLNPNPSERILISDAKGILQCLLWGPREDLFQTFTACPSLVQRNTLLQNWLDIKRTLLMIKFAEKSLDGISLEDWLCAQYLAFATTDSLSCIVKILL

Secondary structure (DSSP, 8-state):
-HHHHHHHHHHHHHHHHHHHHHHHHT-S--PPP---TTGGGGEEES-SS-SEE-SSEEEEEEEETTEEEEEEEEEEE---HHHHHHTSPP-TTB---S-EEEEEE-GGG-TT----EEEEEEEESS---EEHHHHHHTTHHHHHH-HHHHHHHHHHHHHHHHHHHHHHGGGTEE-----GGGEEEE-----EEEE---TT-EE---GGGS-HHHHH---HHHHHHHHHHHHHTT---HHHHSTTSTTTT--TTTSPPPP--STTHHHHHHHHHHHT-SSTTTSPPHHHHHHHHHHHHTS--HHHHHHHHH--SHHHHHHHHHHHHHHHHHHHHHHHHHHTT----HHHHHHHHHHHH--HHHHHHHHHHH-

Foldseek 3Di:
DVVVVVVVVLLVVLVVVLVVVVCQQPDDDQAADDDDDPQVVQWAFPDLAFLEDFPFWTKTWTQGNVHRPATKIKTWGDACQCVVLVPADDDQAAFGFRDKDKDFDDQSSPPPDDPTDITIITMGRFGFRYWLLVVLVVCPVVCVVPVAVLVLLVLLQLLSVLVVVVSCVVQLKDQLDDDRRQWTAGDTCSSRIHGGDSVVMDGCVSCLLAALVVVPVSLSNLLNSLQVLQVSLVHHRQCVVVVCCSVDQDALVSTDQFDDDYLCRLLSSLSSRLSNHSDSVSRDDSVLSSLSSLCSNDNDGVVLLVVLVVDPDPVSNQVSRVVVLVVLSVVLVVVVVVCVVPDQDPVNSVNSVDSSPDHSVSSVVSSVSSD

Radius of gyration: 22.38 Å; Cα contacts (8 Å, |Δi|>4): 555; chains: 1; bounding box: 68×43×59 Å